Protein AF-0000000068188810 (afdb_homodimer)

Structure (mmCIF, N/CA/C/O backbone):
data_AF-0000000068188810-model_v1
#
loop_
_entity.id
_entity.type
_entity.pdbx_description
1 polymer 'Trigger factor ribosome-binding bacterial domain-containing protein'
#
loop_
_atom_site.group_PDB
_atom_site.id
_atom_site.type_symbol
_atom_site.label_atom_id
_atom_site.label_alt_id
_atom_site.label_comp_id
_atom_site.label_asym_id
_atom_site.label_entity_id
_atom_site.label_seq_id
_atom_site.pdbx_PDB_ins_code
_atom_site.Cartn_x
_atom_site.Cartn_y
_atom_site.Cartn_z
_atom_site.occupancy
_atom_site.B_iso_or_equiv
_atom_site.auth_seq_id
_atom_site.auth_comp_id
_atom_site.auth_asym_id
_atom_site.auth_atom_id
_atom_site.pdbx_PDB_model_num
ATOM 1 N N . MET A 1 1 ? -23.953 18.344 -48.656 1 24.42 1 MET A N 1
ATOM 2 C CA . MET A 1 1 ? -23.219 19.562 -48.969 1 24.42 1 MET A CA 1
ATOM 3 C C . MET A 1 1 ? -21.719 19.359 -48.781 1 24.42 1 MET A C 1
ATOM 5 O O . MET A 1 1 ? -21.25 19.016 -47.719 1 24.42 1 MET A O 1
ATOM 9 N N . LYS A 1 2 ? -21.062 18.922 -49.844 1 29.06 2 LYS A N 1
ATOM 10 C CA . LYS A 1 2 ? -19.906 18.094 -50.156 1 29.06 2 LYS A CA 1
ATOM 11 C C . LYS A 1 2 ? -18.609 18.859 -49.906 1 29.06 2 LYS A C 1
ATOM 13 O O . LYS A 1 2 ? -17.531 18.406 -50.312 1 29.06 2 LYS A O 1
ATOM 18 N N . PRO A 1 3 ? -18.734 20.016 -49.094 1 29.66 3 PRO A N 1
ATOM 19 C CA . PRO A 1 3 ? -17.703 21.016 -49.344 1 29.66 3 PRO A CA 1
ATOM 20 C C . PRO A 1 3 ? -16.328 20.609 -48.812 1 29.66 3 PRO A C 1
ATOM 22 O O . PRO A 1 3 ? -16.078 20.719 -47.625 1 29.66 3 PRO A O 1
ATOM 25 N N . PHE A 1 4 ? -15.82 19.391 -49.156 1 28.56 4 PHE A N 1
ATOM 26 C CA . PHE A 1 4 ? -14.672 18.75 -48.531 1 28.56 4 PHE A CA 1
ATOM 27 C C . PHE A 1 4 ? -13.422 19.609 -48.688 1 28.56 4 PHE A C 1
ATOM 29 O O . PHE A 1 4 ? -13.203 20.219 -49.75 1 28.56 4 PHE A O 1
ATOM 36 N N . PHE A 1 5 ? -12.711 20.078 -47.594 1 28.22 5 PHE A N 1
ATOM 37 C CA . PHE A 1 5 ? -11.68 21.031 -47.188 1 28.22 5 PHE A CA 1
ATOM 38 C C . PHE A 1 5 ? -10.398 20.812 -48 1 28.22 5 PHE A C 1
ATOM 40 O O . PHE A 1 5 ? -9.852 19.719 -48 1 28.22 5 PHE A O 1
ATOM 47 N N . PRO A 1 6 ? -10.258 21.562 -49.156 1 30.44 6 PRO A N 1
ATOM 48 C CA . PRO A 1 6 ? -9.109 21.5 -50.062 1 30.44 6 PRO A CA 1
ATOM 49 C C . PRO A 1 6 ? -7.777 21.734 -49.375 1 30.44 6 PRO A C 1
ATOM 51 O O . PRO A 1 6 ? -7.574 22.781 -48.75 1 30.44 6 PRO A O 1
ATOM 54 N N . PHE A 1 7 ? -7.133 20.672 -48.875 1 24.7 7 PHE A N 1
ATOM 55 C CA . PHE A 1 7 ? -5.98 20.531 -48 1 24.7 7 PHE A CA 1
ATOM 56 C C . PHE A 1 7 ? -4.801 21.344 -48.5 1 24.7 7 PHE A C 1
ATOM 58 O O . PHE A 1 7 ? -4.77 21.734 -49.688 1 24.7 7 PHE A O 1
ATOM 65 N N . PHE A 1 8 ? -3.617 21.359 -47.844 1 27.17 8 PHE A N 1
ATOM 66 C CA . PHE A 1 8 ? -2.396 21.969 -47.312 1 27.17 8 PHE A CA 1
ATOM 67 C C . PHE A 1 8 ? -1.275 21.891 -48.344 1 27.17 8 PHE A C 1
ATOM 69 O O . PHE A 1 8 ? -0.346 21.094 -48.188 1 27.17 8 PHE A O 1
ATOM 76 N N . ALA A 1 9 ? -1.65 21.875 -49.656 1 25.14 9 ALA A N 1
ATOM 77 C CA . ALA A 1 9 ? -0.631 21.344 -50.531 1 25.14 9 ALA A CA 1
ATOM 78 C C . ALA A 1 9 ? 0.599 22.234 -50.594 1 25.14 9 ALA A C 1
ATOM 80 O O . ALA A 1 9 ? 1.694 21.797 -50.938 1 25.14 9 ALA A O 1
ATOM 81 N N . ALA A 1 10 ? 0.347 23.531 -50.562 1 27.73 10 ALA A N 1
ATOM 82 C CA . ALA A 1 10 ? 1.137 24.359 -51.469 1 27.73 10 ALA A CA 1
ATOM 83 C C . ALA A 1 10 ? 2.504 24.688 -50.875 1 27.73 10 ALA A C 1
ATOM 85 O O . ALA A 1 10 ? 3.133 25.672 -51.25 1 27.73 10 ALA A O 1
ATOM 86 N N . LEU A 1 11 ? 2.914 24.016 -49.781 1 26.98 11 LEU A N 1
ATOM 87 C CA . LEU A 1 11 ? 3.943 24.641 -48.969 1 26.98 11 LEU A CA 1
ATOM 88 C C . LEU A 1 11 ? 5.293 24.625 -49.688 1 26.98 11 LEU A C 1
ATOM 90 O O . LEU A 1 11 ? 6.34 24.75 -49.031 1 26.98 11 LEU A O 1
ATOM 94 N N . LEU A 1 12 ? 5.332 24.109 -51.031 1 26.88 12 LEU A N 1
ATOM 95 C CA . LEU A 1 12 ? 6.621 23.531 -51.375 1 26.88 12 LEU A CA 1
ATOM 96 C C . LEU A 1 12 ? 7.723 24.578 -51.375 1 26.88 12 LEU A C 1
ATOM 98 O O . LEU A 1 12 ? 8.82 24.328 -50.875 1 26.88 12 LEU A O 1
ATOM 102 N N . SER A 1 13 ? 7.816 25.625 -52.312 1 28.62 13 SER A N 1
ATOM 103 C CA . SER A 1 13 ? 8.969 25.703 -53.219 1 28.62 13 SER A CA 1
ATOM 104 C C . SER A 1 13 ? 10.031 26.656 -52.656 1 28.62 13 SER A C 1
ATOM 106 O O . SER A 1 13 ? 10.719 27.328 -53.438 1 28.62 13 SER A O 1
ATOM 108 N N . ILE A 1 14 ? 9.977 27.188 -51.469 1 32.16 14 ILE A N 1
ATOM 109 C CA . ILE A 1 14 ? 10.789 28.406 -51.406 1 32.16 14 ILE A CA 1
ATOM 110 C C . ILE A 1 14 ? 12.266 28.031 -51.531 1 32.16 14 ILE A C 1
ATOM 112 O O . ILE A 1 14 ? 12.766 27.172 -50.781 1 32.16 14 ILE A O 1
ATOM 116 N N . HIS A 1 15 ? 12.961 28.25 -52.688 1 34.38 15 HIS A N 1
ATOM 117 C CA . HIS A 1 15 ? 14.281 28 -53.25 1 34.38 15 HIS A CA 1
ATOM 118 C C . HIS A 1 15 ? 15.375 28.688 -52.438 1 34.38 15 HIS A C 1
ATOM 120 O O . HIS A 1 15 ? 15.797 29.797 -52.75 1 34.38 15 HIS A O 1
ATOM 126 N N . THR A 1 16 ? 15.195 29.016 -51.125 1 32.06 16 THR A N 1
ATOM 127 C CA . THR A 1 16 ? 16.172 29.969 -50.594 1 32.06 16 THR A CA 1
ATOM 128 C C . THR A 1 16 ? 17.578 29.391 -50.719 1 32.06 16 THR A C 1
ATOM 130 O O . THR A 1 16 ? 17.828 28.25 -50.312 1 32.06 16 THR A O 1
ATOM 133 N N . SER A 1 17 ? 18.469 29.812 -51.656 1 33.22 17 SER A N 1
ATOM 134 C CA . SER A 1 17 ? 19.844 29.531 -52.062 1 33.22 17 SER A CA 1
ATOM 135 C C . SER A 1 17 ? 20.812 29.656 -50.906 1 33.22 17 SER A C 1
ATOM 137 O O . SER A 1 17 ? 21.828 30.375 -51 1 33.22 17 SER A O 1
ATOM 139 N N . TRP A 1 18 ? 20.469 29.578 -49.625 1 33.34 18 TRP A N 1
ATOM 140 C CA . TRP A 1 18 ? 21.438 29.969 -48.594 1 33.34 18 TRP A CA 1
ATOM 141 C C . TRP A 1 18 ? 22.703 29.109 -48.688 1 33.34 18 TRP A C 1
ATOM 143 O O . TRP A 1 18 ? 22.609 27.891 -48.875 1 33.34 18 TRP A O 1
ATOM 153 N N . SER A 1 19 ? 23.812 29.75 -49.031 1 34.19 19 SER A N 1
ATOM 154 C CA . SER A 1 19 ? 25.188 29.266 -49.125 1 34.19 19 SER A CA 1
ATOM 155 C C . SER A 1 19 ? 25.547 28.375 -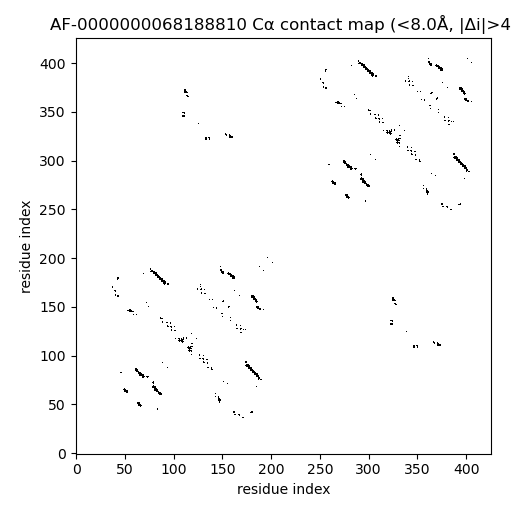47.969 1 34.19 19 SER A C 1
ATOM 157 O O . SER A 1 19 ? 25.438 28.797 -46.812 1 34.19 19 SER A O 1
ATOM 159 N N . PHE A 1 20 ? 25.484 27.047 -48.062 1 33.84 20 PHE A N 1
ATOM 160 C CA . PHE A 1 20 ? 25.5 25.906 -47.156 1 33.84 20 PHE A CA 1
ATOM 161 C C . PHE A 1 20 ? 26.844 25.828 -46.438 1 33.84 20 PHE A C 1
ATOM 163 O O . PHE A 1 20 ? 27.875 25.562 -47.062 1 33.84 20 PHE A O 1
ATOM 170 N N . VAL A 1 21 ? 27.125 26.906 -45.562 1 38.47 21 VAL A N 1
ATOM 171 C CA . VAL A 1 21 ? 28.312 26.75 -44.75 1 38.47 21 VAL A CA 1
ATOM 172 C C . VAL A 1 21 ? 28.422 25.312 -44.25 1 38.47 21 VAL A C 1
ATOM 174 O O . VAL A 1 21 ? 27.438 24.719 -43.812 1 38.47 21 VAL A O 1
ATOM 177 N N . GLN A 1 22 ? 29.469 24.656 -44.75 1 34.78 22 GLN A N 1
ATOM 178 C CA . GLN A 1 22 ? 29.734 23.25 -44.469 1 34.78 22 GLN A CA 1
ATOM 179 C C . GLN A 1 22 ? 29.641 22.984 -42.969 1 34.78 22 GLN A C 1
ATOM 181 O O . GLN A 1 22 ? 30.359 23.594 -42.156 1 34.78 22 GLN A O 1
ATOM 186 N N . GLN A 1 23 ? 28.438 22.844 -42.406 1 34.22 23 GLN A N 1
ATOM 187 C CA . GLN A 1 23 ? 28.344 22.516 -40.969 1 34.22 23 GLN A CA 1
ATOM 188 C C . GLN A 1 23 ? 29.281 21.375 -40.594 1 34.22 23 GLN A C 1
ATOM 190 O O . GLN A 1 23 ? 29.438 20.422 -41.375 1 34.22 23 GLN A O 1
ATOM 195 N N . PRO A 1 24 ? 30.281 21.625 -39.719 1 38.62 24 PRO A N 1
ATOM 196 C CA . PRO A 1 24 ? 31.125 20.469 -39.375 1 38.62 24 PRO A CA 1
ATOM 197 C C . PRO A 1 24 ? 30.312 19.203 -39.188 1 38.62 24 PRO A C 1
ATOM 199 O O . PRO A 1 24 ? 29.125 19.266 -38.844 1 38.62 24 PRO A O 1
ATOM 202 N N . ALA A 1 25 ? 30.703 18.062 -39.75 1 31.06 25 ALA A N 1
ATOM 203 C CA . ALA A 1 25 ? 30.062 16.766 -39.594 1 31.06 25 ALA A CA 1
ATOM 204 C C . ALA A 1 25 ? 29.719 16.5 -38.125 1 31.06 25 ALA A C 1
ATOM 206 O O . ALA A 1 25 ? 30.594 16.5 -37.281 1 31.06 25 ALA A O 1
ATOM 207 N N . PHE A 1 26 ? 28.547 17.047 -37.625 1 34.72 26 PHE A N 1
ATOM 208 C CA . PHE A 1 26 ? 28.094 16.578 -36.344 1 34.72 26 PHE A CA 1
ATOM 209 C C . PHE A 1 26 ? 28.266 15.07 -36.219 1 34.72 26 PHE A C 1
ATOM 211 O O . PHE A 1 26 ? 27.656 14.312 -36.969 1 34.72 26 PHE A O 1
ATOM 218 N N . SER A 1 27 ? 29.422 14.602 -35.844 1 35.06 27 SER A N 1
ATOM 219 C CA . SER A 1 27 ? 29.484 13.211 -35.406 1 35.06 27 SER A CA 1
ATOM 220 C C . SER A 1 27 ? 28.266 12.852 -34.562 1 35.06 27 SER A C 1
ATOM 222 O O . SER A 1 27 ? 27.969 13.531 -33.594 1 35.06 27 SER A O 1
ATOM 224 N N . THR A 1 28 ? 27.234 12.453 -35.25 1 33.59 28 THR A N 1
ATOM 225 C CA . THR A 1 28 ? 26.109 11.828 -34.562 1 33.59 28 THR A CA 1
ATOM 226 C C . THR A 1 28 ? 26.609 10.906 -33.438 1 33.59 28 THR A C 1
ATOM 228 O O . THR A 1 28 ? 27.188 9.844 -33.719 1 33.59 28 THR A O 1
ATOM 231 N N . LEU A 1 29 ? 27.188 11.438 -32.438 1 33.34 29 LEU A N 1
ATOM 232 C CA . LEU A 1 29 ? 27.219 10.586 -31.234 1 33.34 29 LEU A CA 1
ATOM 233 C C . LEU A 1 29 ? 25.859 9.922 -31.016 1 33.34 29 LEU A C 1
ATOM 235 O O . LEU A 1 29 ? 24.891 10.594 -30.609 1 33.34 29 LEU A O 1
ATOM 239 N N . SER A 1 30 ? 25.484 9.086 -31.875 1 32.66 30 SER A N 1
ATOM 240 C CA . SER A 1 30 ? 24.422 8.133 -31.547 1 32.66 30 SER A CA 1
ATOM 241 C C . SER A 1 30 ? 24.562 7.629 -30.109 1 32.66 30 SER A C 1
ATOM 243 O O . SER A 1 30 ? 25.391 6.758 -29.828 1 32.66 30 SER A O 1
ATOM 245 N N . ARG A 1 31 ? 24.484 8.547 -29.141 1 34.28 31 ARG A N 1
ATOM 246 C CA . ARG A 1 31 ? 24.188 7.934 -27.844 1 34.28 31 ARG A CA 1
ATOM 247 C C . ARG A 1 31 ? 23.062 6.914 -27.969 1 34.28 31 ARG A C 1
ATOM 249 O O . ARG A 1 31 ? 21.906 7.281 -28.234 1 34.28 31 ARG A O 1
ATOM 256 N N . ASN A 1 32 ? 23.344 5.715 -28.359 1 32.03 32 ASN A N 1
ATOM 257 C CA . ASN A 1 32 ? 22.469 4.582 -28.109 1 32.03 32 ASN A CA 1
ATOM 258 C C . ASN A 1 32 ? 21.797 4.699 -26.734 1 32.03 32 ASN A C 1
ATOM 260 O O . ASN A 1 32 ? 22.422 4.449 -25.703 1 32.03 32 ASN A O 1
ATOM 264 N N . VAL A 1 33 ? 21.109 5.688 -26.484 1 33 33 VAL A N 1
ATOM 265 C CA . VAL A 1 33 ? 20.188 5.465 -25.375 1 33 33 VAL A CA 1
ATOM 266 C C . VAL A 1 33 ? 19.562 4.078 -25.484 1 33 33 VAL A C 1
ATOM 268 O O . VAL A 1 33 ? 18.734 3.838 -26.359 1 33 33 VAL A O 1
ATOM 271 N N . ALA A 1 34 ? 20.328 3.066 -25.234 1 31.58 34 ALA A N 1
ATOM 272 C CA . ALA A 1 34 ? 19.75 1.744 -25.016 1 31.58 34 ALA A CA 1
ATOM 273 C C . ALA A 1 34 ? 18.391 1.846 -24.328 1 31.58 34 ALA A C 1
ATOM 275 O O . ALA A 1 34 ? 18.281 2.41 -23.234 1 31.58 34 ALA A O 1
ATOM 276 N N . PHE A 1 35 ? 17.344 2.039 -25.031 1 32.69 35 PHE A N 1
ATOM 277 C CA . PHE A 1 35 ? 16.062 1.667 -24.453 1 32.69 35 PHE A CA 1
ATOM 278 C C . PHE A 1 35 ? 16.234 0.537 -23.453 1 32.69 35 PHE A C 1
ATOM 280 O O . PHE A 1 35 ? 16.703 -0.55 -23.797 1 32.69 35 PHE A O 1
ATOM 287 N N . GLN A 1 36 ? 16.688 0.728 -22.344 1 34.31 36 GLN A N 1
ATOM 288 C CA . GLN A 1 36 ? 16.531 -0.317 -21.344 1 34.31 36 GLN A CA 1
ATOM 289 C C . GLN A 1 36 ? 15.219 -1.072 -21.547 1 34.31 36 GLN A C 1
ATOM 291 O O . GLN A 1 36 ? 14.148 -0.543 -21.266 1 34.31 36 GLN A O 1
ATOM 296 N N . THR A 1 37 ? 15.031 -1.664 -22.719 1 35.25 37 THR A N 1
ATOM 297 C CA . THR A 1 37 ? 13.969 -2.67 -22.75 1 35.25 37 THR A CA 1
ATOM 298 C C . THR A 1 37 ? 13.75 -3.262 -21.359 1 35.25 37 THR A C 1
ATOM 300 O O . THR A 1 37 ? 14.703 -3.686 -20.703 1 35.25 37 THR A O 1
ATOM 303 N N . LEU A 1 38 ? 12.953 -2.807 -20.578 1 42.28 38 LEU A N 1
ATOM 304 C CA . LEU A 1 38 ? 12.539 -3.559 -19.391 1 42.28 38 LEU A CA 1
ATOM 305 C C . LEU A 1 38 ? 12.781 -5.051 -19.578 1 42.28 38 LEU A C 1
ATOM 307 O O . LEU A 1 38 ? 12.305 -5.645 -20.547 1 42.28 38 LEU A O 1
ATOM 311 N N . ALA A 1 39 ? 13.969 -5.516 -19.484 1 46.5 39 ALA A N 1
ATOM 312 C CA . ALA A 1 39 ? 14.352 -6.918 -19.625 1 46.5 39 ALA A CA 1
ATOM 313 C C . ALA A 1 39 ? 13.227 -7.844 -19.172 1 46.5 39 ALA A C 1
ATOM 315 O O . ALA A 1 39 ? 12.711 -7.715 -18.062 1 46.5 39 ALA A O 1
ATOM 316 N N . ALA A 1 40 ? 12.336 -8.242 -20.109 1 59.09 40 ALA A N 1
ATOM 317 C CA . ALA A 1 40 ? 11.453 -9.383 -19.859 1 59.09 40 ALA A CA 1
ATOM 318 C C . ALA A 1 40 ? 12.109 -10.391 -18.906 1 59.09 40 ALA A C 1
ATOM 320 O O . ALA A 1 40 ? 13.281 -10.727 -19.078 1 59.09 40 ALA A O 1
ATOM 321 N N . VAL A 1 41 ? 11.711 -10.352 -17.625 1 70.06 41 VAL A N 1
ATOM 322 C CA . VAL A 1 41 ? 12.188 -11.367 -16.703 1 70.06 41 VAL A CA 1
ATOM 323 C C . VAL A 1 41 ? 12.18 -12.734 -17.375 1 70.06 41 VAL A C 1
ATOM 325 O O . VAL A 1 41 ? 11.156 -13.156 -17.922 1 70.06 41 VAL A O 1
ATOM 328 N N . ALA A 1 42 ? 13.383 -13.297 -17.578 1 84.94 42 ALA A N 1
ATOM 329 C CA . ALA A 1 42 ? 13.5 -14.633 -18.172 1 84.94 42 ALA A CA 1
ATOM 330 C C . ALA A 1 42 ? 12.719 -15.656 -17.344 1 84.94 42 ALA A C 1
ATOM 332 O O . ALA A 1 42 ? 12.742 -15.633 -16.125 1 84.94 42 ALA A O 1
ATOM 333 N N . LEU A 1 43 ? 12.016 -16.516 -18.047 1 91 43 LEU A N 1
ATOM 334 C CA . LEU A 1 43 ? 11.219 -17.531 -17.391 1 91 43 LEU A CA 1
ATOM 335 C C . LEU A 1 43 ? 12.109 -18.594 -16.766 1 91 43 LEU A C 1
ATOM 337 O O . LEU A 1 43 ? 13.125 -18.984 -17.344 1 91 43 LEU A O 1
ATOM 341 N N . GLU A 1 44 ? 11.703 -19.031 -15.586 1 93.75 44 GLU A N 1
ATOM 342 C CA . GLU A 1 44 ? 12.375 -20.188 -14.984 1 93.75 44 GLU A CA 1
ATOM 343 C C . GLU A 1 44 ? 12.234 -21.422 -15.867 1 93.75 44 GLU A C 1
ATOM 345 O O . GLU A 1 44 ? 11.164 -21.688 -16.422 1 93.75 44 GLU A O 1
ATOM 350 N N . PRO A 1 45 ? 13.336 -22.172 -15.953 1 94.81 45 PRO A N 1
ATOM 351 C CA . PRO A 1 45 ? 13.297 -23.359 -16.828 1 94.81 45 PRO A CA 1
ATOM 352 C C . PRO A 1 45 ? 12.32 -24.422 -16.328 1 94.81 45 PRO A C 1
ATOM 354 O O . PRO A 1 45 ? 12.117 -24.562 -15.125 1 94.81 45 PRO A O 1
ATOM 357 N N . GLU A 1 46 ? 11.766 -25.172 -17.25 1 94.88 46 GLU A N 1
ATOM 358 C CA . GLU A 1 46 ? 10.891 -26.297 -16.938 1 94.88 46 GLU A CA 1
ATOM 359 C C . GLU A 1 46 ? 11.633 -27.391 -16.188 1 94.88 46 GLU A C 1
ATOM 361 O O . GLU A 1 46 ? 12.773 -27.719 -16.531 1 94.88 46 GLU A O 1
ATOM 366 N N . PRO A 1 47 ? 11.039 -27.906 -15.164 1 96.19 47 PRO A N 1
ATOM 367 C CA . PRO A 1 47 ? 11.695 -29.016 -14.461 1 96.19 47 PRO A CA 1
ATOM 368 C C . PRO A 1 47 ? 11.75 -30.297 -15.289 1 96.19 47 PRO A C 1
ATOM 370 O O . PRO A 1 47 ? 10.906 -30.5 -16.172 1 96.19 47 PRO A O 1
ATOM 373 N N . ASP A 1 48 ? 12.781 -31.062 -14.852 1 95.5 48 ASP A N 1
ATOM 374 C CA . ASP A 1 48 ? 12.891 -32.375 -15.508 1 95.5 48 ASP A CA 1
ATOM 375 C C . ASP A 1 48 ? 11.797 -33.312 -15.016 1 95.5 48 ASP A C 1
ATOM 377 O O . ASP A 1 48 ? 11.367 -33.219 -13.867 1 95.5 48 ASP A O 1
ATOM 381 N N . GLY A 1 49 ? 11.383 -34.125 -15.984 1 95.31 49 GLY A N 1
ATOM 382 C CA . GLY A 1 49 ? 10.398 -35.156 -15.625 1 95.31 49 GLY A CA 1
ATOM 383 C C . GLY A 1 49 ? 8.977 -34.625 -15.672 1 95.31 49 GLY A C 1
ATOM 384 O O . GLY A 1 49 ? 8.695 -33.625 -16.312 1 95.31 49 GLY A O 1
ATOM 385 N N . GLY A 1 50 ? 8.023 -35.469 -15.195 1 95.69 50 GLY A N 1
ATOM 386 C CA . GLY A 1 50 ? 6.613 -35.094 -15.172 1 95.69 50 GLY A CA 1
ATOM 387 C C . GLY A 1 50 ? 5.867 -35.531 -16.422 1 95.69 50 GLY A C 1
ATOM 388 O O . GLY A 1 50 ? 6.48 -35.844 -17.438 1 95.69 50 GLY A O 1
ATOM 389 N N . GLU A 1 51 ? 4.582 -35.594 -16.312 1 97.12 51 GLU A N 1
ATOM 390 C CA . GLU A 1 51 ? 3.693 -35.938 -17.406 1 97.12 51 GLU A CA 1
ATOM 391 C C . GLU A 1 51 ? 2.875 -34.75 -17.875 1 97.12 51 GLU A C 1
ATOM 393 O O . GLU A 1 51 ? 2.182 -34.125 -17.078 1 97.12 51 GLU A O 1
ATOM 398 N N . GLU A 1 52 ? 2.998 -34.438 -19.094 1 96.06 52 GLU A N 1
ATOM 399 C CA . GLU A 1 52 ? 2.229 -33.312 -19.625 1 96.06 52 GLU A CA 1
ATOM 400 C C . GLU A 1 52 ? 0.74 -33.656 -19.688 1 96.06 52 GLU A C 1
ATOM 402 O O . GLU A 1 52 ? 0.356 -34.781 -20.062 1 96.06 52 GLU A O 1
ATOM 407 N N . LEU A 1 53 ? -0.037 -32.656 -19.297 1 95.5 53 LEU A N 1
ATOM 408 C CA . LEU A 1 53 ? -1.483 -32.844 -19.297 1 95.5 53 LEU A CA 1
ATOM 409 C C . LEU A 1 53 ? -2.125 -32.156 -20.5 1 95.5 53 LEU A C 1
ATOM 411 O O . LEU A 1 53 ? -1.63 -31.141 -20.969 1 95.5 53 LEU A O 1
ATOM 415 N N . ASN A 1 54 ? -3.252 -32.781 -21 1 91.44 54 ASN A N 1
ATOM 416 C CA . ASN A 1 54 ? -4.086 -32.156 -22.016 1 91.44 54 ASN A CA 1
ATOM 417 C C . ASN A 1 54 ? -5.27 -31.422 -21.406 1 91.44 54 ASN A C 1
ATOM 419 O O . ASN A 1 54 ? -5.984 -31.969 -20.562 1 91.44 54 ASN A O 1
ATOM 423 N N . PRO A 1 55 ? -5.453 -30.188 -21.828 1 91.25 55 PRO A N 1
ATOM 424 C CA . PRO A 1 55 ? -6.555 -29.422 -21.25 1 91.25 55 PRO A CA 1
ATOM 425 C C . PRO A 1 55 ? -7.926 -29.938 -21.656 1 91.25 55 PRO A C 1
ATOM 427 O O . PRO A 1 55 ? -8.094 -30.391 -22.797 1 91.25 55 PRO A O 1
ATOM 430 N N . GLU A 1 56 ? -8.828 -29.859 -20.766 1 87.62 56 GLU A N 1
ATOM 431 C CA . GLU A 1 56 ? -10.211 -30.188 -21.094 1 87.62 56 GLU A CA 1
ATOM 432 C C . GLU A 1 56 ? -10.867 -29.078 -21.906 1 87.62 56 GLU A C 1
ATOM 434 O O . GLU A 1 56 ? -11.703 -29.344 -22.766 1 87.62 56 GLU A O 1
ATOM 439 N N . LYS A 1 57 ? -10.562 -27.891 -21.469 1 87.06 57 LYS A N 1
ATOM 440 C CA . LYS A 1 57 ? -10.977 -26.688 -22.203 1 87.06 57 LYS A CA 1
ATOM 441 C C . LYS A 1 57 ? -9.766 -25.906 -22.703 1 87.06 57 LYS A C 1
ATOM 443 O O . LYS A 1 57 ? -8.781 -25.75 -21.984 1 87.06 57 LYS A O 1
ATOM 448 N N . SER A 1 58 ? -9.898 -25.5 -23.922 1 87.44 58 SER A N 1
ATOM 449 C CA . SER A 1 58 ? -8.766 -24.844 -24.547 1 87.44 58 SER A CA 1
ATOM 450 C C . SER A 1 58 ? -8.312 -23.625 -23.734 1 87.44 58 SER A C 1
ATOM 452 O O . SER A 1 58 ? -9.133 -22.812 -23.312 1 87.44 58 SER A O 1
ATOM 454 N N . MET A 1 59 ? -6.984 -23.484 -23.453 1 88.62 59 MET A N 1
ATOM 455 C CA . MET A 1 59 ? -6.32 -22.344 -22.844 1 88.62 59 MET A CA 1
ATOM 456 C C . MET A 1 59 ? -4.996 -22.047 -23.547 1 88.62 59 MET A C 1
ATOM 458 O O . MET A 1 59 ? -3.932 -22.422 -23.062 1 88.62 59 MET A O 1
ATOM 462 N N . PRO A 1 60 ? -5.191 -21.266 -24.625 1 88.44 60 PRO A N 1
ATOM 463 C CA . PRO A 1 60 ? -3.971 -21 -25.375 1 88.44 60 PRO A CA 1
ATOM 464 C C . PRO A 1 60 ? -2.896 -20.297 -24.547 1 88.44 60 PRO A C 1
ATOM 466 O O . PRO A 1 60 ? -3.213 -19.438 -23.719 1 88.44 60 PRO A O 1
ATOM 469 N N . GLY A 1 61 ? -1.612 -20.703 -24.719 1 90.25 61 GLY A N 1
ATOM 470 C CA . GLY A 1 61 ? -0.49 -20.078 -24.031 1 90.25 61 GLY A CA 1
ATOM 471 C C . GLY A 1 61 ? -0.191 -20.688 -22.688 1 90.25 61 GLY A C 1
ATOM 472 O O . GLY A 1 61 ? 0.575 -20.141 -21.891 1 90.25 61 GLY A O 1
ATOM 473 N N . SER A 1 62 ? -0.928 -21.875 -22.453 1 95.44 62 SER A N 1
ATOM 474 C CA . SER A 1 62 ? -0.686 -22.531 -21.172 1 95.44 62 SER A CA 1
ATOM 475 C C . SER A 1 62 ? -0.283 -24 -21.375 1 95.44 62 SER A C 1
ATOM 477 O O . SER A 1 62 ? -0.739 -24.641 -22.328 1 95.44 62 SER A O 1
ATOM 479 N N . ARG A 1 63 ? 0.612 -24.484 -20.609 1 96.81 63 ARG A N 1
ATOM 480 C CA . ARG A 1 63 ? 1.005 -25.891 -20.5 1 96.81 63 ARG A CA 1
ATOM 481 C C . ARG A 1 63 ? 1.055 -26.344 -19.047 1 96.81 63 ARG A C 1
ATOM 483 O O . ARG A 1 63 ? 1.349 -25.547 -18.156 1 96.81 63 ARG A O 1
ATOM 490 N N . MET A 1 64 ? 0.793 -27.656 -18.812 1 97.25 64 MET A N 1
ATOM 491 C CA . MET A 1 64 ? 0.759 -28.203 -17.469 1 97.25 64 MET A CA 1
ATOM 492 C C . MET A 1 64 ? 1.39 -29.594 -17.406 1 97.25 64 MET A C 1
ATOM 494 O O . MET A 1 64 ? 1.189 -30.391 -18.312 1 97.25 64 MET A O 1
ATOM 498 N N . LYS A 1 65 ? 2.168 -29.828 -16.344 1 98 65 LYS A N 1
ATOM 499 C CA . LYS A 1 65 ? 2.77 -31.125 -16.109 1 98 65 LYS A CA 1
ATOM 500 C C . LYS A 1 65 ? 2.42 -31.641 -14.711 1 98 65 LYS A C 1
ATOM 502 O O . LYS A 1 65 ? 2.477 -30.906 -13.734 1 98 65 LYS A O 1
ATOM 507 N N . LYS A 1 66 ? 2.021 -32.875 -14.68 1 97.81 66 LYS A N 1
ATOM 508 C CA . LYS A 1 66 ? 1.888 -33.562 -13.406 1 97.81 66 LYS A CA 1
ATOM 509 C C . LYS A 1 66 ? 3.242 -34.062 -12.906 1 97.81 66 LYS A C 1
ATOM 511 O O . LYS A 1 66 ? 3.938 -34.812 -13.609 1 97.81 66 LYS A O 1
ATOM 516 N N . MET A 1 67 ? 3.568 -33.6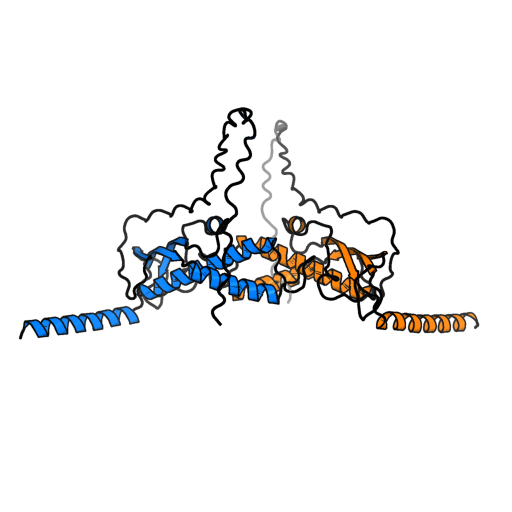88 -11.742 1 97.12 67 MET A N 1
ATOM 517 C CA . MET A 1 67 ? 4.867 -34.031 -11.188 1 97.12 67 MET A CA 1
ATOM 518 C C . MET A 1 67 ? 4.734 -35.219 -10.211 1 97.12 67 MET A C 1
ATOM 520 O O . MET A 1 67 ? 4.211 -36.25 -10.57 1 97.12 67 MET A O 1
ATOM 524 N N . ALA A 1 68 ? 4.961 -35.031 -8.969 1 95.44 68 ALA A N 1
ATOM 525 C CA . ALA A 1 68 ? 4.973 -36.125 -8.008 1 95.44 68 ALA A CA 1
ATOM 526 C C . ALA A 1 68 ? 3.748 -36.062 -7.098 1 95.44 68 ALA A C 1
ATOM 528 O O . ALA A 1 68 ? 3.158 -35 -6.906 1 95.44 68 ALA A O 1
ATOM 529 N N . GLN A 1 69 ? 3.324 -37.312 -6.676 1 95.38 69 GLN A N 1
ATOM 530 C CA . GLN A 1 69 ? 2.297 -37.312 -5.641 1 95.38 69 GLN A CA 1
ATOM 531 C C . GLN A 1 69 ? 2.822 -36.75 -4.324 1 95.38 69 GLN A C 1
ATOM 533 O O . GLN A 1 69 ? 3.965 -37 -3.943 1 95.38 69 GLN A O 1
ATOM 538 N N . VAL A 1 70 ? 2.041 -35.781 -3.725 1 93.88 70 VAL A N 1
ATOM 539 C CA . VAL A 1 70 ? 2.443 -35.156 -2.475 1 93.88 70 VAL A CA 1
ATOM 540 C C . VAL A 1 70 ? 2.014 -36.031 -1.293 1 93.88 70 VAL A C 1
ATOM 542 O O . VAL A 1 70 ? 0.829 -36.312 -1.133 1 93.88 70 VAL A O 1
ATOM 545 N N . GLU A 1 71 ? 3.092 -36.312 -0.481 1 85.81 71 GLU A N 1
ATOM 546 C CA . GLU A 1 71 ? 2.828 -37.125 0.69 1 85.81 71 GLU A CA 1
ATOM 547 C C . GLU A 1 71 ? 2.479 -36.281 1.905 1 85.81 71 GLU A C 1
ATOM 549 O O . GLU A 1 71 ? 2.896 -35.125 1.998 1 85.81 71 GLU A O 1
ATOM 554 N N . ASN A 1 72 ? 1.515 -36.656 2.73 1 81.75 72 ASN A N 1
ATOM 555 C CA . ASN A 1 72 ? 1.229 -36.031 4.027 1 81.75 72 ASN A CA 1
ATOM 556 C C . ASN A 1 72 ? 0.188 -34.938 3.914 1 81.75 72 ASN A C 1
ATOM 558 O O . ASN A 1 72 ? 0.15 -34.031 4.746 1 81.75 72 ASN A O 1
ATOM 562 N N . VAL A 1 73 ? -0.268 -34.844 2.818 1 83.44 73 VAL A N 1
ATOM 563 C CA . VAL A 1 73 ? -1.415 -33.938 2.691 1 83.44 73 VAL A CA 1
ATOM 564 C C . VAL A 1 73 ? -2.688 -34.75 2.494 1 83.44 73 VAL A C 1
ATOM 566 O O . VAL A 1 73 ? -2.76 -35.594 1.596 1 83.44 73 VAL A O 1
ATOM 569 N N . LYS A 1 74 ? -3.551 -34.594 3.439 1 77.88 74 LYS A N 1
ATOM 570 C CA . LYS A 1 74 ? -4.812 -35.344 3.342 1 77.88 74 LYS A CA 1
ATOM 571 C C . LYS A 1 74 ? -5.875 -34.5 2.633 1 77.88 74 LYS A C 1
ATOM 573 O O . LYS A 1 74 ? -6 -33.312 2.891 1 77.88 74 LYS A O 1
ATOM 578 N N . SER A 1 75 ? -6.344 -35.031 1.576 1 83.31 75 SER A N 1
ATOM 579 C CA . SER A 1 75 ? -7.453 -34.375 0.874 1 83.31 75 SER A CA 1
ATOM 580 C C . SER A 1 75 ? -8.648 -35.312 0.761 1 83.31 75 SER A C 1
ATOM 582 O O . SER A 1 75 ? -8.477 -36.531 0.568 1 83.31 75 SER A O 1
ATOM 584 N N . ASP A 1 76 ? -9.828 -34.75 1.091 1 83.38 76 ASP A N 1
ATOM 585 C CA . ASP A 1 76 ? -11.047 -35.531 0.976 1 83.38 76 ASP A CA 1
ATOM 586 C C . ASP A 1 76 ? -11.406 -35.781 -0.488 1 83.38 76 ASP A C 1
ATOM 588 O O . ASP A 1 76 ? -12.266 -36.625 -0.792 1 83.38 76 ASP A O 1
ATOM 592 N N . ASP A 1 77 ? -10.688 -35.125 -1.387 1 83.56 77 ASP A N 1
ATOM 593 C CA . ASP A 1 77 ? -11.055 -35.188 -2.799 1 83.56 77 ASP A CA 1
ATOM 594 C C . ASP A 1 77 ? -10.164 -36.156 -3.566 1 83.56 77 ASP A C 1
ATOM 596 O O . ASP A 1 77 ? -10.312 -36.312 -4.777 1 83.56 77 ASP A O 1
ATOM 600 N N . GLY A 1 78 ? -9.227 -36.812 -2.898 1 86.81 78 GLY A N 1
ATOM 601 C CA . GLY A 1 78 ? -8.359 -37.781 -3.559 1 86.81 78 GLY A CA 1
ATOM 602 C C . GLY A 1 78 ? -6.887 -37.531 -3.324 1 86.81 78 GLY A C 1
ATOM 603 O O . GLY A 1 78 ? -6.52 -36.75 -2.445 1 86.81 78 GLY A O 1
ATOM 604 N N . ALA A 1 79 ? -6.129 -38.281 -4.141 1 92.12 79 ALA A N 1
ATOM 605 C CA . ALA A 1 79 ? -4.68 -38.156 -4.027 1 92.12 79 ALA A CA 1
ATOM 606 C C . ALA A 1 79 ? -4.215 -36.75 -4.48 1 92.12 79 ALA A C 1
ATOM 608 O O . ALA A 1 79 ? -4.727 -36.219 -5.461 1 92.12 79 ALA A O 1
ATOM 609 N N . VAL A 1 80 ? -3.316 -36.219 -3.738 1 95.12 80 VAL A N 1
ATOM 610 C CA . VAL A 1 80 ? -2.783 -34.906 -4.027 1 95.12 80 VAL A CA 1
ATOM 611 C C . VAL A 1 80 ? -1.5 -35.031 -4.848 1 95.12 80 VAL A C 1
ATOM 613 O O . VAL A 1 80 ? -0.621 -35.812 -4.516 1 95.12 80 VAL A O 1
ATOM 616 N N . TYR A 1 81 ? -1.429 -34.25 -5.945 1 96.06 81 TYR A N 1
ATOM 617 C CA . TYR A 1 81 ? -0.24 -34.25 -6.793 1 96.06 81 TYR A CA 1
ATOM 618 C C . TYR A 1 81 ? 0.324 -32.844 -6.914 1 96.06 81 TYR A C 1
ATOM 620 O O . TYR A 1 81 ? -0.399 -31.844 -6.73 1 96.06 81 TYR A O 1
ATOM 628 N N . SER A 1 82 ? 1.61 -32.781 -7.145 1 96.88 82 SER A N 1
ATOM 629 C CA . SER A 1 82 ? 2.254 -31.5 -7.488 1 96.88 82 SER A CA 1
ATOM 630 C C . SER A 1 82 ? 2.234 -31.266 -8.992 1 96.88 82 SER A C 1
ATOM 632 O O . SER A 1 82 ? 2.434 -32.188 -9.781 1 96.88 82 SER A O 1
ATOM 634 N N . PHE A 1 83 ? 2.018 -30.031 -9.344 1 97.94 83 PHE A N 1
ATOM 635 C CA . PHE A 1 83 ? 1.944 -29.672 -10.75 1 97.94 83 PHE A CA 1
ATOM 636 C C . PHE A 1 83 ? 2.887 -28.516 -11.07 1 97.94 83 PHE A C 1
ATOM 638 O O . PHE A 1 83 ? 3.15 -27.672 -10.211 1 97.94 83 PHE A O 1
ATOM 645 N N . TRP A 1 84 ? 3.445 -28.531 -12.273 1 98.19 84 TRP A N 1
ATOM 646 C CA . TRP A 1 84 ? 4.141 -27.406 -12.891 1 98.19 84 TRP A CA 1
ATOM 647 C C . TRP A 1 84 ? 3.35 -26.875 -14.086 1 98.19 84 TRP A C 1
ATOM 649 O O . TRP A 1 84 ? 2.746 -27.641 -14.836 1 98.19 84 TRP A O 1
ATOM 659 N N . MET A 1 85 ? 3.352 -25.516 -14.227 1 98.19 85 MET A N 1
ATOM 660 C CA . MET A 1 85 ? 2.666 -24.953 -15.391 1 98.19 85 MET A CA 1
ATOM 661 C C . MET A 1 85 ? 3.4 -23.734 -15.922 1 98.19 85 MET A C 1
ATOM 663 O O . MET A 1 85 ? 4.176 -23.109 -15.195 1 98.19 85 MET A O 1
ATOM 667 N N . THR A 1 86 ? 3.197 -23.453 -17.156 1 97.75 86 THR A N 1
ATOM 668 C CA . THR A 1 86 ? 3.49 -22.172 -17.781 1 97.75 86 THR A CA 1
ATOM 669 C C . THR A 1 86 ? 2.234 -21.578 -18.406 1 97.75 86 THR A C 1
ATOM 671 O O . THR A 1 86 ? 1.368 -22.297 -18.891 1 97.75 86 THR A O 1
ATOM 674 N N . ALA A 1 87 ? 2.113 -20.25 -18.312 1 97.56 87 ALA A N 1
ATOM 675 C CA . ALA A 1 87 ? 0.951 -19.578 -18.875 1 97.56 87 ALA A CA 1
ATOM 676 C C . ALA A 1 87 ? 1.267 -18.109 -19.203 1 97.56 87 ALA A C 1
ATOM 678 O O . ALA A 1 87 ? 2.322 -17.609 -18.828 1 97.56 87 ALA A O 1
ATOM 679 N N . GLU A 1 88 ? 0.336 -17.594 -19.969 1 96.38 88 GLU A N 1
ATOM 680 C CA . GLU A 1 88 ? 0.385 -16.188 -20.297 1 96.38 88 GLU A CA 1
ATOM 681 C C . GLU A 1 88 ? -0.793 -15.43 -19.703 1 96.38 88 GLU A C 1
ATOM 683 O O . GLU A 1 88 ? -1.951 -15.773 -19.938 1 96.38 88 GLU A O 1
ATOM 688 N N . VAL A 1 89 ? -0.445 -14.391 -18.859 1 96.81 89 VAL A N 1
ATOM 689 C CA . VAL A 1 89 ? -1.488 -13.5 -18.359 1 96.81 89 VAL A CA 1
ATOM 690 C C . VAL A 1 89 ? -1.84 -12.461 -19.422 1 96.81 89 VAL A C 1
ATOM 692 O O . VAL A 1 89 ? -0.963 -11.75 -19.906 1 96.81 89 VAL A O 1
ATOM 695 N N . GLU A 1 90 ? -3.105 -12.391 -19.719 1 97.31 90 GLU A N 1
ATOM 696 C CA . GLU A 1 90 ? -3.539 -11.422 -20.719 1 97.31 90 GLU A CA 1
ATOM 697 C C . GLU A 1 90 ? -3.477 -10 -20.188 1 97.31 90 GLU A C 1
ATOM 699 O O . GLU A 1 90 ? -3.939 -9.727 -19.078 1 97.31 90 GLU A O 1
ATOM 704 N N . GLY A 1 91 ? -2.938 -9.109 -21.047 1 97.38 91 GLY A N 1
ATOM 705 C CA . GLY A 1 91 ? -2.867 -7.703 -20.688 1 97.38 91 GLY A CA 1
ATOM 706 C C . GLY A 1 91 ? -4.227 -7.09 -20.406 1 97.38 91 GLY A C 1
ATOM 707 O O . GLY A 1 91 ? -4.359 -6.238 -19.516 1 97.38 91 GLY A O 1
ATOM 708 N N . ALA A 1 92 ? -5.25 -7.523 -21.125 1 98.25 92 ALA A N 1
ATOM 709 C CA . ALA A 1 92 ? -6.605 -7.012 -20.953 1 98.25 92 ALA A CA 1
ATOM 710 C C . ALA A 1 92 ? -7.141 -7.336 -19.562 1 98.25 92 ALA A C 1
ATOM 712 O O . ALA A 1 92 ? -7.855 -6.531 -18.953 1 98.25 92 ALA A O 1
ATOM 713 N N . LEU A 1 93 ? -6.82 -8.523 -19.047 1 97.88 93 LEU A N 1
ATOM 714 C CA . LEU A 1 93 ? -7.23 -8.914 -17.703 1 97.88 93 LEU A CA 1
ATOM 715 C C . LEU A 1 93 ? -6.566 -8.031 -16.656 1 97.88 93 LEU A C 1
ATOM 717 O O . LEU A 1 93 ? -7.219 -7.59 -15.711 1 97.88 93 LEU A O 1
ATOM 721 N N . ILE A 1 94 ? -5.281 -7.781 -16.828 1 97.88 94 ILE A N 1
ATOM 722 C CA . ILE A 1 94 ? -4.535 -6.945 -15.891 1 97.88 94 ILE A CA 1
ATOM 723 C C . ILE A 1 94 ? -5.133 -5.539 -15.867 1 97.88 94 ILE A C 1
ATOM 725 O O . ILE A 1 94 ? -5.305 -4.949 -14.797 1 97.88 94 ILE A O 1
ATOM 729 N N . LYS A 1 95 ? -5.434 -5.02 -17.031 1 98 95 LYS A N 1
ATOM 730 C CA . LYS A 1 95 ? -6.027 -3.689 -17.141 1 98 95 LYS A CA 1
ATOM 731 C C . LYS A 1 95 ? -7.359 -3.619 -16.391 1 98 95 LYS A C 1
ATOM 733 O O . LYS A 1 95 ? -7.641 -2.635 -15.711 1 98 95 LYS A O 1
ATOM 738 N N . GLU A 1 96 ? -8.18 -4.578 -16.594 1 98.25 96 GLU A N 1
ATOM 739 C CA . GLU A 1 96 ? -9.484 -4.621 -15.938 1 98.25 96 GLU A CA 1
ATOM 740 C C . GLU A 1 96 ? -9.336 -4.645 -14.422 1 98.25 96 GLU A C 1
ATOM 742 O O . GLU A 1 96 ? -10.016 -3.895 -13.719 1 98.25 96 GLU A O 1
ATOM 747 N N . ILE A 1 97 ? -8.477 -5.473 -13.961 1 96.75 97 ILE A N 1
ATOM 748 C CA . ILE A 1 97 ? -8.258 -5.609 -1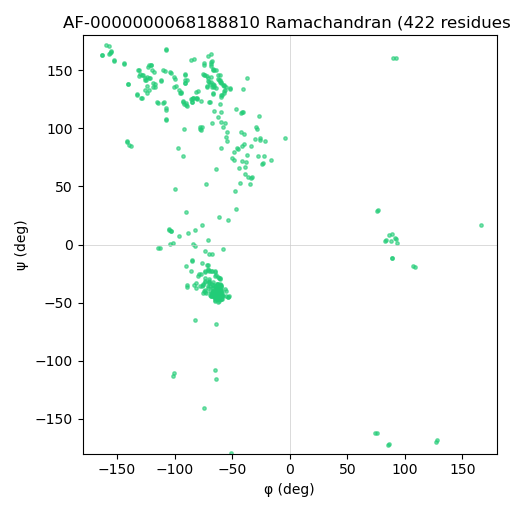2.523 1 96.75 97 ILE A CA 1
ATOM 749 C C . ILE A 1 97 ? -7.703 -4.305 -11.961 1 96.75 97 ILE A C 1
ATOM 751 O O . ILE A 1 97 ? -8.133 -3.842 -10.898 1 96.75 97 ILE A O 1
ATOM 755 N N . ARG A 1 98 ? -6.715 -3.729 -12.633 1 97.06 98 ARG A N 1
ATOM 756 C CA . ARG A 1 98 ? -6.117 -2.467 -12.203 1 97.06 98 ARG A CA 1
ATOM 757 C C . ARG A 1 98 ? -7.172 -1.366 -12.109 1 97.06 98 ARG A C 1
ATOM 759 O O . ARG A 1 98 ? -7.176 -0.579 -11.164 1 97.06 98 ARG A O 1
ATOM 766 N N . SER A 1 99 ? -8.031 -1.307 -13.133 1 97.38 99 SER A N 1
ATOM 767 C CA . SER A 1 99 ? -9.094 -0.309 -13.141 1 97.38 99 SER A CA 1
ATOM 768 C C . SER A 1 99 ? -10.008 -0.463 -11.922 1 97.38 99 SER A C 1
ATOM 770 O O . SER A 1 99 ? -10.406 0.529 -11.32 1 97.38 99 SER A O 1
ATOM 772 N N . GLN A 1 100 ? -10.32 -1.667 -11.609 1 95.88 100 GLN A N 1
ATOM 773 C CA . GLN A 1 100 ? -11.172 -1.927 -10.453 1 95.88 100 GLN A CA 1
ATOM 774 C C . GLN A 1 100 ? -10.477 -1.517 -9.156 1 95.88 100 GLN A C 1
ATOM 776 O O . GLN A 1 100 ? -11.094 -0.896 -8.289 1 95.88 100 GLN A O 1
ATOM 781 N N . ILE A 1 101 ? -9.219 -1.834 -9.023 1 92.31 101 ILE A N 1
ATOM 782 C CA . ILE A 1 101 ? -8.461 -1.501 -7.824 1 92.31 101 ILE A CA 1
ATOM 783 C C . ILE A 1 101 ? -8.344 0.016 -7.691 1 92.31 101 ILE A C 1
ATOM 785 O O . ILE A 1 101 ? -8.461 0.559 -6.59 1 92.31 101 ILE A O 1
ATOM 789 N N . LEU A 1 102 ? -8.055 0.699 -8.781 1 94.62 102 LEU A N 1
ATOM 790 C CA . LEU A 1 102 ? -7.953 2.154 -8.781 1 94.62 102 LEU A CA 1
ATOM 791 C C . LEU A 1 102 ? -9.266 2.791 -8.336 1 94.62 102 LEU A C 1
ATOM 793 O O . LEU A 1 102 ? -9.258 3.762 -7.574 1 94.62 102 LEU A O 1
ATOM 797 N N . LYS A 1 103 ? -10.367 2.264 -8.852 1 94.88 103 LYS A N 1
ATOM 798 C CA . LYS A 1 103 ? -11.688 2.775 -8.477 1 94.88 103 LYS A CA 1
ATOM 799 C C . LYS A 1 103 ? -11.938 2.604 -6.98 1 94.88 103 LYS A C 1
ATOM 801 O O . LYS A 1 103 ? -12.422 3.521 -6.316 1 94.88 103 LYS A O 1
ATOM 806 N N . ASP A 1 104 ? -11.609 1.476 -6.445 1 91.25 104 ASP A N 1
ATOM 807 C CA . ASP A 1 104 ? -11.797 1.198 -5.023 1 91.25 104 ASP A CA 1
ATOM 808 C C . ASP A 1 104 ? -10.883 2.074 -4.168 1 91.25 104 ASP A C 1
ATOM 810 O O . ASP A 1 104 ? -11.297 2.555 -3.109 1 91.25 104 ASP A O 1
ATOM 814 N N . ALA A 1 105 ? -9.664 2.244 -4.613 1 89.31 105 ALA A N 1
ATOM 815 C CA . ALA A 1 105 ? -8.703 3.104 -3.918 1 89.31 105 ALA A CA 1
ATOM 816 C C . ALA A 1 105 ? -9.18 4.555 -3.914 1 89.31 105 ALA A C 1
ATOM 818 O O . ALA A 1 105 ? -9.039 5.258 -2.908 1 89.31 105 ALA A O 1
ATOM 819 N N . ALA A 1 106 ? -9.656 4.992 -5.016 1 92.19 106 ALA A N 1
ATOM 820 C CA . ALA A 1 106 ? -10.102 6.375 -5.148 1 92.19 106 ALA A CA 1
ATOM 821 C C . ALA A 1 106 ? -11.242 6.68 -4.176 1 92.19 106 ALA A C 1
ATOM 823 O O . ALA A 1 106 ? -11.32 7.785 -3.631 1 92.19 106 ALA A O 1
ATOM 824 N N . LYS A 1 107 ? -12.094 5.715 -3.934 1 90.19 107 LYS A N 1
ATOM 825 C CA . LYS A 1 107 ? -13.242 5.898 -3.043 1 90.19 107 LYS A CA 1
ATOM 826 C C . LYS A 1 107 ? -12.781 6.215 -1.622 1 90.19 107 LYS A C 1
ATOM 828 O O . LYS A 1 107 ? -13.453 6.957 -0.9 1 90.19 107 LYS A O 1
ATOM 833 N N . LYS A 1 108 ? -11.633 5.746 -1.268 1 82.88 108 LYS A N 1
ATOM 834 C CA . LYS A 1 108 ? -11.172 5.867 0.113 1 82.88 108 LYS A CA 1
ATOM 835 C C . LYS A 1 108 ? -9.945 6.781 0.207 1 82.88 108 LYS A C 1
ATOM 837 O O . LYS A 1 108 ? -9.492 7.098 1.306 1 82.88 108 LYS A O 1
ATOM 842 N N . ALA A 1 109 ? -9.516 7.215 -0.896 1 85.69 109 ALA A N 1
ATOM 843 C CA . ALA A 1 109 ? -8.242 7.93 -0.941 1 85.69 109 ALA A CA 1
ATOM 844 C C . ALA A 1 109 ? -8.352 9.289 -0.26 1 85.69 109 ALA A C 1
ATOM 846 O O . ALA A 1 109 ? -9.219 10.094 -0.609 1 85.69 109 ALA A O 1
ATOM 847 N N . ASN A 1 110 ? -7.562 9.5 0.687 1 86.44 110 ASN A N 1
ATOM 848 C CA . ASN A 1 110 ? -7.391 10.758 1.412 1 86.44 110 ASN A CA 1
ATOM 849 C C . ASN A 1 110 ? -5.926 11.016 1.75 1 86.44 110 ASN A C 1
ATOM 851 O O . ASN A 1 110 ? -5.457 10.648 2.83 1 86.44 110 ASN A O 1
ATOM 855 N N . PHE A 1 111 ? -5.199 11.695 0.818 1 89.19 111 PHE A N 1
ATOM 856 C CA . PHE A 1 111 ? -3.762 11.914 0.918 1 89.19 111 PHE A CA 1
ATOM 857 C C . PHE A 1 111 ? -3.441 13.398 0.976 1 89.19 111 PHE A C 1
ATOM 859 O O . PHE A 1 111 ? -4.062 14.203 0.276 1 89.19 111 PHE A O 1
ATOM 866 N N . PRO A 1 112 ? -2.527 13.711 1.803 1 89.25 112 PRO A N 1
ATOM 867 C CA . PRO A 1 112 ? -2.129 15.125 1.843 1 89.25 112 PRO A CA 1
ATOM 868 C C . PRO A 1 112 ? -1.637 15.641 0.491 1 89.25 112 PRO A C 1
ATOM 870 O O . PRO A 1 112 ? -0.885 14.945 -0.199 1 89.25 112 PRO A O 1
ATOM 873 N N . GLY A 1 113 ? -2.131 16.859 0.218 1 89.25 113 GLY A N 1
ATOM 874 C CA . GLY A 1 113 ? -1.672 17.5 -1.003 1 89.25 113 GLY A CA 1
ATOM 875 C C . GLY A 1 113 ? -2.432 17.047 -2.236 1 89.25 113 GLY A C 1
ATOM 876 O O . GLY A 1 113 ? -2.084 17.422 -3.357 1 89.25 113 GLY A O 1
ATOM 877 N N . PHE A 1 114 ? -3.389 16.219 -1.97 1 90.75 114 PHE A N 1
ATOM 878 C CA . PHE A 1 114 ? -4.215 15.727 -3.064 1 90.75 114 PHE A CA 1
ATOM 879 C C . PHE A 1 114 ? -5.695 15.867 -2.732 1 90.75 114 PHE A C 1
ATOM 881 O O . PHE A 1 114 ? -6.086 15.781 -1.567 1 90.75 114 PHE A O 1
ATOM 888 N N . ARG A 1 115 ? -6.465 16.156 -3.762 1 87.25 115 ARG A N 1
ATOM 889 C CA . ARG A 1 115 ? -7.914 16.219 -3.592 1 87.25 115 ARG A CA 1
ATOM 890 C C . ARG A 1 115 ? -8.469 14.875 -3.127 1 87.25 115 ARG A C 1
ATOM 892 O O . ARG A 1 115 ? -7.906 13.82 -3.445 1 87.25 115 ARG A O 1
ATOM 899 N N . LYS A 1 116 ? -9.484 14.891 -2.32 1 85.19 116 LYS A N 1
ATOM 900 C CA . LYS A 1 116 ? -10.133 13.664 -1.869 1 85.19 116 LYS A CA 1
ATOM 901 C C . LYS A 1 116 ? -10.5 12.773 -3.049 1 85.19 116 LYS A C 1
ATOM 903 O O . LYS A 1 116 ? -11.031 13.25 -4.055 1 85.19 116 LYS A O 1
ATOM 908 N N . GLY A 1 117 ? -10.195 11.516 -2.887 1 89.94 117 GLY A N 1
ATOM 909 C CA . GLY A 1 117 ? -10.508 10.562 -3.941 1 89.94 117 GLY A CA 1
ATOM 910 C C . GLY A 1 117 ? -9.398 10.43 -4.969 1 89.94 117 GLY A C 1
ATOM 911 O O . GLY A 1 117 ? -9.438 9.547 -5.824 1 89.94 117 GLY A O 1
ATOM 912 N N . GLN A 1 118 ? -8.461 11.305 -4.934 1 92 118 GLN A N 1
ATOM 913 C CA . GLN A 1 118 ? -7.348 11.242 -5.875 1 92 118 GLN A CA 1
ATOM 914 C C . GLN A 1 118 ? -6.25 10.312 -5.367 1 92 118 GLN A C 1
ATOM 916 O O . GLN A 1 118 ? -5.754 10.484 -4.25 1 92 118 GLN A O 1
ATOM 921 N N . VAL A 1 119 ? -5.879 9.336 -6.176 1 91.62 119 VAL A N 1
ATOM 922 C CA . VAL A 1 119 ? -4.77 8.438 -5.863 1 91.62 119 VAL A CA 1
ATOM 923 C C . VAL A 1 119 ? -3.455 9.078 -6.305 1 91.62 119 VAL A C 1
ATOM 925 O O . VAL A 1 119 ? -3.266 9.367 -7.488 1 91.62 119 VAL A O 1
ATOM 928 N N . PRO A 1 120 ? -2.568 9.234 -5.402 1 90.31 120 PRO A N 1
ATOM 929 C CA . PRO A 1 120 ? -1.321 9.914 -5.766 1 90.31 120 PRO A CA 1
ATOM 930 C C . PRO A 1 120 ? -0.462 9.086 -6.723 1 90.31 120 PRO A C 1
ATOM 932 O O . PRO A 1 120 ? -0.507 7.855 -6.691 1 90.31 120 PRO A O 1
ATOM 935 N N . PRO A 1 121 ? 0.419 9.789 -7.457 1 90.06 121 PRO A N 1
ATOM 936 C CA . PRO A 1 121 ? 1.285 9.094 -8.414 1 90.06 121 PRO A CA 1
ATOM 937 C C . PRO A 1 121 ? 2.223 8.094 -7.738 1 90.06 121 PRO A C 1
ATOM 939 O O . PRO A 1 121 ? 2.531 7.043 -8.312 1 90.06 121 PRO A O 1
ATOM 942 N N . TYR A 1 122 ? 2.658 8.344 -6.621 1 86 122 TYR A N 1
ATOM 943 C CA . TYR A 1 122 ? 3.629 7.477 -5.961 1 86 122 TYR A CA 1
ATOM 944 C C . TYR A 1 122 ? 2.984 6.168 -5.52 1 86 122 TYR A C 1
ATOM 946 O O . TYR A 1 122 ? 3.68 5.203 -5.191 1 86 122 TYR A O 1
ATOM 954 N N . ALA A 1 123 ? 1.655 6.09 -5.441 1 88.56 123 ALA A N 1
ATOM 955 C CA . ALA A 1 123 ? 0.925 4.875 -5.086 1 88.56 123 ALA A CA 1
ATOM 956 C C . ALA A 1 123 ? 0.708 3.99 -6.309 1 88.56 123 ALA A C 1
ATOM 958 O O . ALA A 1 123 ? 0.379 2.809 -6.18 1 88.56 123 ALA A O 1
ATOM 959 N N . GLN A 1 124 ? 0.915 4.473 -7.559 1 91.19 124 GLN A N 1
ATOM 960 C CA . GLN A 1 124 ? 0.565 3.807 -8.812 1 91.19 124 GLN A CA 1
ATOM 961 C C . GLN A 1 124 ? 1.362 2.518 -8.992 1 91.19 124 GLN A C 1
ATOM 963 O O . GLN A 1 124 ? 0.816 1.498 -9.414 1 91.19 124 GLN A O 1
ATOM 968 N N . PRO A 1 125 ? 2.67 2.502 -8.633 1 89.88 125 PRO A N 1
ATOM 969 C CA . PRO A 1 125 ? 3.424 1.256 -8.789 1 89.88 125 PRO A CA 1
ATOM 970 C C . PRO A 1 125 ? 2.879 0.124 -7.918 1 89.88 125 PRO A C 1
ATOM 972 O O . PRO A 1 125 ? 2.863 -1.033 -8.344 1 89.88 125 PRO A O 1
ATOM 975 N N . GLN A 1 126 ? 2.445 0.444 -6.777 1 87.12 126 GLN A N 1
ATOM 976 C CA . GLN A 1 126 ? 1.883 -0.566 -5.891 1 87.12 126 GLN A CA 1
ATOM 977 C C . GLN A 1 126 ? 0.57 -1.115 -6.438 1 87.12 126 GLN A C 1
ATOM 979 O O . GLN A 1 126 ? 0.308 -2.316 -6.348 1 87.12 126 GLN A O 1
ATOM 984 N N . ILE A 1 127 ? -0.24 -0.258 -6.934 1 91.12 127 ILE A N 1
ATOM 985 C CA . ILE A 1 127 ? -1.508 -0.667 -7.527 1 91.12 127 ILE A CA 1
ATOM 986 C C . ILE A 1 127 ? -1.246 -1.602 -8.711 1 91.12 127 ILE A C 1
ATOM 988 O O . ILE A 1 127 ? -1.923 -2.621 -8.859 1 91.12 127 ILE A O 1
ATOM 992 N N . THR A 1 128 ? -0.234 -1.267 -9.461 1 93.69 128 THR A N 1
ATOM 993 C CA . THR A 1 128 ? 0.145 -2.109 -10.586 1 93.69 128 THR A CA 1
ATOM 994 C C . THR A 1 128 ? 0.624 -3.477 -10.109 1 93.69 128 THR A C 1
ATOM 996 O O . THR A 1 128 ? 0.229 -4.508 -10.656 1 93.69 128 THR A O 1
ATOM 999 N N . GLY A 1 129 ? 1.499 -3.441 -9.125 1 92.19 129 GLY A N 1
ATOM 1000 C CA . GLY A 1 129 ? 1.987 -4.695 -8.57 1 92.19 129 GLY A CA 1
ATOM 1001 C C . GLY A 1 129 ? 0.875 -5.609 -8.094 1 92.19 129 GLY A C 1
ATOM 1002 O O . GLY A 1 129 ? 0.884 -6.809 -8.383 1 92.19 129 GLY A O 1
ATOM 1003 N N . PHE A 1 130 ? -0.083 -5.059 -7.41 1 90.88 130 PHE A N 1
ATOM 1004 C CA . PHE A 1 130 ? -1.206 -5.836 -6.898 1 90.88 130 PHE A CA 1
ATOM 1005 C C . PHE A 1 130 ? -2.064 -6.363 -8.047 1 90.88 130 PHE A C 1
ATOM 1007 O O . PHE A 1 130 ? -2.582 -7.48 -7.977 1 90.88 130 PHE A O 1
ATOM 1014 N N . SER A 1 131 ? -2.273 -5.555 -9.016 1 94.94 131 SER A N 1
ATOM 1015 C CA . SER A 1 131 ? -3.064 -5.949 -10.172 1 94.94 131 SER A CA 1
ATOM 1016 C C . SER A 1 131 ? -2.439 -7.141 -10.891 1 94.94 131 SER A C 1
ATOM 1018 O O . SER A 1 131 ? -3.143 -8.07 -11.297 1 94.94 131 SER A O 1
ATOM 1020 N N . VAL A 1 132 ? -1.138 -7.102 -11.047 1 95.5 132 VAL A N 1
ATOM 1021 C CA . VAL A 1 132 ? -0.406 -8.172 -11.719 1 95.5 132 VAL A CA 1
ATOM 1022 C C . VAL A 1 132 ? -0.508 -9.461 -10.898 1 95.5 132 VAL A C 1
ATOM 1024 O O . VAL A 1 132 ? -0.764 -10.531 -11.453 1 95.5 132 VAL A O 1
ATOM 1027 N N . GLN A 1 133 ? -0.354 -9.328 -9.68 1 93.5 133 GLN A N 1
ATOM 1028 C CA . GLN A 1 133 ? -0.409 -10.484 -8.797 1 93.5 133 GLN A CA 1
ATOM 1029 C C . GLN A 1 133 ? -1.785 -11.148 -8.836 1 93.5 133 GLN A C 1
ATOM 1031 O O . GLN A 1 133 ? -1.891 -12.367 -8.945 1 93.5 133 GLN A O 1
ATOM 1036 N N . GLU A 1 134 ? -2.777 -10.352 -8.688 1 93.81 134 GLU A N 1
ATOM 1037 C CA . GLU A 1 134 ? -4.137 -10.883 -8.742 1 93.81 134 GLU A CA 1
ATOM 1038 C C . GLU A 1 134 ? -4.426 -11.531 -10.094 1 93.81 134 GLU A C 1
ATOM 1040 O O . GLU A 1 134 ? -5.082 -12.57 -10.164 1 93.81 134 GLU A O 1
ATOM 1045 N N . ALA A 1 135 ? -3.988 -10.883 -11.156 1 96.31 135 ALA A N 1
ATOM 1046 C CA . ALA A 1 135 ? -4.199 -11.422 -12.5 1 96.31 135 ALA A CA 1
ATOM 1047 C C . ALA A 1 135 ? -3.521 -12.781 -12.656 1 96.31 135 ALA A C 1
ATOM 1049 O O . ALA A 1 135 ? -4.059 -13.672 -13.312 1 96.31 135 ALA A O 1
ATOM 1050 N N . ILE A 1 136 ? -2.367 -12.883 -12.07 1 96.56 136 ILE A N 1
ATOM 1051 C CA . ILE A 1 136 ? -1.632 -14.141 -12.133 1 96.56 136 ILE A CA 1
ATOM 1052 C C . ILE A 1 136 ? -2.42 -15.234 -11.414 1 96.56 136 ILE A C 1
ATOM 1054 O O . ILE A 1 136 ? -2.596 -16.328 -11.953 1 96.56 136 ILE A O 1
ATOM 1058 N N . ILE A 1 137 ? -2.904 -14.969 -10.305 1 95.12 137 ILE A N 1
ATOM 1059 C CA . ILE A 1 137 ? -3.65 -15.953 -9.531 1 95.12 137 ILE A CA 1
ATOM 1060 C C . ILE A 1 137 ? -4.91 -16.359 -10.289 1 95.12 137 ILE A C 1
ATOM 1062 O O . ILE A 1 137 ? -5.223 -17.547 -10.391 1 95.12 137 ILE A O 1
ATOM 1066 N N . LYS A 1 138 ? -5.609 -15.422 -10.789 1 95.44 138 LYS A N 1
ATOM 1067 C CA . LYS A 1 138 ? -6.816 -15.711 -11.555 1 95.44 138 LYS A CA 1
ATOM 1068 C C . LYS A 1 138 ? -6.496 -16.578 -12.766 1 95.44 138 LYS A C 1
ATOM 1070 O O . LYS A 1 138 ? -7.293 -17.438 -13.148 1 95.44 138 LYS A O 1
ATOM 1075 N N . THR A 1 139 ? -5.379 -16.297 -13.391 1 97.12 139 THR A N 1
ATOM 1076 C CA . THR A 1 139 ? -4.953 -17.078 -14.539 1 97.12 139 THR A CA 1
ATOM 1077 C C . THR A 1 139 ? -4.652 -18.516 -14.125 1 97.12 139 THR A C 1
ATOM 1079 O O . THR A 1 139 ? -5.023 -19.469 -14.828 1 97.12 139 THR A O 1
ATOM 1082 N N . VAL A 1 140 ? -4.008 -18.703 -13.023 1 97.06 140 VAL A N 1
ATOM 1083 C CA . VAL A 1 140 ? -3.699 -20.031 -12.531 1 97.06 140 VAL A CA 1
ATOM 1084 C C . VAL A 1 140 ? -4.992 -20.766 -12.188 1 97.06 140 VAL A C 1
ATOM 1086 O O . VAL A 1 140 ? -5.141 -21.953 -12.5 1 97.06 140 VAL A O 1
ATOM 1089 N N . GLU A 1 141 ? -5.848 -20.125 -11.547 1 94.56 141 GLU A N 1
ATOM 1090 C CA . GLU A 1 141 ? -7.129 -20.734 -11.203 1 94.56 141 GLU A CA 1
ATOM 1091 C C . GLU A 1 141 ? -7.883 -21.172 -12.453 1 94.56 141 GLU A C 1
ATOM 1093 O O . GLU A 1 141 ? -8.484 -22.25 -12.477 1 94.56 141 GLU A O 1
ATOM 1098 N N . ALA A 1 142 ? -7.902 -20.344 -13.453 1 96.31 142 ALA A N 1
ATOM 1099 C CA . ALA A 1 142 ? -8.523 -20.703 -14.727 1 96.31 142 ALA A CA 1
ATOM 1100 C C . ALA A 1 142 ? -7.859 -21.938 -15.336 1 96.31 142 ALA A C 1
ATOM 1102 O O . ALA A 1 142 ? -8.531 -22.797 -15.898 1 96.31 142 ALA A O 1
ATOM 1103 N N . ALA A 1 143 ? -6.555 -21.984 -15.242 1 96.88 143 ALA A N 1
ATOM 1104 C CA . ALA A 1 143 ? -5.809 -23.125 -15.766 1 96.88 143 ALA A CA 1
ATOM 1105 C C . ALA A 1 143 ? -6.148 -24.406 -14.992 1 96.88 143 ALA A C 1
ATOM 1107 O O . ALA A 1 143 ? -6.348 -25.453 -15.594 1 96.88 143 ALA A O 1
ATOM 1108 N N . VAL A 1 144 ? -6.164 -24.297 -13.719 1 95.81 144 VAL A N 1
ATOM 1109 C CA . VAL A 1 144 ? -6.504 -25.438 -12.875 1 95.81 144 VAL A CA 1
ATOM 1110 C C . VAL A 1 144 ? -7.848 -26.016 -13.305 1 95.81 144 VAL A C 1
ATOM 1112 O O . VAL A 1 144 ? -7.992 -27.234 -13.43 1 95.81 144 VAL A O 1
ATOM 1115 N N . ASN A 1 145 ? -8.742 -25.156 -13.516 1 94.5 145 ASN A N 1
ATOM 1116 C CA . ASN A 1 145 ? -10.07 -25.594 -13.953 1 94.5 145 ASN A CA 1
ATOM 1117 C C . ASN A 1 145 ? -10.031 -26.172 -15.359 1 94.5 145 ASN A C 1
ATOM 1119 O O . ASN A 1 145 ? -10.633 -27.219 -15.617 1 94.5 145 ASN A O 1
ATOM 1123 N N . SER A 1 146 ? -9.367 -25.578 -16.297 1 95.19 146 SER A N 1
ATOM 1124 C CA . SER A 1 146 ? -9.312 -25.984 -17.703 1 95.19 146 SER A CA 1
ATOM 1125 C C . SER A 1 146 ? -8.625 -27.344 -17.859 1 95.19 146 SER A C 1
ATOM 1127 O O . SER A 1 146 ? -8.898 -28.078 -18.797 1 95.19 146 SER A O 1
ATOM 1129 N N . PHE A 1 147 ? -7.797 -27.719 -16.891 1 95.25 147 PHE A N 1
ATOM 1130 C CA . PHE A 1 147 ? -7.051 -28.969 -16.984 1 95.25 147 PHE A CA 1
ATOM 1131 C C . PHE A 1 147 ? -7.676 -30.047 -16.094 1 95.25 147 PHE A C 1
ATOM 1133 O O . PHE A 1 147 ? -7.047 -31.062 -15.82 1 95.25 147 PHE A O 1
ATOM 1140 N N . GLY A 1 148 ? -8.844 -29.781 -15.617 1 93.56 148 GLY A N 1
ATOM 1141 C CA . GLY A 1 148 ? -9.617 -30.781 -14.891 1 93.56 148 GLY A CA 1
ATOM 1142 C C . GLY A 1 148 ? -9.117 -31.016 -13.477 1 93.56 148 GLY A C 1
ATOM 1143 O O . GLY A 1 148 ? -9.219 -32.125 -12.945 1 93.56 148 GLY A O 1
ATOM 1144 N N . LEU A 1 149 ? -8.555 -30.031 -12.898 1 95.69 149 LEU A N 1
ATOM 1145 C CA . LEU A 1 149 ? -8.047 -30.109 -11.531 1 95.69 149 LEU A CA 1
ATOM 1146 C C . LEU A 1 149 ? -8.938 -29.328 -10.57 1 95.69 149 LEU A C 1
ATOM 1148 O O . LEU A 1 149 ? -9.844 -28.609 -11 1 95.69 149 LEU A O 1
ATOM 1152 N N . LYS A 1 150 ? -8.68 -29.578 -9.352 1 94 150 LYS A N 1
ATOM 1153 C CA . LYS A 1 150 ? -9.336 -28.875 -8.25 1 94 150 LYS A CA 1
ATOM 1154 C C . LYS A 1 150 ? -8.312 -28.406 -7.219 1 94 150 LYS A C 1
ATOM 1156 O O . LYS A 1 150 ? -7.457 -29.172 -6.789 1 94 150 LYS A O 1
ATOM 1161 N N . SER A 1 151 ? -8.43 -27.109 -6.906 1 92.25 151 SER A N 1
ATOM 1162 C CA . SER A 1 151 ? -7.508 -26.547 -5.926 1 92.25 151 SER A CA 1
ATOM 1163 C C . SER A 1 151 ? -7.738 -27.141 -4.543 1 92.25 151 SER A C 1
ATOM 1165 O O . SER A 1 151 ? -8.859 -27.547 -4.211 1 92.25 151 SER A O 1
ATOM 1167 N N . ILE A 1 152 ? -6.641 -27.203 -3.775 1 89.94 152 ILE A N 1
ATOM 1168 C CA . ILE A 1 152 ? -6.684 -27.656 -2.389 1 89.94 152 ILE A CA 1
ATOM 1169 C C . ILE A 1 152 ? -6.703 -26.453 -1.454 1 89.94 152 ILE A C 1
ATOM 1171 O O . ILE A 1 152 ? -5.996 -25.469 -1.688 1 89.94 152 ILE A O 1
ATOM 1175 N N . PRO A 1 153 ? -7.551 -26.547 -0.451 1 85.44 153 PRO A N 1
ATOM 1176 C CA . PRO A 1 153 ? -7.609 -25.406 0.472 1 85.44 153 PRO A CA 1
ATOM 1177 C C . PRO A 1 153 ? -6.359 -25.297 1.34 1 85.44 153 PRO A C 1
ATOM 1179 O O . PRO A 1 153 ? -5.57 -26.234 1.428 1 85.44 153 PRO A O 1
ATOM 1182 N N . GLY A 1 154 ? -6.16 -24.078 1.935 1 86 154 GLY A N 1
ATOM 1183 C CA . GLY A 1 154 ? -5.094 -23.859 2.9 1 86 154 GLY A CA 1
ATOM 1184 C C . GLY A 1 154 ? -3.725 -23.734 2.262 1 86 154 GLY A C 1
ATOM 1185 O O . GLY A 1 154 ? -3.613 -23.5 1.056 1 86 154 GLY A O 1
ATOM 1186 N N . SER A 1 155 ? -2.711 -23.906 3.074 1 87.12 155 SER A N 1
ATOM 1187 C CA . SER A 1 155 ? -1.333 -23.703 2.639 1 87.12 155 SER A CA 1
ATOM 1188 C C . SER A 1 155 ? -0.886 -24.812 1.685 1 87.12 155 SER A C 1
ATOM 1190 O O . SER A 1 155 ? 0.014 -24.594 0.868 1 87.12 155 SER A O 1
ATOM 1192 N N . ALA A 1 156 ? -1.561 -25.906 1.739 1 88.94 156 ALA A N 1
ATOM 1193 C CA . ALA A 1 156 ? -1.201 -27.047 0.888 1 88.94 156 ALA A CA 1
ATOM 1194 C C . ALA A 1 156 ? -1.526 -26.75 -0.575 1 88.94 156 ALA A C 1
ATOM 1196 O O . ALA A 1 156 ? -0.946 -27.359 -1.478 1 88.94 156 ALA A O 1
ATOM 1197 N N . GLY A 1 157 ? -2.469 -25.812 -0.801 1 90.56 157 GLY A N 1
ATOM 1198 C CA . GLY A 1 157 ? -2.881 -25.5 -2.156 1 90.56 157 GLY A CA 1
ATOM 1199 C C . GLY A 1 157 ? -2.311 -24.172 -2.654 1 90.56 157 GLY A C 1
ATOM 1200 O O . GLY A 1 157 ? -2.768 -23.641 -3.664 1 90.56 157 GLY A O 1
ATOM 1201 N N . GLU A 1 158 ? -1.339 -23.609 -1.957 1 90.62 158 GLU A N 1
ATOM 1202 C CA . GLU A 1 158 ? -0.763 -22.328 -2.309 1 90.62 158 GLU A CA 1
ATOM 1203 C C . GLU A 1 158 ? -0.105 -22.359 -3.684 1 90.62 158 GLU A C 1
ATOM 1205 O O . GLU A 1 158 ? 0.491 -23.375 -4.062 1 90.62 158 GLU A O 1
ATOM 1210 N N . ILE A 1 159 ? -0.255 -21.281 -4.422 1 94.88 159 ILE A N 1
ATOM 1211 C CA . ILE A 1 159 ? 0.35 -21.156 -5.742 1 94.88 159 ILE A CA 1
ATOM 1212 C C . ILE A 1 159 ? 1.716 -20.484 -5.617 1 94.88 159 ILE A C 1
ATOM 1214 O O . ILE A 1 159 ? 1.822 -19.375 -5.086 1 94.88 159 ILE A O 1
ATOM 1218 N N . ASN A 1 160 ? 2.73 -21.125 -6.086 1 95.56 160 ASN A N 1
ATOM 1219 C CA . ASN A 1 160 ? 4.078 -20.562 -6.086 1 95.56 160 ASN A CA 1
ATOM 1220 C C . ASN A 1 160 ? 4.52 -20.172 -7.492 1 95.56 160 ASN A C 1
ATOM 1222 O O . ASN A 1 160 ? 4.812 -21.031 -8.32 1 95.56 160 ASN A O 1
ATOM 1226 N N . VAL A 1 161 ? 4.543 -18.891 -7.699 1 96.44 161 VAL A N 1
ATOM 1227 C CA . VAL A 1 161 ? 5.059 -18.391 -8.961 1 96.44 161 VAL A CA 1
ATOM 1228 C C . VAL A 1 161 ? 6.586 -18.391 -8.938 1 96.44 161 VAL A C 1
ATOM 1230 O O . VAL A 1 161 ? 7.195 -17.938 -7.965 1 96.44 161 VAL A O 1
ATOM 1233 N N . ASN A 1 162 ? 7.215 -18.906 -9.984 1 96.19 162 ASN A N 1
ATOM 1234 C CA . ASN A 1 162 ? 8.656 -19.109 -9.984 1 96.19 162 ASN A CA 1
ATOM 1235 C C . ASN A 1 162 ? 9.414 -17.812 -10.281 1 96.19 162 ASN A C 1
ATOM 1237 O O . ASN A 1 162 ? 10.555 -17.656 -9.852 1 96.19 162 ASN A O 1
ATOM 1241 N N . GLU A 1 163 ? 8.805 -16.922 -10.992 1 93.88 163 GLU A N 1
ATOM 1242 C CA . GLU A 1 163 ? 9.438 -15.648 -11.312 1 93.88 163 GLU A CA 1
ATOM 1243 C C . GLU A 1 163 ? 9.266 -14.641 -10.18 1 93.88 163 GLU A C 1
ATOM 1245 O O . GLU A 1 163 ? 8.406 -14.82 -9.312 1 93.88 163 GLU A O 1
ATOM 1250 N N . ASP A 1 164 ? 10.125 -13.68 -10.211 1 91.06 164 ASP A N 1
ATOM 1251 C CA . ASP A 1 164 ? 10.016 -12.562 -9.281 1 91.06 164 ASP A CA 1
ATOM 1252 C C . ASP A 1 164 ? 8.93 -11.578 -9.727 1 91.06 164 ASP A C 1
ATOM 1254 O O . ASP A 1 164 ? 9.203 -10.648 -10.484 1 91.06 164 ASP A O 1
ATOM 1258 N N . VAL A 1 165 ? 7.758 -11.719 -9.102 1 90.25 165 VAL A N 1
ATOM 1259 C CA . VAL A 1 165 ? 6.586 -10.961 -9.539 1 90.25 165 VAL A CA 1
ATOM 1260 C C . VAL A 1 165 ? 6.809 -9.477 -9.273 1 90.25 165 VAL A C 1
ATOM 1262 O O . VAL A 1 165 ? 6.352 -8.633 -10.047 1 90.25 165 VAL A O 1
ATOM 1265 N N . GLU A 1 166 ? 7.48 -9.156 -8.227 1 86.5 166 GLU A N 1
ATOM 1266 C CA . GLU A 1 166 ? 7.797 -7.758 -7.953 1 86.5 166 GLU A CA 1
ATOM 1267 C C . GLU A 1 166 ? 8.648 -7.156 -9.062 1 86.5 166 GLU A C 1
ATOM 1269 O O . GLU A 1 166 ? 8.422 -6.02 -9.477 1 86.5 166 GLU A O 1
ATOM 1274 N N . ALA A 1 167 ? 9.609 -7.887 -9.406 1 88.5 167 ALA A N 1
ATOM 1275 C CA . ALA A 1 167 ? 10.484 -7.43 -10.492 1 88.5 167 ALA A CA 1
ATOM 1276 C C . ALA A 1 167 ? 9.703 -7.281 -11.797 1 88.5 167 ALA A C 1
ATOM 1278 O O . ALA A 1 167 ? 9.93 -6.336 -12.555 1 88.5 167 ALA A O 1
ATOM 1279 N N . ILE A 1 168 ? 8.789 -8.227 -12.039 1 89.5 168 ILE A N 1
ATOM 1280 C CA . ILE A 1 168 ? 7.949 -8.172 -13.227 1 89.5 168 ILE A CA 1
ATOM 1281 C C . ILE A 1 168 ? 7.086 -6.918 -13.195 1 89.5 168 ILE A C 1
ATOM 1283 O O . ILE A 1 168 ? 6.871 -6.277 -14.234 1 89.5 168 ILE A O 1
ATOM 1287 N N . SER A 1 169 ? 6.629 -6.582 -12.086 1 90.25 169 SER A N 1
ATOM 1288 C CA . SER A 1 169 ? 5.711 -5.461 -11.938 1 90.25 169 SER A CA 1
ATOM 1289 C C . SER A 1 169 ? 6.434 -4.125 -12.102 1 90.25 169 SER A C 1
ATOM 1291 O O . SER A 1 169 ? 5.832 -3.137 -12.523 1 90.25 169 SER A O 1
ATOM 1293 N N . LYS A 1 170 ? 7.723 -4.223 -11.641 1 87 170 LYS A N 1
ATOM 1294 C CA . LYS A 1 170 ? 8.508 -3 -11.789 1 87 170 LYS A CA 1
ATOM 1295 C C . LYS A 1 170 ? 8.734 -2.664 -13.258 1 87 170 LYS A C 1
ATOM 1297 O O . LYS A 1 170 ? 9.32 -3.457 -14 1 87 170 LYS A O 1
ATOM 1302 N N . GLY A 1 171 ? 8.273 -1.681 -13.75 1 81.75 171 GLY A N 1
ATOM 1303 C CA . GLY A 1 171 ? 8.453 -1.277 -15.141 1 81.75 171 GLY A CA 1
ATOM 1304 C C . GLY A 1 171 ? 7.406 -1.858 -16.078 1 81.75 171 GLY A C 1
ATOM 1305 O O . GLY A 1 171 ? 7.535 -1.761 -17.297 1 81.75 171 GLY A O 1
ATOM 1306 N N . TYR A 1 172 ? 6.531 -2.543 -15.461 1 93.06 172 TYR A N 1
ATOM 1307 C CA . TYR A 1 172 ? 5.457 -3.137 -16.25 1 93.06 172 TYR A CA 1
ATOM 1308 C C . TYR A 1 172 ? 4.668 -2.064 -16.984 1 93.06 172 TYR A C 1
ATOM 1310 O O . TYR A 1 172 ? 4.262 -1.062 -16.391 1 93.06 172 TYR A O 1
ATOM 1318 N N . LYS A 1 173 ? 4.5 -2.262 -18.344 1 93.31 173 LYS A N 1
ATOM 1319 C CA . LYS A 1 173 ? 3.611 -1.428 -19.141 1 93.31 173 LYS A CA 1
ATOM 1320 C C . LYS A 1 173 ? 2.193 -1.991 -19.172 1 93.31 173 LYS A C 1
ATOM 1322 O O . LYS A 1 173 ? 1.948 -3.051 -19.75 1 93.31 173 LYS A O 1
ATOM 1327 N N . VAL A 1 174 ? 1.26 -1.225 -18.688 1 93.31 174 VAL A N 1
ATOM 1328 C CA . VAL A 1 174 ? -0.122 -1.673 -18.562 1 93.31 174 VAL A CA 1
ATOM 1329 C C . VAL A 1 174 ? -0.674 -2.074 -19.922 1 93.31 174 VAL A C 1
ATOM 1331 O O . VAL A 1 174 ? -0.576 -1.312 -20.891 1 93.31 174 VAL A O 1
ATOM 1334 N N . GLY A 1 175 ? -1.224 -3.25 -19.984 1 94.56 175 GLY A N 1
ATOM 1335 C CA . GLY A 1 175 ? -1.782 -3.756 -21.219 1 94.56 175 GLY A CA 1
ATOM 1336 C C . GLY A 1 175 ? -0.938 -4.844 -21.859 1 94.56 175 GLY A C 1
ATOM 1337 O O . GLY A 1 175 ? -1.411 -5.574 -22.734 1 94.56 175 GLY A O 1
ATOM 1338 N N . ASP A 1 176 ? 0.317 -4.965 -21.484 1 95.94 176 ASP A N 1
ATOM 1339 C CA . ASP A 1 176 ? 1.183 -6.02 -22 1 95.94 176 ASP A CA 1
ATOM 1340 C C . ASP A 1 176 ? 0.849 -7.371 -21.375 1 95.94 176 ASP A C 1
ATOM 1342 O O . ASP A 1 176 ? 0.484 -7.441 -20.203 1 95.94 176 ASP A O 1
ATOM 1346 N N . ASN A 1 177 ? 1.001 -8.383 -22.156 1 96.88 177 ASN A N 1
ATOM 1347 C CA . ASN A 1 177 ? 0.887 -9.727 -21.594 1 96.88 177 ASN A CA 1
ATOM 1348 C C . ASN A 1 177 ? 2.111 -10.102 -20.766 1 96.88 177 ASN A C 1
ATOM 1350 O O . ASN A 1 177 ? 3.191 -9.531 -20.953 1 96.88 177 ASN A O 1
ATOM 1354 N N . ILE A 1 178 ? 1.918 -11.031 -19.844 1 96.06 178 ILE A N 1
ATOM 1355 C CA . ILE A 1 178 ? 3.01 -11.508 -19 1 96.06 178 ILE A CA 1
ATOM 1356 C C . ILE A 1 178 ? 3.055 -13.031 -19.031 1 96.06 178 ILE A C 1
ATOM 1358 O O . ILE A 1 178 ? 2.039 -13.695 -18.812 1 96.06 178 ILE A O 1
ATOM 1362 N N . ASN A 1 179 ? 4.23 -13.562 -19.359 1 95.69 179 ASN A N 1
ATOM 1363 C CA . ASN A 1 179 ? 4.453 -14.992 -19.219 1 95.69 179 ASN A CA 1
ATOM 1364 C C . ASN A 1 179 ? 5.023 -15.344 -17.844 1 95.69 179 ASN A C 1
ATOM 1366 O O . ASN A 1 179 ? 5.855 -14.602 -17.312 1 95.69 179 ASN A O 1
ATOM 1370 N N . PHE A 1 180 ? 4.637 -16.516 -17.359 1 96.94 180 PHE A N 1
ATOM 1371 C CA . PHE A 1 180 ? 5.156 -16.953 -16.062 1 96.94 180 PHE A CA 1
ATOM 1372 C C . PHE A 1 180 ? 5.082 -18.469 -15.93 1 96.94 180 PHE A C 1
ATOM 1374 O O . PHE A 1 180 ? 4.461 -19.141 -16.766 1 96.94 180 PHE A O 1
ATOM 1381 N N . THR A 1 181 ? 5.785 -19 -14.984 1 97.88 181 THR A N 1
ATOM 1382 C CA . THR A 1 181 ? 5.684 -20.391 -14.562 1 97.88 181 THR A CA 1
ATOM 1383 C C . THR A 1 181 ? 5.293 -20.484 -13.086 1 97.88 181 THR A C 1
ATOM 1385 O O . THR A 1 181 ? 5.527 -19.547 -12.32 1 97.88 181 THR A O 1
ATOM 1388 N N . ALA A 1 182 ? 4.684 -21.562 -12.727 1 98 182 ALA A N 1
ATOM 1389 C CA . ALA A 1 182 ? 4.234 -21.719 -11.344 1 98 182 ALA A CA 1
ATOM 1390 C C . ALA A 1 182 ? 4.176 -23.188 -10.953 1 98 182 ALA A C 1
ATOM 1392 O O . ALA A 1 182 ? 4.16 -24.078 -11.82 1 98 182 ALA A O 1
ATOM 1393 N N . LYS A 1 183 ? 4.234 -23.438 -9.703 1 97.19 183 LYS A N 1
ATOM 1394 C CA . LYS A 1 183 ? 4.039 -24.75 -9.086 1 97.19 183 LYS A CA 1
ATOM 1395 C C . LYS A 1 183 ? 2.938 -24.703 -8.031 1 97.19 183 LYS A C 1
ATOM 1397 O O . LYS A 1 183 ? 2.812 -23.719 -7.305 1 97.19 183 LYS A O 1
ATOM 1402 N N . PHE A 1 184 ? 2.188 -25.734 -7.93 1 96.88 184 PHE A N 1
ATOM 1403 C CA . PHE A 1 184 ? 1.127 -25.828 -6.934 1 96.88 184 PHE A CA 1
ATOM 1404 C C . PHE A 1 184 ? 0.675 -27.281 -6.762 1 96.88 184 PHE A C 1
ATOM 1406 O O . PHE A 1 184 ? 1.01 -28.141 -7.574 1 96.88 184 PHE A O 1
ATOM 1413 N N . ASN A 1 185 ? -0.005 -27.547 -5.691 1 96.25 185 ASN A N 1
ATOM 1414 C CA . ASN A 1 185 ? -0.635 -28.844 -5.461 1 96.25 185 ASN A CA 1
ATOM 1415 C C . ASN A 1 185 ? -2.127 -28.812 -5.773 1 96.25 185 ASN A C 1
ATOM 1417 O O . ASN A 1 185 ? -2.797 -27.812 -5.508 1 96.25 185 ASN A O 1
ATOM 1421 N N . ALA A 1 186 ? -2.594 -29.844 -6.266 1 96.5 186 ALA A N 1
ATOM 1422 C CA . ALA A 1 186 ? -4.012 -29.953 -6.602 1 96.5 186 ALA A CA 1
ATOM 1423 C C . ALA A 1 186 ? -4.434 -31.406 -6.699 1 96.5 186 ALA A C 1
ATOM 1425 O O . ALA A 1 186 ? -3.605 -32.312 -6.566 1 96.5 186 ALA A O 1
ATOM 1426 N N . VAL A 1 187 ? -5.711 -31.641 -6.836 1 95.56 187 VAL A N 1
ATOM 1427 C CA . VAL A 1 187 ? -6.297 -32.969 -7.043 1 95.56 187 VAL A CA 1
ATOM 1428 C C . VAL A 1 187 ? -7.043 -33 -8.375 1 95.56 187 VAL A C 1
ATOM 1430 O O . VAL A 1 187 ? -7.453 -31.938 -8.883 1 95.56 187 VAL A O 1
ATOM 1433 N N . PHE A 1 188 ? -7.07 -34.188 -8.961 1 94.06 188 PHE A N 1
ATOM 1434 C CA . PHE A 1 188 ? -7.914 -34.312 -10.141 1 94.06 188 PHE A CA 1
ATOM 1435 C C . PHE A 1 188 ? -9.391 -34.188 -9.773 1 94.06 188 PHE A C 1
ATOM 1437 O O . PHE A 1 188 ? -9.812 -34.75 -8.75 1 94.06 188 PHE A O 1
ATOM 144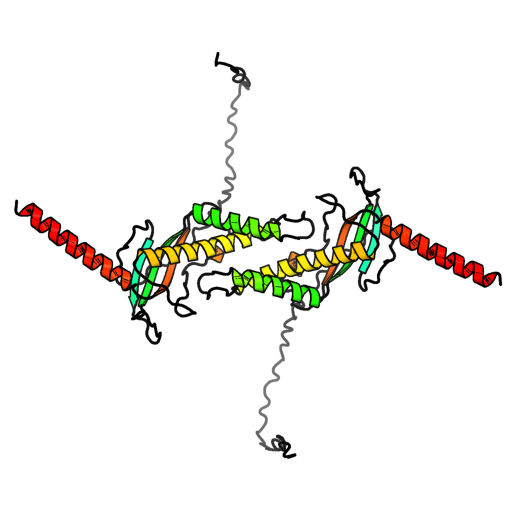4 N N . ASP A 1 189 ? -10.062 -33.438 -10.57 1 91.81 189 ASP A N 1
ATOM 1445 C CA . ASP A 1 189 ? -11.5 -33.281 -10.336 1 91.81 189 ASP A CA 1
ATOM 1446 C C . ASP A 1 189 ? -12.258 -34.531 -10.812 1 91.81 189 ASP A C 1
ATOM 1448 O O . ASP A 1 189 ? -12.508 -34.688 -12.008 1 91.81 189 ASP A O 1
ATOM 1452 N N . ALA A 1 190 ? -12.648 -35.406 -9.961 1 80.12 190 ALA A N 1
ATOM 1453 C CA . ALA A 1 190 ? -13.305 -36.688 -10.258 1 80.12 190 ALA A CA 1
ATOM 1454 C C . ALA A 1 190 ? -14.562 -36.469 -11.094 1 80.12 190 ALA A C 1
ATOM 1456 O O . ALA A 1 190 ? -14.891 -37.281 -11.953 1 80.12 190 ALA A O 1
ATOM 1457 N N . GLU A 1 191 ? -15.273 -35.438 -10.758 1 75.62 191 GLU A N 1
ATOM 1458 C CA . GLU A 1 191 ? -16.5 -35.188 -11.492 1 75.62 191 GLU A CA 1
ATOM 1459 C C . GLU A 1 191 ? -16.219 -34.875 -12.961 1 75.62 191 GLU A C 1
ATOM 1461 O O . GLU A 1 191 ? -17 -35.25 -13.836 1 75.62 191 GLU A O 1
ATOM 1466 N N . LYS A 1 192 ? -15.102 -34.375 -13.281 1 70.81 192 LYS A N 1
ATOM 1467 C CA . LYS A 1 192 ? -14.758 -34 -14.656 1 70.81 192 LYS A CA 1
ATOM 1468 C C . LYS A 1 192 ? -14.125 -35.188 -15.391 1 70.81 192 LYS A C 1
ATOM 1470 O O . LYS A 1 192 ? -14.234 -35.281 -16.609 1 70.81 192 LYS A O 1
ATOM 1475 N N . GLN A 1 193 ? -13.391 -35.969 -14.719 1 65.81 193 GLN A N 1
ATOM 1476 C CA . GLN A 1 193 ? -12.781 -37.156 -15.32 1 65.81 193 GLN A CA 1
ATOM 1477 C C . GLN A 1 193 ? -13.844 -38.156 -15.789 1 65.81 193 GLN A C 1
ATOM 1479 O O . GLN A 1 193 ? -13.703 -38.75 -16.844 1 65.81 193 GLN A O 1
ATOM 1484 N N . ASN A 1 194 ? -14.734 -38.188 -15 1 61.84 194 ASN A N 1
ATOM 1485 C CA . ASN A 1 194 ? -15.797 -39.125 -15.336 1 61.84 194 ASN A CA 1
ATOM 1486 C C . ASN A 1 194 ? -16.609 -38.656 -16.547 1 61.84 194 ASN A C 1
ATOM 1488 O O . ASN A 1 194 ? -17.031 -39.469 -17.359 1 61.84 194 ASN A O 1
ATOM 1492 N N . LEU A 1 195 ? -16.641 -37.469 -16.594 1 54.81 195 LEU A N 1
ATOM 1493 C CA . LEU A 1 195 ? -17.406 -36.969 -17.719 1 54.81 195 LEU A CA 1
ATOM 1494 C C . LEU A 1 195 ? -16.672 -37.219 -19.031 1 54.81 195 LEU A C 1
ATOM 1496 O O . LEU A 1 195 ? -17.312 -37.531 -20.047 1 54.81 195 LEU A O 1
ATOM 1500 N N . ASP A 1 196 ? -15.359 -37.125 -18.984 1 55 196 ASP A N 1
ATOM 1501 C CA . ASP A 1 196 ? -14.57 -37.406 -20.188 1 55 196 ASP A CA 1
ATOM 1502 C C . ASP A 1 196 ? -14.594 -38.875 -20.562 1 55 196 ASP A C 1
ATOM 1504 O O . ASP A 1 196 ? -14.656 -39.219 -21.734 1 55 196 ASP A O 1
ATOM 1508 N N . ASP A 1 197 ? -14.523 -39.656 -19.547 1 55.97 197 ASP A N 1
ATOM 1509 C CA . ASP A 1 197 ? -14.594 -41.094 -19.828 1 55.97 197 ASP A CA 1
ATOM 1510 C C . ASP A 1 197 ? -15.938 -41.469 -20.438 1 55.97 197 ASP A C 1
ATOM 1512 O O . ASP A 1 197 ? -16 -42.312 -21.344 1 55.97 197 ASP A O 1
ATOM 1516 N N . GLU A 1 198 ? -16.859 -40.812 -19.906 1 49.72 198 GLU A N 1
ATOM 1517 C CA . GLU A 1 198 ? -18.188 -41.125 -20.438 1 49.72 198 GLU A CA 1
ATOM 1518 C C . GLU A 1 198 ? -18.344 -40.594 -21.875 1 49.72 198 GLU A C 1
ATOM 1520 O O . GLU A 1 198 ? -18.922 -41.281 -22.719 1 49.72 198 GLU A O 1
ATOM 1525 N N . THR A 1 199 ? -17.672 -39.531 -21.969 1 51.28 199 THR A N 1
ATOM 1526 C CA . THR A 1 199 ? -17.781 -38.969 -23.312 1 51.28 199 THR A CA 1
ATOM 1527 C C . THR A 1 199 ? -16.906 -39.75 -24.297 1 51.28 199 THR A C 1
ATOM 1529 O O . THR A 1 199 ? -17.281 -39.969 -25.453 1 51.28 199 THR A O 1
ATOM 1532 N N . LYS A 1 200 ? -15.742 -40.219 -23.812 1 54.09 200 LYS A N 1
ATOM 1533 C CA . LYS A 1 200 ? -14.875 -41.031 -24.641 1 54.09 200 LYS A CA 1
ATOM 1534 C C . LYS A 1 200 ? -15.508 -42.406 -24.922 1 54.09 200 LYS A C 1
ATOM 1536 O O . LYS A 1 200 ? -15.391 -42.938 -26.031 1 54.09 200 LYS A O 1
ATOM 1541 N N . GLU A 1 201 ? -15.984 -42.875 -23.906 1 49.84 201 GLU A N 1
ATOM 1542 C CA . GLU A 1 201 ? -16.672 -44.156 -24.094 1 49.84 201 GLU A CA 1
ATOM 1543 C C . GLU A 1 201 ? -17.828 -44 -25.078 1 49.84 201 GLU A C 1
ATOM 1545 O O . GLU A 1 201 ? -18.078 -44.906 -25.891 1 49.84 201 GLU A O 1
ATOM 1550 N N . GLU A 1 202 ? -18.297 -42.875 -24.875 1 49.31 202 GLU A N 1
ATOM 1551 C CA . GLU A 1 202 ? -19.422 -42.656 -25.781 1 49.31 202 GLU A CA 1
ATOM 1552 C C . GLU A 1 202 ? -18.938 -42.5 -27.234 1 49.31 202 GLU A C 1
ATOM 1554 O O . GLU A 1 202 ? -19.578 -43 -28.156 1 49.31 202 GLU A O 1
ATOM 1559 N N . LYS A 1 203 ? -17.766 -41.938 -27.375 1 50.88 203 LYS A N 1
ATOM 1560 C CA . LYS A 1 203 ? -17.219 -41.812 -28.719 1 50.88 203 LYS A CA 1
ATOM 1561 C C . LYS A 1 203 ? -16.719 -43.125 -29.266 1 50.88 203 LYS A C 1
ATOM 1563 O O . LYS A 1 203 ? -16.844 -43.406 -30.453 1 50.88 203 LYS A O 1
ATOM 1568 N N . VAL A 1 204 ? -16.094 -43.875 -28.375 1 51.69 204 VAL A N 1
ATOM 1569 C CA . VAL A 1 204 ? -15.617 -45.188 -28.797 1 51.69 204 VAL A CA 1
ATOM 1570 C C . VAL A 1 204 ? -16.797 -46.062 -29.172 1 51.69 204 VAL A C 1
ATOM 1572 O O . VAL A 1 204 ? -16.703 -46.875 -30.109 1 51.69 204 VAL A O 1
ATOM 1575 N N . ILE A 1 205 ? -17.734 -45.812 -28.422 1 51.91 205 ILE A N 1
ATOM 1576 C CA . ILE A 1 205 ? -18.922 -46.625 -28.734 1 51.91 205 ILE A CA 1
ATOM 1577 C C . ILE A 1 205 ? -19.484 -46.25 -30.094 1 51.91 205 ILE A C 1
ATOM 1579 O O . ILE A 1 205 ? -19.859 -47.094 -30.891 1 51.91 205 ILE A O 1
ATOM 1583 N N . ASP A 1 206 ? -19.281 -45 -30.297 1 53.09 206 ASP A N 1
ATOM 1584 C CA . ASP A 1 206 ? -19.859 -44.531 -31.562 1 53.09 206 ASP A CA 1
ATOM 1585 C C . ASP A 1 206 ? -19 -45 -32.75 1 53.09 206 ASP A C 1
ATOM 1587 O O . ASP A 1 206 ? -19.531 -45.375 -33.781 1 53.09 206 ASP A O 1
ATOM 1591 N N . VAL A 1 207 ? -17.672 -45.031 -32.469 1 51.09 207 VAL A N 1
ATOM 1592 C CA . VAL A 1 207 ? -16.781 -45.438 -33.562 1 51.09 207 VAL A CA 1
ATOM 1593 C C . VAL A 1 207 ? -16.891 -46.938 -33.812 1 51.09 207 VAL A C 1
ATOM 1595 O O . VAL A 1 207 ? -16.703 -47.406 -34.938 1 51.09 207 VAL A O 1
ATOM 1598 N N . ARG A 1 208 ? -16.969 -47.75 -32.781 1 50.53 208 ARG A N 1
ATOM 1599 C CA . ARG A 1 208 ? -17.078 -49.188 -32.938 1 50.53 208 ARG A CA 1
ATOM 1600 C C . ARG A 1 208 ? -18.375 -49.562 -33.656 1 50.53 208 ARG A C 1
ATOM 1602 O O . ARG A 1 208 ? -18.391 -50.469 -34.469 1 50.53 208 ARG A O 1
ATOM 1609 N N . VAL A 1 209 ? -19.281 -48.719 -33.312 1 53.31 209 VAL A N 1
ATOM 1610 C CA . VAL A 1 209 ? -20.562 -49.062 -33.938 1 53.31 209 VAL A CA 1
ATOM 1611 C C . VAL A 1 209 ? -20.531 -48.719 -35.438 1 53.31 209 VAL A C 1
ATOM 1613 O O . VAL A 1 209 ? -21.25 -49.344 -36.219 1 53.31 209 VAL A O 1
ATOM 1616 N N . ALA A 1 210 ? -19.641 -47.781 -35.781 1 54.47 210 ALA A N 1
ATOM 1617 C CA . ALA A 1 210 ? -19.703 -47.406 -37.188 1 54.47 210 ALA A CA 1
ATOM 1618 C C . ALA A 1 210 ? -18.953 -48.406 -38.062 1 54.47 210 ALA A C 1
ATOM 1620 O O . ALA A 1 210 ? -19.312 -48.625 -39.219 1 54.47 210 ALA A O 1
ATOM 1621 N N . SER A 1 211 ? -17.875 -48.938 -37.438 1 49.66 211 SER A N 1
ATOM 1622 C CA . SER A 1 211 ? -17.078 -49.781 -38.312 1 49.66 211 SER A CA 1
ATOM 1623 C C . SER A 1 211 ? -17.734 -51.156 -38.531 1 49.66 211 SER A C 1
ATOM 1625 O O . SER A 1 211 ? -17.328 -51.906 -39.406 1 49.66 211 SER A O 1
ATOM 1627 N N . GLU A 1 212 ? -18.547 -51.562 -37.562 1 44.44 212 GLU A N 1
ATOM 1628 C CA . GLU A 1 212 ? -19.094 -52.875 -37.781 1 44.44 212 GLU A CA 1
ATOM 1629 C C . GLU A 1 212 ? -20.312 -52.844 -38.719 1 44.44 212 GLU A C 1
ATOM 1631 O O . GLU A 1 212 ? -20.859 -53.906 -39.062 1 44.44 212 GLU A O 1
ATOM 1636 N N . GLU A 1 213 ? -20.656 -51.625 -39.125 1 37 213 GLU A N 1
ATOM 1637 C CA . GLU A 1 213 ? -21.594 -51.781 -40.25 1 37 213 GLU A CA 1
ATOM 1638 C C . GLU A 1 213 ? -20.875 -51.75 -41.594 1 37 213 GLU A C 1
ATOM 1640 O O . GLU A 1 213 ? -19.891 -51.031 -41.75 1 37 213 GLU A O 1
ATOM 1645 N N . MET B 1 1 ? -8.039 -20.953 50.406 1 19.2 1 MET B N 1
ATOM 1646 C CA . MET B 1 1 ? -7.137 -22.062 50.125 1 19.2 1 MET B CA 1
ATOM 1647 C C . MET B 1 1 ? -6.043 -21.656 49.156 1 19.2 1 MET B C 1
ATOM 1649 O O . MET B 1 1 ? -5.941 -22.219 48.062 1 19.2 1 MET B O 1
ATOM 1653 N N . LYS B 1 2 ? -5.754 -20.641 49.219 1 19.25 2 LYS B N 1
ATOM 1654 C CA . LYS B 1 2 ? -5.535 -19.969 47.938 1 19.25 2 LYS B CA 1
ATOM 1655 C C . LYS B 1 2 ? -4.203 -20.375 47.312 1 19.25 2 LYS B C 1
ATOM 1657 O O . LYS B 1 2 ? -4.035 -20.312 46.094 1 19.25 2 LYS B O 1
ATOM 1662 N N . PRO B 1 3 ? -3.041 -21.047 47.969 1 22.81 3 PRO B N 1
ATOM 1663 C CA . PRO B 1 3 ? -1.611 -20.734 47.875 1 22.81 3 PRO B CA 1
ATOM 1664 C C . PRO B 1 3 ? -0.863 -21.625 46.906 1 22.81 3 PRO B C 1
ATOM 1666 O O . PRO B 1 3 ? 0.37 -21.641 46.875 1 22.81 3 PRO B O 1
ATOM 1669 N N . PHE B 1 4 ? -1.262 -21.812 45.875 1 19.78 4 PHE B N 1
ATOM 1670 C CA . PHE B 1 4 ? -0.634 -22.969 45.219 1 19.78 4 PHE B CA 1
ATOM 1671 C C . PHE B 1 4 ? 0.853 -22.719 45 1 19.78 4 PHE B C 1
ATOM 1673 O O . PHE B 1 4 ? 1.694 -23.5 45.469 1 19.78 4 PHE B O 1
ATOM 1680 N N . PHE B 1 5 ? 1.568 -22.609 43.5 1 20.55 5 PHE B N 1
ATOM 1681 C CA . PHE B 1 5 ? 2.699 -23.391 43 1 20.55 5 PHE B CA 1
ATOM 1682 C C . PHE B 1 5 ? 4.012 -22.656 43.281 1 20.55 5 PHE B C 1
ATOM 1684 O O . PHE B 1 5 ? 4.219 -21.547 42.781 1 20.55 5 PHE B O 1
ATOM 1691 N N . PRO B 1 6 ? 5.023 -22.938 44.469 1 21.14 6 PRO B N 1
ATOM 1692 C CA . PRO B 1 6 ? 6.344 -22.469 44.938 1 21.14 6 PRO B CA 1
ATOM 1693 C C . PRO B 1 6 ? 7.461 -22.875 43.969 1 21.14 6 PRO B C 1
ATOM 1695 O O . PRO B 1 6 ? 8.641 -22.656 44.25 1 21.14 6 PRO B O 1
ATOM 1698 N N . PHE B 1 7 ? 7.328 -23.609 43.031 1 17.7 7 PHE B N 1
ATOM 1699 C CA . PHE B 1 7 ? 8.305 -24.641 42.75 1 17.7 7 PHE B CA 1
ATOM 1700 C C . PHE B 1 7 ? 9.641 -24.031 42.312 1 17.7 7 PHE B C 1
ATOM 1702 O O . PHE B 1 7 ? 10.703 -24.562 42.656 1 17.7 7 PHE B O 1
ATOM 1709 N N . PHE B 1 8 ? 9.898 -22.797 41.531 1 18.27 8 PHE B N 1
ATOM 1710 C CA . PHE B 1 8 ? 11 -22.703 40.562 1 18.27 8 PHE B CA 1
ATOM 1711 C C . PHE B 1 8 ? 12.273 -22.234 41.281 1 18.27 8 PHE B C 1
ATOM 1713 O O . PHE B 1 8 ? 13.273 -21.953 40.625 1 18.27 8 PHE B O 1
ATOM 1720 N N . ALA B 1 9 ? 12.922 -21.969 42.312 1 17.89 9 ALA B N 1
ATOM 1721 C CA . ALA B 1 9 ? 13.914 -20.906 42.219 1 17.89 9 ALA B CA 1
ATOM 1722 C C . ALA B 1 9 ? 15.273 -21.469 41.812 1 17.89 9 ALA B C 1
ATOM 1724 O O . ALA B 1 9 ? 16.281 -20.766 41.875 1 17.89 9 ALA B O 1
ATOM 1725 N N . ALA B 1 10 ? 15.82 -22.438 41.781 1 17.39 10 ALA B N 1
ATOM 1726 C CA . ALA B 1 10 ? 16.953 -23.219 42.281 1 17.39 10 ALA B CA 1
ATOM 1727 C C . ALA B 1 10 ? 18.234 -22.891 41.531 1 17.39 10 ALA B C 1
ATOM 1729 O O . ALA B 1 10 ? 19.328 -22.953 42.094 1 17.39 10 ALA B O 1
ATOM 1730 N N . LEU B 1 11 ? 18.375 -23.172 40.188 1 18.86 11 LEU B N 1
ATOM 1731 C CA . LEU B 1 11 ? 19.453 -23.984 39.625 1 18.86 11 LEU B CA 1
ATOM 1732 C C . LEU B 1 11 ? 20.797 -23.281 39.844 1 18.86 11 LEU B C 1
ATOM 1734 O O . LEU B 1 11 ? 21.734 -23.891 40.375 1 18.86 11 LEU B O 1
ATOM 1738 N N . LEU B 1 12 ? 21.5 -22.703 38.875 1 17.66 12 LEU B N 1
ATOM 1739 C CA . LEU B 1 12 ? 22.844 -23 38.375 1 17.66 12 LEU B CA 1
ATOM 1740 C C . LEU B 1 12 ? 23.875 -22.078 39 1 17.66 12 LEU B C 1
ATOM 1742 O O . LEU B 1 12 ? 23.859 -20.875 38.75 1 17.66 12 LEU B O 1
ATOM 1746 N N . SER B 1 13 ? 24.375 -22.344 40.188 1 17.03 13 SER B N 1
ATOM 1747 C CA . SER B 1 13 ? 25.547 -21.844 40.906 1 17.03 13 SER B CA 1
ATOM 1748 C C . SER B 1 13 ? 26.828 -22.094 40.125 1 17.03 13 SER B C 1
ATOM 1750 O O . SER B 1 13 ? 27.875 -22.375 40.688 1 17.03 13 SER B O 1
ATOM 1752 N N . ILE B 1 14 ? 27.047 -22.719 39 1 23.22 14 ILE B N 1
ATOM 1753 C CA . ILE B 1 14 ? 28.359 -23.328 38.812 1 23.22 14 ILE B CA 1
ATOM 1754 C C . ILE B 1 14 ? 29.453 -22.266 38.938 1 23.22 14 ILE B C 1
ATOM 1756 O O . ILE B 1 14 ? 29.422 -21.25 38.219 1 23.22 14 ILE B O 1
ATOM 1760 N N . HIS B 1 15 ? 30.109 -22.25 40.156 1 20.06 15 HIS B N 1
ATOM 1761 C CA . HIS B 1 15 ? 31.422 -21.703 40.531 1 20.06 15 HIS B CA 1
ATOM 1762 C C . HIS B 1 15 ? 32.5 -22.141 39.531 1 20.06 15 HIS B C 1
ATOM 1764 O O . HIS B 1 15 ? 32.875 -23.328 39.5 1 20.06 15 HIS B O 1
ATOM 1770 N N . THR B 1 16 ? 32.688 -22.234 38.219 1 21.44 16 THR B N 1
ATOM 1771 C CA . THR B 1 16 ? 33.969 -22.344 37.562 1 21.44 16 THR B CA 1
ATOM 1772 C C . THR B 1 16 ? 34.938 -21.297 38.094 1 21.44 16 THR B C 1
ATOM 1774 O O . THR B 1 16 ? 34.656 -20.094 38.031 1 21.44 16 THR B O 1
ATOM 1777 N N . SER B 1 17 ? 35.469 -21.328 39.188 1 23.16 17 SER B N 1
ATOM 1778 C CA . SER B 1 17 ? 36.719 -21.219 39.938 1 23.16 17 SER B CA 1
ATOM 1779 C C . SER B 1 17 ? 37.906 -21.047 39 1 23.16 17 SER B C 1
ATOM 1781 O O . SER B 1 17 ? 38.156 -21.891 38.156 1 23.16 17 SER B O 1
ATOM 1783 N N . TRP B 1 18 ? 38.531 -20.547 38.5 1 27.27 18 TRP B N 1
ATOM 1784 C CA . TRP B 1 18 ? 38.125 -19.266 37.938 1 27.27 18 TRP B CA 1
ATOM 1785 C C . TRP B 1 18 ? 39.344 -18.469 37.469 1 27.27 18 TRP B C 1
ATOM 1787 O O . TRP B 1 18 ? 39.375 -17.234 37.531 1 27.27 18 TRP B O 1
ATOM 1797 N N . SER B 1 19 ? 40.531 -19.234 37.312 1 23.17 19 SER B N 1
ATOM 1798 C CA . SER B 1 19 ? 41.781 -18.453 37.344 1 23.17 19 SER B CA 1
ATOM 1799 C C . SER B 1 19 ? 41.75 -17.328 36.312 1 23.17 19 SER B C 1
ATOM 1801 O O . SER B 1 19 ? 41.438 -17.562 35.156 1 23.17 19 SER B O 1
ATOM 1803 N N . PHE B 1 20 ? 41.438 -16.438 36.844 1 25.61 20 PHE B N 1
ATOM 1804 C CA . PHE B 1 20 ? 41.156 -15.195 36.094 1 25.61 20 PHE B CA 1
ATOM 1805 C C . PHE B 1 20 ? 42.25 -14.906 35.094 1 25.61 20 PHE B C 1
ATOM 1807 O O . PHE B 1 20 ? 43.312 -14.406 35.469 1 25.61 20 PHE B O 1
ATOM 1814 N N . VAL B 1 21 ? 42.969 -15.945 34.5 1 28.27 21 VAL B N 1
ATOM 1815 C CA . VAL B 1 21 ? 44.156 -15.336 33.938 1 28.27 21 VAL B CA 1
ATOM 1816 C C . VAL B 1 21 ? 43.812 -13.953 33.375 1 28.27 21 VAL B C 1
ATOM 1818 O O . VAL B 1 21 ? 42.688 -13.703 33 1 28.27 21 VAL B O 1
ATOM 1821 N N . GLN B 1 22 ? 44.812 -13.133 33.594 1 23.86 22 GLN B N 1
ATOM 1822 C CA . GLN B 1 22 ? 44.844 -11.773 33.031 1 23.86 22 GLN B CA 1
ATOM 1823 C C . GLN B 1 22 ? 44.406 -11.75 31.594 1 23.86 22 GLN B C 1
ATOM 1825 O O . GLN B 1 22 ? 45.062 -12.32 30.719 1 23.86 22 GLN B O 1
ATOM 1830 N N . GLN B 1 23 ? 43.406 -12.281 31.672 1 25.86 23 GLN B N 1
ATOM 1831 C CA . GLN B 1 23 ? 43.062 -12.594 30.281 1 25.86 23 GLN B CA 1
ATOM 1832 C C . GLN B 1 23 ? 43.438 -11.445 29.359 1 25.86 23 GLN B C 1
ATOM 1834 O O . GLN B 1 23 ? 43.25 -10.273 29.703 1 25.86 23 GLN B O 1
ATOM 1839 N N . PRO B 1 24 ? 44.469 -11.438 28.781 1 26.41 24 PRO B N 1
ATOM 1840 C CA . PRO B 1 24 ? 45 -10.32 28 1 26.41 24 PRO B CA 1
ATOM 1841 C C . PRO B 1 24 ? 43.906 -9.406 27.438 1 26.41 24 PRO B C 1
ATOM 1843 O O . PRO B 1 24 ? 42.812 -9.875 27.125 1 26.41 24 PRO B O 1
ATOM 1846 N N . ALA B 1 25 ? 43.688 -8.391 27.734 1 25.58 25 ALA B N 1
ATOM 1847 C CA . ALA B 1 25 ? 42.812 -7.301 27.297 1 25.58 25 ALA B CA 1
ATOM 1848 C C . ALA B 1 25 ? 42.281 -7.539 25.875 1 25.58 25 ALA B C 1
ATOM 1850 O O . ALA B 1 25 ? 43.062 -7.531 24.922 1 25.58 25 ALA B O 1
ATOM 1851 N N . PHE B 1 26 ? 41.844 -8.016 25.969 1 26.16 26 PHE B N 1
ATOM 1852 C CA . PHE B 1 26 ? 41.375 -8.094 24.594 1 26.16 26 PHE B CA 1
ATOM 1853 C C . PHE B 1 26 ? 40.875 -6.73 24.125 1 26.16 26 PHE B C 1
ATOM 1855 O O . PHE B 1 26 ? 39.875 -6.215 24.625 1 26.16 26 PHE B O 1
ATOM 1862 N N . SER B 1 27 ? 41.469 -6.16 23.469 1 26.94 27 SER B N 1
ATOM 1863 C CA . SER B 1 27 ? 41.125 -4.84 22.938 1 26.94 27 SER B CA 1
ATOM 1864 C C . SER B 1 27 ? 39.938 -4.918 21.984 1 26.94 27 SER B C 1
ATOM 1866 O O . SER B 1 27 ? 39.125 -3.99 21.922 1 26.94 27 SER B O 1
ATOM 1868 N N . THR B 1 28 ? 39.781 -5.512 21.328 1 27.02 28 THR B N 1
ATOM 1869 C CA . THR B 1 28 ? 39.344 -5.062 20.016 1 27.02 28 THR B CA 1
ATOM 1870 C C . THR B 1 28 ? 37.875 -4.633 20.047 1 27.02 28 THR B C 1
ATOM 1872 O O . THR B 1 28 ? 37.156 -4.871 21.031 1 27.02 28 THR B O 1
ATOM 1875 N N . LEU B 1 29 ? 37 -5.062 18.703 1 24.41 29 LEU B N 1
ATOM 1876 C CA . LEU B 1 29 ? 36.344 -4.312 17.625 1 24.41 29 LEU B CA 1
ATOM 1877 C C . LEU B 1 29 ? 34.906 -4.035 17.953 1 24.41 29 LEU B C 1
ATOM 1879 O O . LEU B 1 29 ? 34.062 -4.953 17.969 1 24.41 29 LEU B O 1
ATOM 1883 N N . SER B 1 30 ? 34.531 -3.057 18.859 1 27.27 30 SER B N 1
ATOM 1884 C CA . SER B 1 30 ? 33.312 -2.262 19.078 1 27.27 30 SER B CA 1
ATOM 1885 C C . SER B 1 30 ? 32.625 -1.938 17.766 1 27.27 30 SER B C 1
ATOM 1887 O O . SER B 1 30 ? 33 -0.994 17.062 1 27.27 30 SER B O 1
ATOM 1889 N N . ARG B 1 31 ? 32.375 -3.031 16.953 1 29.44 31 ARG B N 1
ATOM 1890 C CA . ARG B 1 31 ? 31.672 -2.697 15.727 1 29.44 31 ARG B CA 1
ATOM 1891 C C . ARG B 1 31 ? 30.328 -2.051 16.031 1 29.44 31 ARG B C 1
ATOM 1893 O O . ARG B 1 31 ? 29.406 -2.715 16.531 1 29.44 31 ARG B O 1
ATOM 1900 N N . ASN B 1 32 ? 30.234 -0.71 16.312 1 27.55 32 ASN B N 1
ATOM 1901 C CA . ASN B 1 32 ? 29.062 0.166 16.391 1 27.55 32 ASN B CA 1
ATOM 1902 C C . ASN B 1 32 ? 28.031 -0.165 15.32 1 27.55 32 ASN B C 1
ATOM 1904 O O . ASN B 1 32 ? 28.25 0.135 14.141 1 27.55 32 ASN B O 1
ATOM 1908 N N . VAL B 1 33 ? 27.391 -1.183 15.398 1 29.02 33 VAL B N 1
ATOM 1909 C CA . VAL B 1 33 ? 26.172 -1.222 14.594 1 29.02 33 VAL B CA 1
ATOM 1910 C C . VAL B 1 33 ? 25.344 0.036 14.852 1 29.02 33 VAL B C 1
ATOM 1912 O O . VAL B 1 33 ? 24.75 0.185 15.914 1 29.02 33 VAL B O 1
ATOM 1915 N N . ALA B 1 34 ? 25.797 1.152 14.312 1 26.67 34 ALA B N 1
ATOM 1916 C CA . ALA B 1 34 ? 25.016 2.387 14.289 1 26.67 34 ALA B CA 1
ATOM 1917 C C . ALA B 1 34 ? 23.531 2.098 14.055 1 26.67 34 ALA B C 1
ATOM 1919 O O . ALA B 1 34 ? 23.156 1.567 13 1 26.67 34 ALA B O 1
ATOM 1920 N N . PHE B 1 35 ? 22.75 1.633 15.07 1 29.88 35 PHE B N 1
ATOM 1921 C CA . PHE B 1 35 ? 21.312 1.781 14.977 1 29.88 35 PHE B CA 1
ATOM 1922 C C . PHE B 1 35 ? 20.938 2.932 14.047 1 29.88 35 PHE B C 1
ATOM 1924 O O . PHE B 1 35 ? 21.234 4.09 14.336 1 29.88 35 PHE B O 1
ATOM 1931 N N . GLN B 1 36 ? 21.109 2.863 12.922 1 32.22 36 GLN B N 1
ATOM 1932 C CA . GLN B 1 36 ? 20.547 3.889 12.055 1 32.22 36 GLN B CA 1
ATOM 1933 C C . GLN B 1 36 ? 19.203 4.402 12.602 1 32.22 36 GLN B C 1
ATOM 1935 O O . GLN B 1 36 ? 18.203 3.705 12.531 1 32.22 36 GLN B O 1
ATOM 1940 N N . THR B 1 37 ? 19.172 4.918 13.844 1 33.72 37 THR B N 1
ATOM 1941 C CA . THR B 1 37 ? 18.016 5.699 14.273 1 33.72 37 THR B CA 1
ATOM 1942 C C . THR B 1 37 ? 17.25 6.25 13.07 1 33.72 37 THR B C 1
ATOM 1944 O O . THR B 1 37 ? 17.844 6.914 12.211 1 33.72 37 THR B O 1
ATOM 1947 N N . LEU B 1 38 ? 16.406 5.621 12.578 1 40.84 38 LEU B N 1
ATOM 1948 C CA . LEU B 1 38 ? 15.492 6.25 11.633 1 40.84 38 LEU B CA 1
ATOM 1949 C C . LEU B 1 38 ? 15.43 7.758 11.852 1 40.84 38 LEU B C 1
ATOM 1951 O O . LEU B 1 38 ? 15.125 8.211 12.953 1 40.84 38 LEU B O 1
ATOM 1955 N N . ALA B 1 39 ? 16.453 8.484 11.539 1 45.25 39 ALA B N 1
ATOM 1956 C CA . ALA B 1 39 ? 16.547 9.938 11.648 1 45.25 39 ALA B CA 1
ATOM 1957 C C . ALA B 1 39 ? 15.164 10.586 11.562 1 45.25 39 ALA B C 1
ATOM 1959 O O . ALA B 1 39 ? 14.414 10.344 10.617 1 45.25 39 ALA B O 1
ATOM 1960 N N . ALA B 1 40 ? 14.531 10.742 12.703 1 58.44 40 ALA B N 1
ATOM 1961 C CA . ALA B 1 40 ? 13.391 11.648 12.773 1 58.44 40 ALA B CA 1
ATOM 1962 C C . ALA B 1 40 ? 13.516 12.766 11.742 1 58.44 40 ALA B C 1
ATOM 1964 O O . ALA B 1 40 ? 14.578 13.367 11.594 1 58.44 40 ALA B O 1
ATOM 1965 N N . VAL B 1 41 ? 12.844 12.602 10.688 1 69.31 41 VAL B N 1
ATOM 1966 C CA . VAL B 1 41 ? 12.812 13.68 9.711 1 69.31 41 VAL B CA 1
ATOM 1967 C C . VAL B 1 41 ? 12.664 15.023 10.422 1 69.31 41 VAL B C 1
ATOM 1969 O O . VAL B 1 41 ? 11.75 15.211 11.227 1 69.31 41 VAL B O 1
ATOM 1972 N N . ALA B 1 42 ? 13.742 15.828 10.312 1 84.5 42 ALA B N 1
ATOM 1973 C CA . ALA B 1 42 ? 13.703 17.172 10.898 1 84.5 42 ALA B CA 1
ATOM 1974 C C . ALA B 1 42 ? 12.516 17.969 10.359 1 84.5 42 ALA B C 1
ATOM 1976 O O . ALA B 1 42 ? 12.219 17.906 9.164 1 84.5 42 ALA B O 1
ATOM 1977 N N . LEU B 1 43 ? 11.859 18.625 11.297 1 90.69 43 LEU B N 1
ATOM 1978 C CA . LEU B 1 43 ? 10.695 19.422 10.906 1 90.69 43 LEU B CA 1
ATOM 1979 C C . LEU B 1 43 ? 11.125 20.656 10.117 1 90.69 43 LEU B C 1
ATOM 1981 O O . LEU B 1 43 ? 12.148 21.266 10.414 1 90.69 43 LEU B O 1
ATOM 1985 N N . GLU B 1 44 ? 10.352 20.953 9.086 1 93.62 44 GLU B N 1
ATOM 1986 C CA . GLU B 1 44 ? 10.555 22.219 8.375 1 93.62 44 GLU B CA 1
ATOM 1987 C C . GLU B 1 44 ? 10.375 23.406 9.312 1 93.62 44 GLU B C 1
ATOM 1989 O O . GLU B 1 44 ? 9.469 23.422 10.148 1 93.62 44 GLU B O 1
ATOM 1994 N N . PRO B 1 45 ? 11.234 24.375 9.164 1 94.62 45 PRO B N 1
ATOM 1995 C CA . PRO B 1 45 ? 11.156 25.547 10.062 1 94.62 45 PRO B CA 1
ATOM 1996 C C . PRO B 1 45 ? 9.867 26.328 9.891 1 94.62 45 PRO B C 1
ATOM 1998 O O . PRO B 1 45 ? 9.32 26.406 8.789 1 94.62 45 PRO B O 1
ATOM 2001 N N . GLU B 1 46 ? 9.461 26.938 10.953 1 94.88 46 GLU B N 1
ATOM 2002 C CA . GLU B 1 46 ? 8.289 27.812 10.938 1 94.88 46 GLU B CA 1
ATOM 2003 C C . GLU B 1 46 ? 8.531 29.047 10.062 1 94.88 46 GLU B C 1
ATOM 2005 O O . GLU B 1 46 ? 9.609 29.641 10.102 1 94.88 46 GLU B O 1
ATOM 2010 N N . PRO B 1 47 ? 7.566 29.406 9.234 1 96.12 47 PRO B N 1
ATOM 2011 C CA . PRO B 1 47 ? 7.734 30.625 8.43 1 96.12 47 PRO B CA 1
ATOM 2012 C C . PRO B 1 47 ? 7.707 31.891 9.266 1 96.12 47 PRO B C 1
ATOM 2014 O O . PRO B 1 47 ? 7.094 31.922 10.336 1 96.12 47 PRO B O 1
ATOM 2017 N N . ASP B 1 48 ? 8.398 32.844 8.633 1 95.5 48 ASP B N 1
ATOM 2018 C CA . ASP B 1 48 ? 8.367 34.156 9.281 1 95.5 48 ASP B CA 1
ATOM 2019 C C . ASP B 1 48 ? 7 34.81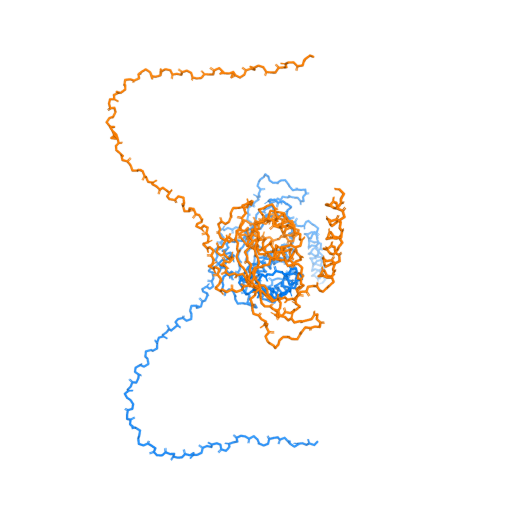2 9.133 1 95.5 48 ASP B C 1
ATOM 2021 O O . ASP B 1 48 ? 6.309 34.594 8.133 1 95.5 48 ASP B O 1
ATOM 2025 N N . GLY B 1 49 ? 6.676 35.531 10.203 1 95.44 49 GLY B N 1
ATOM 2026 C CA . GLY B 1 49 ? 5.426 36.281 10.148 1 95.44 49 GLY B CA 1
ATOM 2027 C C . GLY B 1 49 ? 4.227 35.469 10.562 1 95.44 49 GLY B C 1
ATOM 2028 O O . GLY B 1 49 ? 4.375 34.406 11.195 1 95.44 49 GLY B O 1
ATOM 2029 N N . GLY B 1 50 ? 3.021 36 10.391 1 95.81 50 GLY B N 1
ATOM 2030 C CA . GLY B 1 50 ? 1.779 35.344 10.727 1 95.81 50 GLY B CA 1
ATOM 2031 C C . GLY B 1 50 ? 1.318 35.594 12.148 1 95.81 50 GLY B C 1
ATOM 2032 O O . GLY B 1 50 ? 2.088 36.094 12.969 1 95.81 50 GLY B O 1
ATOM 2033 N N . GLU B 1 51 ? 0.076 35.375 12.367 1 97.19 51 GLU B N 1
ATOM 2034 C CA . GLU B 1 51 ? -0.544 35.531 13.68 1 97.19 51 GLU B CA 1
ATOM 2035 C C . GLU B 1 51 ? -0.914 34.188 14.289 1 97.19 51 GLU B C 1
ATOM 2037 O O . GLU B 1 51 ? -1.627 33.375 13.664 1 97.19 51 GLU B O 1
ATOM 2042 N N . GLU B 1 52 ? -0.413 33.938 15.414 1 96.12 52 GLU B N 1
ATOM 2043 C CA . GLU B 1 52 ? -0.732 32.688 16.094 1 96.12 52 GLU B CA 1
ATOM 2044 C C . GLU B 1 52 ? -2.189 32.656 16.547 1 96.12 52 GLU B C 1
ATOM 2046 O O . GLU B 1 52 ? -2.705 33.656 17.062 1 96.12 52 GLU B O 1
ATOM 2051 N N . LEU B 1 53 ? -2.781 31.484 16.375 1 95.62 53 LEU B N 1
ATOM 2052 C CA . LEU B 1 53 ? -4.18 31.328 16.766 1 95.62 53 LEU B CA 1
ATOM 2053 C C . LEU B 1 53 ? -4.301 30.547 18.078 1 95.62 53 LEU B C 1
ATOM 2055 O O . LEU B 1 53 ? -3.479 29.672 18.359 1 95.62 53 LEU B O 1
ATOM 2059 N N . ASN B 1 54 ? -5.383 30.938 18.828 1 91.56 54 ASN B N 1
ATOM 2060 C CA . ASN B 1 54 ? -5.746 30.156 20 1 91.56 54 ASN B CA 1
ATOM 2061 C C . ASN B 1 54 ? -6.848 29.141 19.688 1 91.56 54 ASN B C 1
ATOM 2063 O O . ASN B 1 54 ? -7.863 29.5 19.078 1 91.56 54 ASN B O 1
ATOM 2067 N N . PRO B 1 55 ? -6.582 27.875 20.172 1 91.25 55 PRO B N 1
ATOM 2068 C CA . PRO B 1 55 ? -7.59 26.859 19.859 1 91.25 55 PRO B CA 1
ATOM 2069 C C . PRO B 1 55 ? -8.883 27.062 20.641 1 91.25 55 PRO B C 1
ATOM 2071 O O . PRO B 1 55 ? -8.844 27.484 21.812 1 91.25 55 PRO B O 1
ATOM 2074 N N . GLU B 1 56 ? -10 26.781 19.969 1 87.38 56 GLU B N 1
ATOM 2075 C CA . GLU B 1 56 ? -11.281 26.797 20.656 1 87.38 56 GLU B CA 1
ATOM 2076 C C . GLU B 1 56 ? -11.43 25.578 21.562 1 87.38 56 GLU B C 1
ATOM 2078 O O . GLU B 1 56 ? -12.047 25.656 22.625 1 87.38 56 GLU B O 1
ATOM 2083 N N . LYS B 1 57 ? -10.969 24.484 21.062 1 86.94 57 LYS B N 1
ATOM 2084 C CA . LYS B 1 57 ? -10.883 23.234 21.828 1 86.94 57 LYS B CA 1
ATOM 2085 C C . LYS B 1 57 ? -9.438 22.766 21.953 1 86.94 57 LYS B C 1
ATOM 2087 O O . LYS B 1 57 ? -8.68 22.812 20.984 1 86.94 57 LYS B O 1
ATOM 2092 N N . SER B 1 58 ? -9.148 22.391 23.125 1 87.38 58 SER B N 1
ATOM 2093 C CA . SER B 1 58 ? -7.762 22.031 23.406 1 87.38 58 SER B CA 1
ATOM 2094 C C . SER B 1 58 ? -7.277 20.938 22.453 1 87.38 58 SER B C 1
ATOM 2096 O O . SER B 1 58 ? -7.977 19.953 22.234 1 87.38 58 SER B O 1
ATOM 2098 N N . MET B 1 59 ? -6.098 21.078 21.859 1 88.5 59 MET B N 1
ATOM 2099 C CA . MET B 1 59 ? -5.367 20.109 21.047 1 88.5 59 MET B CA 1
ATOM 2100 C C . MET B 1 59 ? -3.875 20.156 21.359 1 88.5 59 MET B C 1
ATOM 2102 O O . MET B 1 59 ? -3.094 20.719 20.594 1 88.5 59 MET B O 1
ATOM 2106 N N . PRO B 1 60 ? -3.607 19.406 22.359 1 88.56 60 PRO B N 1
ATOM 2107 C CA . PRO B 1 60 ? -2.199 19.453 22.766 1 88.56 60 PRO B CA 1
ATOM 2108 C C . PRO B 1 60 ? -1.255 19 21.641 1 88.56 60 PRO B C 1
ATOM 2110 O O . PRO B 1 60 ? -1.567 18.062 20.906 1 88.56 60 PRO B O 1
ATOM 2113 N N . GLY B 1 61 ? -0.074 19.672 21.516 1 90.56 61 GLY B N 1
ATOM 2114 C CA . GLY B 1 61 ? 0.94 19.312 20.531 1 90.56 61 GLY B CA 1
ATOM 2115 C C . GLY B 1 61 ? 0.719 19.953 19.188 1 90.56 61 GLY B C 1
ATOM 2116 O O . GLY B 1 61 ? 1.353 19.562 18.188 1 90.56 61 GLY B O 1
ATOM 2117 N N . SER B 1 62 ? -0.301 20.922 19.172 1 95.56 62 SER B N 1
ATOM 2118 C CA . SER B 1 62 ? -0.566 21.594 17.906 1 95.56 62 SER B CA 1
ATOM 2119 C C . SER B 1 62 ? -0.472 23.109 18.047 1 95.56 62 SER B C 1
ATOM 2121 O O . SER B 1 62 ? -0.793 23.656 19.094 1 95.56 62 SER B O 1
ATOM 2123 N N . ARG B 1 63 ? 0.051 23.766 17.094 1 96.81 63 ARG B N 1
ATOM 2124 C CA . ARG B 1 63 ? 0.068 25.219 16.953 1 96.81 63 ARG B CA 1
ATOM 2125 C C . ARG B 1 63 ? -0.376 25.641 15.547 1 96.81 63 ARG B C 1
ATOM 2127 O O . ARG B 1 63 ? -0.159 24.906 14.578 1 96.81 63 ARG B O 1
ATOM 2134 N N . MET B 1 64 ? -0.999 26.844 15.445 1 97.38 64 MET B N 1
ATOM 2135 C CA . MET B 1 64 ? -1.512 27.328 14.172 1 97.38 64 MET B CA 1
ATOM 2136 C C . MET B 1 64 ? -1.255 28.812 14.016 1 97.38 64 MET B C 1
ATOM 2138 O O . MET B 1 64 ? -1.389 29.578 14.977 1 97.38 64 MET B O 1
ATOM 2142 N N . LYS B 1 65 ? -0.84 29.219 12.797 1 98 65 LYS B N 1
ATOM 2143 C CA . LYS B 1 65 ? -0.644 30.625 12.453 1 98 65 LYS B CA 1
ATOM 2144 C C . LYS B 1 65 ? -1.46 31.016 11.227 1 98 65 LYS B C 1
ATOM 2146 O O . LYS B 1 65 ? -1.493 30.266 10.242 1 98 65 LYS B O 1
ATOM 2151 N N . LYS B 1 66 ? -2.145 32.062 11.367 1 97.94 66 LYS B N 1
ATOM 2152 C CA . LYS B 1 66 ? -2.768 32.688 10.203 1 97.94 66 LYS B CA 1
ATOM 2153 C C . LYS B 1 66 ? -1.745 33.469 9.391 1 97.94 66 LYS B C 1
ATOM 2155 O O . LYS B 1 66 ? -1.067 34.375 9.922 1 97.94 66 LYS B O 1
ATOM 2160 N N . MET B 1 67 ? -1.636 33.156 8.172 1 97.12 67 MET B N 1
ATOM 2161 C CA . MET B 1 67 ? -0.646 33.812 7.312 1 97.12 67 MET B CA 1
ATOM 2162 C C . MET B 1 67 ? -1.294 34.875 6.457 1 97.12 67 MET B C 1
ATOM 2164 O O . MET B 1 67 ? -1.924 35.812 6.98 1 97.12 67 MET B O 1
ATOM 2168 N N . ALA B 1 68 ? -1.416 34.719 5.184 1 95.44 68 ALA B N 1
ATOM 2169 C CA . ALA B 1 68 ? -1.912 35.75 4.293 1 95.44 68 ALA B CA 1
ATOM 2170 C C . ALA B 1 68 ? -3.289 35.406 3.74 1 95.44 68 ALA B C 1
ATOM 2172 O O . ALA B 1 68 ? -3.645 34.219 3.656 1 95.44 68 ALA B O 1
ATOM 2173 N N . GLN B 1 69 ? -4.047 36.438 3.475 1 95.25 69 GLN B N 1
ATOM 2174 C CA . GLN B 1 69 ? -5.289 36.219 2.746 1 95.25 69 GLN B CA 1
ATOM 2175 C C . GLN B 1 69 ? -5.012 35.75 1.319 1 95.25 69 GLN B C 1
ATOM 2177 O O . GLN B 1 69 ? -4.098 36.25 0.663 1 95.25 69 GLN B O 1
ATOM 2182 N N . VAL B 1 70 ? -5.699 34.625 0.946 1 93.81 70 VAL B N 1
ATOM 2183 C CA . VAL B 1 70 ? -5.504 34.094 -0.391 1 93.81 70 VAL B CA 1
ATOM 2184 C C . VAL B 1 70 ? -6.41 34.812 -1.385 1 93.81 70 VAL B C 1
ATOM 2186 O O . VAL B 1 70 ? -7.629 34.844 -1.214 1 93.81 70 VAL B O 1
ATOM 2189 N N . GLU B 1 71 ? -5.664 35.312 -2.441 1 86.12 71 GLU B N 1
ATOM 2190 C CA . GLU B 1 71 ? -6.41 36.031 -3.469 1 86.12 71 GLU B CA 1
ATOM 2191 C C . GLU B 1 71 ? -6.871 35.094 -4.578 1 86.12 71 GLU B C 1
ATOM 2193 O O . GLU B 1 71 ? -6.25 34.062 -4.82 1 86.12 71 GLU B O 1
ATOM 2198 N N . ASN B 1 72 ? -8.062 35.219 -5.098 1 81.44 72 ASN B N 1
ATOM 2199 C CA . ASN B 1 72 ? -8.547 34.531 -6.297 1 81.44 72 ASN B CA 1
ATOM 2200 C C . ASN B 1 72 ? -9.234 33.219 -5.953 1 81.44 72 ASN B C 1
ATOM 2202 O O . ASN B 1 72 ? -9.289 32.312 -6.785 1 81.44 72 ASN B O 1
ATOM 2206 N N . VAL B 1 73 ? -9.336 33.062 -4.773 1 83.25 73 VAL B N 1
ATOM 2207 C CA . VAL B 1 73 ? -10.164 31.922 -4.387 1 83.25 73 VAL B CA 1
ATOM 2208 C C . VAL B 1 73 ? -11.492 32.406 -3.822 1 83.25 73 VAL B C 1
ATOM 2210 O O . VAL B 1 73 ? -11.516 33.25 -2.904 1 83.25 73 VAL B O 1
ATOM 2213 N N . LYS B 1 74 ? -12.508 32.062 -4.523 1 77.5 74 LYS B N 1
ATOM 2214 C CA . LYS B 1 74 ? -13.836 32.469 -4.062 1 77.5 74 LYS B CA 1
ATOM 2215 C C . LYS B 1 74 ? -14.445 31.422 -3.141 1 77.5 74 LYS B C 1
ATOM 2217 O O . LYS B 1 74 ? -14.336 30.219 -3.404 1 77.5 74 LYS B O 1
ATOM 2222 N N . SER B 1 75 ? -14.75 31.828 -2.018 1 82.81 75 SER B N 1
ATOM 2223 C CA . SER B 1 75 ? -15.461 30.953 -1.083 1 82.81 75 SER B CA 1
ATOM 2224 C C . SER B 1 75 ? -16.766 31.594 -0.617 1 82.81 75 SER B C 1
ATOM 2226 O O . SER B 1 75 ? -16.828 32.812 -0.426 1 82.81 75 SER B O 1
ATOM 2228 N N . ASP B 1 76 ? -17.812 30.75 -0.603 1 83.06 76 ASP B N 1
ATOM 2229 C CA . ASP B 1 76 ? -19.109 31.234 -0.134 1 83.06 76 ASP B CA 1
ATOM 2230 C C . ASP B 1 76 ? -19.109 31.406 1.384 1 83.06 76 ASP B C 1
ATOM 2232 O O . ASP B 1 76 ? -20.016 32.031 1.94 1 83.06 76 ASP B O 1
ATOM 2236 N N . ASP B 1 77 ? -18.047 31 1.988 1 83.5 77 ASP B N 1
ATOM 2237 C CA . ASP B 1 77 ? -18.031 30.984 3.447 1 83.5 77 ASP B CA 1
ATOM 2238 C C . ASP B 1 77 ? -17.219 32.156 3.994 1 83.5 77 ASP B C 1
ATOM 2240 O O . ASP B 1 77 ? -17.078 32.312 5.211 1 83.5 77 ASP B O 1
ATOM 2244 N N . GLY B 1 78 ? -16.688 32.969 3.156 1 86.81 78 GLY B N 1
ATOM 2245 C CA . GLY B 1 78 ? -15.922 34.125 3.605 1 86.81 78 GLY B CA 1
ATOM 2246 C C . GLY B 1 78 ? -14.539 34.219 2.984 1 86.81 78 GLY B C 1
ATOM 2247 O O . GLY B 1 78 ? -14.25 33.5 2.012 1 86.81 78 GLY B O 1
ATOM 2248 N N . ALA B 1 79 ? -13.789 35.156 3.586 1 91.88 79 ALA B N 1
ATOM 2249 C CA . ALA B 1 79 ? -12.438 35.375 3.088 1 91.88 79 ALA B CA 1
ATOM 2250 C C . ALA B 1 79 ? -11.562 34.125 3.342 1 91.88 79 ALA B C 1
ATOM 2252 O O . ALA B 1 79 ? -11.648 33.5 4.402 1 91.88 79 ALA B O 1
ATOM 2253 N N . VAL B 1 80 ? -10.812 33.812 2.373 1 94.69 80 VAL B N 1
ATOM 2254 C CA . VAL B 1 80 ? -9.93 32.656 2.455 1 94.69 80 VAL B CA 1
ATOM 2255 C C . VAL B 1 80 ? -8.539 33.094 2.906 1 94.69 80 VAL B C 1
ATOM 2257 O O . VAL B 1 80 ? -7.996 34.094 2.398 1 94.69 80 VAL B O 1
ATOM 2260 N N . TYR B 1 81 ? -8.008 32.406 3.896 1 96.06 81 TYR B N 1
ATOM 2261 C CA . TYR B 1 81 ? -6.668 32.688 4.391 1 96.06 81 TYR B CA 1
ATOM 2262 C C . TYR B 1 81 ? -5.785 31.453 4.301 1 96.06 81 TYR B C 1
ATOM 2264 O O . TYR B 1 81 ? -6.285 30.328 4.266 1 96.06 81 TYR B O 1
ATOM 2272 N N . SER B 1 82 ? -4.496 31.703 4.215 1 96.88 82 SER B N 1
ATOM 2273 C CA . SER B 1 82 ? -3.512 30.625 4.324 1 96.88 82 SER B CA 1
ATOM 2274 C C . SER B 1 82 ? -3.074 30.422 5.773 1 96.88 82 SER B C 1
ATOM 2276 O O . SER B 1 82 ? -2.891 31.391 6.512 1 96.88 82 SER B O 1
ATOM 2278 N N . PHE B 1 83 ? -2.914 29.188 6.066 1 97.94 83 PHE B N 1
ATOM 2279 C CA . PHE B 1 83 ? -2.525 28.859 7.43 1 97.94 83 PHE B CA 1
ATOM 2280 C C . PHE B 1 83 ? -1.293 27.953 7.441 1 97.94 83 PHE B C 1
ATOM 2282 O O . PHE B 1 83 ? -1.088 27.172 6.516 1 97.94 83 PHE B O 1
ATOM 2289 N N . TRP B 1 84 ? -0.443 28.141 8.477 1 98.19 84 TRP B N 1
ATOM 2290 C CA . TRP B 1 84 ? 0.632 27.234 8.852 1 98.19 84 TRP B CA 1
ATOM 2291 C C . TRP B 1 84 ? 0.332 26.562 10.18 1 98.19 84 TRP B C 1
ATOM 2293 O O . TRP B 1 84 ? -0.214 27.188 11.094 1 98.19 84 TRP B O 1
ATOM 2303 N N . MET B 1 85 ? 0.675 25.25 10.258 1 98.19 85 MET B N 1
ATOM 2304 C CA . MET B 1 85 ? 0.47 24.578 11.539 1 98.19 85 MET B CA 1
ATOM 2305 C C . MET B 1 85 ? 1.58 23.562 11.812 1 98.19 85 MET B C 1
ATOM 2307 O O . MET B 1 85 ? 2.258 23.125 10.883 1 98.19 85 MET B O 1
ATOM 2311 N N . THR B 1 86 ? 1.788 23.297 13.039 1 97.75 86 THR B N 1
ATOM 2312 C CA . THR B 1 86 ? 2.525 22.125 13.508 1 97.75 86 THR B CA 1
ATOM 2313 C C . THR B 1 86 ? 1.652 21.266 14.422 1 97.75 86 THR B C 1
ATOM 2315 O O . THR B 1 86 ? 0.809 21.797 15.156 1 97.75 86 THR B O 1
ATOM 2318 N N . ALA B 1 87 ? 1.809 19.953 14.312 1 97.56 87 ALA B N 1
ATOM 2319 C CA . ALA B 1 87 ? 1.028 19.031 15.141 1 97.56 87 ALA B CA 1
ATOM 2320 C C . ALA B 1 87 ? 1.747 17.703 15.312 1 97.56 87 ALA B C 1
ATOM 2322 O O . ALA B 1 87 ? 2.74 17.422 14.633 1 97.56 87 ALA B O 1
ATOM 2323 N N . GLU B 1 88 ? 1.203 17.016 16.25 1 96.38 88 GLU B N 1
ATOM 2324 C CA . GLU B 1 88 ? 1.669 15.664 16.516 1 96.38 88 GLU B CA 1
ATOM 2325 C C . GLU B 1 88 ? 0.58 14.641 16.219 1 96.38 88 GLU B C 1
ATOM 2327 O O . GLU B 1 88 ? -0.522 14.719 16.766 1 96.38 88 GLU B O 1
ATOM 2332 N N . VAL B 1 89 ? 0.905 13.672 15.297 1 96.75 89 VAL B N 1
ATOM 2333 C CA . VAL B 1 89 ? 0.002 12.555 15.047 1 96.75 89 VAL B CA 1
ATOM 2334 C C . VAL B 1 89 ? 0.199 11.484 16.125 1 96.75 89 VAL B C 1
ATOM 2336 O O . VAL B 1 89 ? 1.32 11.023 16.344 1 96.75 89 VAL B O 1
ATOM 2339 N N . GLU B 1 90 ? -0.871 11.164 16.719 1 97.31 90 GLU B N 1
ATOM 2340 C CA . GLU B 1 90 ? -0.785 10.148 17.766 1 97.31 90 GLU B CA 1
ATOM 2341 C C . GLU B 1 90 ? -0.542 8.766 17.172 1 97.31 90 GLU B C 1
ATOM 2343 O O . GLU B 1 90 ? -1.204 8.367 16.219 1 97.31 90 GLU B O 1
ATOM 2348 N N . GLY B 1 91 ? 0.405 8.047 17.859 1 97.12 91 GLY B N 1
ATOM 2349 C CA . GLY B 1 91 ? 0.696 6.684 17.438 1 97.12 91 GLY B CA 1
ATOM 2350 C C . GLY B 1 91 ? -0.51 5.766 17.516 1 97.12 91 GLY B C 1
ATOM 2351 O O . GLY B 1 91 ? -0.669 4.875 16.672 1 97.12 91 GLY B O 1
ATOM 2352 N N . ALA B 1 92 ? -1.378 5.973 18.484 1 98.19 92 ALA B N 1
ATOM 2353 C CA . ALA B 1 92 ? -2.576 5.156 18.656 1 98.19 92 ALA B CA 1
ATOM 2354 C C . ALA B 1 92 ? -3.521 5.309 17.469 1 98.19 92 ALA B C 1
ATOM 2356 O O . ALA B 1 92 ? -4.176 4.348 17.062 1 98.19 92 ALA B O 1
ATOM 2357 N N . LEU B 1 93 ? -3.68 6.516 16.938 1 97.94 93 LEU B N 1
ATOM 2358 C CA . LEU B 1 93 ? -4.512 6.762 15.766 1 97.94 93 LEU B CA 1
ATOM 2359 C C . LEU B 1 93 ? -3.965 6.027 14.547 1 97.94 93 LEU B C 1
ATOM 2361 O O . LEU B 1 93 ? -4.727 5.422 13.789 1 97.94 93 LEU B O 1
ATOM 2365 N N . ILE B 1 94 ? -2.588 6.102 14.367 1 97.75 94 ILE B N 1
ATOM 2366 C CA . ILE B 1 94 ? -1.944 5.434 13.242 1 97.75 94 ILE B CA 1
ATOM 2367 C C . ILE B 1 94 ? -2.18 3.926 13.336 1 97.75 94 ILE B C 1
ATOM 2369 O O . ILE B 1 94 ? -2.48 3.277 12.328 1 97.75 94 ILE B O 1
ATOM 2373 N N . LYS B 1 95 ? -2.086 3.379 14.492 1 98 95 LYS B N 1
ATOM 2374 C CA . LYS B 1 95 ? -2.307 1.952 14.711 1 98 95 LYS B CA 1
ATOM 2375 C C . LYS B 1 95 ? -3.734 1.554 14.352 1 98 95 LYS B C 1
ATOM 2377 O O . LYS B 1 95 ? -3.955 0.505 13.742 1 98 95 LYS B O 1
ATOM 2382 N N . GLU B 1 96 ? -4.66 2.299 14.812 1 98.31 96 GLU B N 1
ATOM 2383 C CA . GLU B 1 96 ? -6.066 2.02 14.531 1 98.31 96 GLU B CA 1
ATOM 2384 C C . GLU B 1 96 ? -6.34 2.023 13.031 1 98.31 96 GLU B C 1
ATOM 2386 O O . GLU B 1 96 ? -6.992 1.114 12.516 1 98.31 96 GLU B O 1
ATOM 2391 N N . ILE B 1 97 ? -5.852 3.029 12.359 1 96.75 97 ILE B N 1
ATOM 2392 C CA . ILE B 1 97 ? -6.066 3.164 10.922 1 96.75 97 ILE B CA 1
ATOM 2393 C C . ILE B 1 97 ? -5.391 2.008 10.188 1 96.75 97 ILE B C 1
ATOM 2395 O O . ILE B 1 97 ? -5.969 1.426 9.266 1 96.75 97 ILE B O 1
ATOM 2399 N N . ARG B 1 98 ? -4.156 1.691 10.57 1 96.94 98 ARG B N 1
ATOM 2400 C CA . ARG B 1 98 ? -3.42 0.59 9.953 1 96.94 98 ARG B CA 1
ATOM 2401 C C . ARG B 1 98 ? -4.172 -0.727 10.109 1 96.94 98 ARG B C 1
ATOM 2403 O O . ARG B 1 98 ? -4.242 -1.524 9.18 1 96.94 98 ARG B O 1
ATOM 2410 N N . SER B 1 99 ? -4.68 -0.935 11.305 1 97.38 99 SER B N 1
ATOM 2411 C CA . SER B 1 99 ? -5.441 -2.154 11.562 1 97.38 99 SER B CA 1
ATOM 2412 C C . SER B 1 99 ? -6.652 -2.252 10.641 1 97.38 99 SER B C 1
ATOM 2414 O O . SER B 1 99 ? -6.965 -3.33 10.133 1 97.38 99 SER B O 1
ATOM 2416 N N . GLN B 1 100 ? -7.348 -1.179 10.477 1 95.94 100 GLN B N 1
ATOM 2417 C CA . GLN B 1 100 ? -8.508 -1.157 9.594 1 95.94 100 GLN B CA 1
ATOM 2418 C C . GLN B 1 100 ? -8.117 -1.439 8.148 1 95.94 100 GLN B C 1
ATOM 2420 O O . GLN B 1 100 ? -8.781 -2.211 7.457 1 95.94 100 GLN B O 1
ATOM 2425 N N . ILE B 1 101 ? -7.004 -0.842 7.691 1 92.44 101 ILE B N 1
ATOM 2426 C CA . ILE B 1 101 ? -6.535 -1.027 6.32 1 92.44 101 ILE B CA 1
ATOM 2427 C C . ILE B 1 101 ? -6.109 -2.479 6.113 1 92.44 101 ILE B C 1
ATOM 2429 O O . ILE B 1 101 ? -6.387 -3.072 5.07 1 92.44 101 ILE B O 1
ATOM 2433 N N . LEU B 1 102 ? -5.426 -3.031 7.07 1 94.56 102 LEU B N 1
ATOM 2434 C CA . LEU B 1 102 ? -4.992 -4.422 6.996 1 94.56 102 LEU B CA 1
ATOM 2435 C C . LEU B 1 102 ? -6.188 -5.359 6.898 1 94.56 102 LEU B C 1
ATOM 2437 O O . LEU B 1 102 ? -6.164 -6.324 6.129 1 94.56 102 LEU B O 1
ATOM 2441 N N . LYS B 1 103 ? -7.191 -5.09 7.719 1 94.88 103 LYS B N 1
ATOM 2442 C CA . LYS B 1 103 ? -8.398 -5.906 7.695 1 94.88 103 LYS B CA 1
ATOM 2443 C C . LYS B 1 103 ? -9.078 -5.848 6.324 1 94.88 103 LYS B C 1
ATOM 2445 O O . LYS B 1 103 ? -9.492 -6.875 5.789 1 94.88 103 LYS B O 1
ATOM 2450 N N . ASP B 1 104 ? -9.188 -4.691 5.746 1 91.38 104 ASP B N 1
ATOM 2451 C CA . ASP B 1 104 ? -9.812 -4.516 4.438 1 91.38 104 ASP B CA 1
ATOM 2452 C C . ASP B 1 104 ? -8.984 -5.184 3.342 1 91.38 104 ASP B C 1
ATOM 2454 O O . ASP B 1 104 ? -9.539 -5.773 2.412 1 91.38 104 ASP B O 1
ATOM 2458 N N . ALA B 1 105 ? -7.66 -5.051 3.467 1 89.19 105 ALA B N 1
ATOM 2459 C CA . ALA B 1 105 ? -6.754 -5.688 2.516 1 89.19 105 ALA B CA 1
ATOM 2460 C C . ALA B 1 105 ? -6.855 -7.207 2.6 1 89.19 105 ALA B C 1
ATOM 2462 O O . ALA B 1 105 ? -6.84 -7.895 1.574 1 89.19 105 ALA B O 1
ATOM 2463 N N . ALA B 1 106 ? -6.922 -7.703 3.732 1 91.94 106 ALA B N 1
ATOM 2464 C CA . ALA B 1 106 ? -6.988 -9.148 3.945 1 91.94 106 ALA B CA 1
ATOM 2465 C C . ALA B 1 106 ? -8.242 -9.742 3.312 1 91.94 106 ALA B C 1
ATOM 2467 O O . ALA B 1 106 ? -8.211 -10.852 2.783 1 91.94 106 ALA B O 1
ATOM 2468 N N . LYS B 1 107 ? -9.328 -9 3.371 1 90.06 107 LYS B N 1
ATOM 2469 C CA . LYS B 1 107 ? -10.594 -9.477 2.824 1 90.06 107 LYS B CA 1
ATOM 2470 C C . LYS B 1 107 ? -10.484 -9.734 1.324 1 90.06 107 LYS B C 1
ATOM 2472 O O . LYS B 1 107 ? -11.133 -10.633 0.794 1 90.06 107 LYS B O 1
ATOM 2477 N N . LYS B 1 108 ? -9.617 -9.008 0.662 1 82.62 108 LYS B N 1
ATOM 2478 C CA . LYS B 1 108 ? -9.531 -9.07 -0.794 1 82.62 108 LYS B CA 1
ATOM 2479 C C . LYS B 1 108 ? -8.211 -9.68 -1.248 1 82.62 108 LYS B C 1
ATOM 2481 O O . LYS B 1 108 ? -8.008 -9.922 -2.439 1 82.62 108 LYS B O 1
ATOM 2486 N N . ALA B 1 109 ? -7.414 -9.969 -0.313 1 85.62 109 ALA B N 1
ATOM 2487 C CA . ALA B 1 109 ? -6.043 -10.367 -0.637 1 85.62 109 ALA B CA 1
ATOM 2488 C C . ALA B 1 109 ? -6.012 -11.742 -1.3 1 85.62 109 ALA B C 1
ATOM 2490 O O . ALA B 1 109 ? -6.535 -12.711 -0.751 1 85.62 109 ALA B O 1
ATOM 2491 N N . ASN B 1 110 ? -5.48 -11.789 -2.441 1 86 110 ASN B N 1
ATOM 2492 C CA . ASN B 1 110 ? -5.219 -13 -3.217 1 86 110 ASN B CA 1
ATOM 2493 C C . ASN B 1 110 ? -3.881 -12.914 -3.943 1 86 110 ASN B C 1
ATOM 2495 O O . ASN B 1 110 ? -3.82 -12.492 -5.098 1 86 110 ASN B O 1
ATOM 2499 N N . PHE B 1 111 ? -2.781 -13.352 -3.229 1 88.94 111 PHE B N 1
ATOM 2500 C CA . PHE B 1 111 ? -1.414 -13.234 -3.719 1 88.94 111 PHE B CA 1
ATOM 2501 C C . PHE B 1 111 ? -0.783 -14.609 -3.906 1 88.94 111 PHE B C 1
ATOM 2503 O O . PHE B 1 111 ? -0.987 -15.508 -3.088 1 88.94 111 PHE B O 1
ATOM 2510 N N . PRO B 1 112 ? -0.088 -14.734 -4.988 1 89 112 PRO B N 1
ATOM 2511 C CA . PRO B 1 112 ? 0.595 -16.016 -5.18 1 89 112 PRO B CA 1
ATOM 2512 C C . PRO B 1 112 ? 1.545 -16.359 -4.031 1 89 112 PRO B C 1
ATOM 2514 O O . PRO B 1 112 ? 2.281 -15.484 -3.559 1 89 112 PRO B O 1
ATOM 2517 N N . GLY B 1 113 ? 1.439 -17.641 -3.656 1 89.06 113 GLY B N 1
ATOM 2518 C CA . GLY B 1 113 ? 2.354 -18.125 -2.629 1 89.06 113 GLY B CA 1
ATOM 2519 C C . GLY B 1 113 ? 1.879 -17.812 -1.221 1 89.06 113 GLY B C 1
ATOM 2520 O O . GLY B 1 113 ? 2.602 -18.047 -0.251 1 89.06 113 GLY B O 1
ATOM 2521 N N . PHE B 1 114 ? 0.739 -17.25 -1.179 1 90.81 114 PHE B N 1
ATOM 2522 C CA . PHE B 1 114 ? 0.152 -16.922 0.114 1 90.81 114 PHE B CA 1
ATOM 2523 C C . PHE B 1 114 ? -1.286 -17.422 0.198 1 90.81 114 PHE B C 1
ATOM 2525 O O . PHE B 1 114 ? -1.991 -17.469 -0.812 1 90.81 114 PHE B O 1
ATOM 2532 N N . ARG B 1 115 ? -1.667 -17.812 1.385 1 87.44 115 ARG B N 1
ATOM 2533 C CA . ARG B 1 115 ? -3.051 -18.219 1.613 1 87.44 115 ARG B CA 1
ATOM 2534 C C . ARG B 1 115 ? -4.008 -17.062 1.358 1 87.44 115 ARG B C 1
ATOM 2536 O O . ARG B 1 115 ? -3.648 -15.898 1.545 1 87.44 115 ARG B O 1
ATOM 2543 N N . LYS B 1 116 ? -5.188 -17.375 0.856 1 85.31 116 LYS B N 1
ATOM 2544 C CA . LYS B 1 116 ? -6.203 -16.359 0.634 1 85.31 116 LYS B CA 1
ATOM 2545 C C . LYS B 1 116 ? -6.438 -15.531 1.896 1 85.31 116 LYS B C 1
ATOM 2547 O O . LYS B 1 116 ? -6.547 -16.078 2.994 1 85.31 116 LYS B O 1
ATOM 2552 N N . GLY B 1 117 ? -6.473 -14.219 1.692 1 90 117 GLY B N 1
ATOM 2553 C CA . GLY B 1 117 ? -6.691 -13.32 2.818 1 90 117 GLY B CA 1
ATOM 2554 C C . GLY B 1 117 ? -5.402 -12.906 3.504 1 90 117 GLY B C 1
ATOM 2555 O O . GLY B 1 117 ? -5.414 -12.016 4.363 1 90 117 GLY B O 1
ATOM 2556 N N . GLN B 1 118 ? -4.348 -13.562 3.172 1 92.06 118 GLN B N 1
ATOM 2557 C CA . GLN B 1 118 ? -3.066 -13.211 3.771 1 92.06 118 GLN B CA 1
ATOM 2558 C C . GLN B 1 118 ? -2.398 -12.07 3.01 1 92.06 118 GLN B C 1
ATOM 2560 O O . GLN B 1 118 ? -2.211 -12.156 1.795 1 92.06 118 GLN B O 1
ATOM 2565 N N . VAL B 1 119 ? -2.053 -10.984 3.727 1 91.69 119 VAL B N 1
ATOM 2566 C CA . VAL B 1 119 ? -1.31 -9.875 3.15 1 91.69 119 VAL B CA 1
ATOM 2567 C C . VAL B 1 119 ? 0.188 -10.164 3.201 1 91.69 119 VAL B C 1
ATOM 2569 O O . VAL B 1 119 ? 0.751 -10.367 4.281 1 91.69 119 VAL B O 1
ATOM 2572 N N . PRO B 1 120 ? 0.823 -10.156 2.09 1 90.19 120 PRO B N 1
ATOM 2573 C CA . PRO B 1 120 ? 2.246 -10.508 2.084 1 90.19 120 PRO B CA 1
ATOM 2574 C C . PRO B 1 120 ? 3.111 -9.477 2.799 1 90.19 120 PRO B C 1
ATOM 2576 O O . PRO B 1 120 ? 2.775 -8.289 2.814 1 90.19 120 PRO B O 1
ATOM 2579 N N . PRO B 1 121 ? 4.281 -9.93 3.221 1 90 121 PRO B N 1
ATOM 2580 C CA . PRO B 1 121 ? 5.18 -9.016 3.926 1 90 121 PRO B CA 1
ATOM 2581 C C . PRO B 1 121 ? 5.637 -7.852 3.055 1 90 121 PRO B C 1
ATOM 2583 O O . PRO B 1 121 ? 5.836 -6.742 3.557 1 90 121 PRO B O 1
ATOM 2586 N N . TYR B 1 122 ? 5.809 -8.016 1.879 1 85.94 122 TYR B N 1
ATOM 2587 C CA . TYR B 1 122 ? 6.336 -6.977 1.005 1 85.94 122 TYR B CA 1
ATOM 2588 C C . TYR B 1 122 ? 5.309 -5.867 0.802 1 85.94 122 TYR B C 1
ATOM 2590 O O . TYR B 1 122 ? 5.645 -4.777 0.33 1 85.94 122 TYR B O 1
ATOM 2598 N N . ALA B 1 123 ? 4.027 -6.102 1.087 1 88.44 123 ALA B N 1
ATOM 2599 C CA . ALA B 1 123 ? 2.969 -5.102 0.98 1 88.44 123 ALA B CA 1
ATOM 2600 C C . ALA B 1 123 ? 2.887 -4.25 2.244 1 88.44 123 ALA B C 1
ATOM 2602 O O . ALA B 1 123 ? 2.27 -3.184 2.242 1 88.44 123 ALA B O 1
ATOM 2603 N N . GLN B 1 124 ? 3.521 -4.633 3.369 1 91.12 124 GLN B N 1
ATOM 2604 C CA . GLN B 1 124 ? 3.379 -4.023 4.688 1 91.12 124 GLN B CA 1
ATOM 2605 C C . GLN B 1 124 ? 3.873 -2.58 4.688 1 91.12 124 GLN B C 1
ATOM 2607 O O . GLN B 1 124 ? 3.244 -1.703 5.281 1 91.12 124 GLN B O 1
ATOM 2612 N N . PRO B 1 125 ? 4.996 -2.285 4 1 89.88 125 PRO B N 1
ATOM 2613 C CA . PRO B 1 125 ? 5.453 -0.893 3.986 1 89.88 125 PRO B CA 1
ATOM 2614 C C . PRO B 1 125 ? 4.449 0.052 3.33 1 89.88 125 PRO B C 1
ATOM 2616 O O . PRO B 1 125 ? 4.281 1.188 3.781 1 89.88 125 PRO B O 1
ATOM 2619 N N . GLN B 1 126 ? 3.818 -0.386 2.328 1 87.19 126 GLN B N 1
ATOM 2620 C CA . GLN B 1 126 ? 2.822 0.439 1.653 1 87.19 126 GLN B CA 1
ATOM 2621 C C . GLN B 1 126 ? 1.614 0.689 2.553 1 87.19 126 GLN B C 1
ATOM 2623 O O . GLN B 1 126 ? 1.069 1.795 2.576 1 87.19 126 GLN B O 1
ATOM 2628 N N . ILE B 1 127 ? 1.188 -0.331 3.227 1 91.12 127 ILE B N 1
ATOM 2629 C CA . ILE B 1 127 ? 0.065 -0.211 4.148 1 91.12 127 ILE B CA 1
ATOM 2630 C C . ILE B 1 127 ? 0.406 0.79 5.25 1 91.12 127 ILE B C 1
ATOM 2632 O O . ILE B 1 127 ? -0.424 1.623 5.621 1 91.12 127 ILE B O 1
ATOM 2636 N N . THR B 1 128 ? 1.618 0.724 5.684 1 93.75 128 THR B N 1
ATOM 2637 C CA . THR B 1 128 ? 2.082 1.665 6.695 1 93.75 128 THR B CA 1
ATOM 2638 C C . THR B 1 128 ? 2.084 3.09 6.148 1 93.75 128 THR B C 1
ATOM 2640 O O . THR B 1 128 ? 1.632 4.02 6.824 1 93.75 128 THR B O 1
ATOM 2643 N N . GLY B 1 129 ? 2.664 3.227 4.977 1 92.19 129 GLY B N 1
ATOM 2644 C CA . GLY B 1 129 ? 2.68 4.543 4.355 1 92.19 129 GLY B CA 1
ATOM 2645 C C . GLY B 1 129 ? 1.3 5.16 4.23 1 92.19 129 GLY B C 1
ATOM 2646 O O . GLY B 1 129 ? 1.109 6.336 4.543 1 92.19 129 GLY B O 1
ATOM 2647 N N . PHE B 1 130 ? 0.344 4.383 3.799 1 90.94 130 PHE B N 1
ATOM 2648 C CA . PHE B 1 130 ? -1.021 4.867 3.633 1 90.94 130 PHE B CA 1
ATOM 2649 C C . PHE B 1 130 ? -1.641 5.215 4.984 1 90.94 130 PHE B C 1
ATOM 2651 O O . PHE B 1 130 ? -2.404 6.176 5.094 1 90.94 130 PHE B O 1
ATOM 2658 N N . SER B 1 131 ? -1.393 4.383 5.961 1 95 131 SER B N 1
ATOM 2659 C CA . SER B 1 131 ? -1.918 4.617 7.301 1 95 131 SER B CA 1
ATOM 2660 C C . SER B 1 131 ? -1.416 5.941 7.871 1 95 131 SER B C 1
ATOM 2662 O O . SER B 1 131 ? -2.182 6.691 8.477 1 95 131 SER B O 1
ATOM 2664 N N . VAL B 1 132 ? -0.159 6.215 7.672 1 95.56 132 VAL B N 1
ATOM 2665 C CA . VAL B 1 132 ? 0.458 7.441 8.164 1 95.56 132 VAL B CA 1
ATOM 2666 C C . VAL B 1 132 ? -0.15 8.648 7.449 1 95.56 132 VAL B C 1
ATOM 2668 O O . VAL B 1 132 ? -0.481 9.648 8.086 1 95.56 132 VAL B O 1
ATOM 2671 N N . GLN B 1 133 ? -0.279 8.531 6.223 1 93.69 133 GLN B N 1
ATOM 2672 C CA . GLN B 1 133 ? -0.837 9.625 5.43 1 93.69 133 GLN B CA 1
ATOM 2673 C C . GLN B 1 133 ? -2.266 9.945 5.863 1 93.69 133 GLN B C 1
ATOM 2675 O O . GLN B 1 133 ? -2.621 11.109 6.035 1 93.69 133 GLN B O 1
ATOM 2680 N N . GLU B 1 134 ? -3.061 8.914 5.965 1 93.88 134 GLU B N 1
ATOM 2681 C CA . GLU B 1 134 ? -4.441 9.109 6.398 1 93.88 134 GLU B CA 1
ATOM 2682 C C . GLU B 1 134 ? -4.5 9.719 7.797 1 93.88 134 GLU B C 1
ATOM 2684 O O . GLU B 1 134 ? -5.344 10.57 8.078 1 93.88 134 GLU B O 1
ATOM 2689 N N . ALA B 1 135 ? -3.658 9.242 8.656 1 96.38 135 ALA B N 1
ATOM 2690 C CA . ALA B 1 135 ? -3.619 9.75 10.031 1 96.38 135 ALA B CA 1
ATOM 2691 C C . ALA B 1 135 ? -3.256 11.234 10.055 1 96.38 135 ALA B C 1
ATOM 2693 O O . ALA B 1 135 ? -3.781 11.992 10.867 1 96.38 135 ALA B O 1
ATOM 2694 N N . ILE B 1 136 ? -2.344 11.578 9.195 1 96.56 136 ILE B N 1
ATOM 2695 C CA . ILE B 1 136 ? -1.931 12.969 9.102 1 96.56 136 ILE B CA 1
ATOM 2696 C C . ILE B 1 136 ? -3.113 13.828 8.664 1 96.56 136 ILE B C 1
ATOM 2698 O O . ILE B 1 136 ? -3.387 14.875 9.258 1 96.56 136 ILE B O 1
ATOM 2702 N N . ILE B 1 137 ? -3.826 13.43 7.699 1 95.25 137 ILE B N 1
ATOM 2703 C CA . ILE B 1 137 ? -4.957 14.203 7.191 1 95.25 137 ILE B CA 1
ATOM 2704 C C . ILE B 1 137 ? -6.023 14.328 8.273 1 95.25 137 ILE B C 1
ATOM 2706 O O . ILE B 1 137 ? -6.562 15.414 8.5 1 95.25 137 ILE B O 1
ATOM 2710 N N . LYS B 1 138 ? -6.316 13.242 8.906 1 95.5 138 LYS B N 1
ATOM 2711 C CA . LYS B 1 138 ? -7.309 13.266 9.977 1 95.5 138 LYS B CA 1
ATOM 2712 C C . LYS B 1 138 ? -6.887 14.219 11.094 1 95.5 138 LYS B C 1
ATOM 2714 O O . LYS B 1 138 ? -7.73 14.883 11.703 1 95.5 138 LYS B O 1
ATOM 2719 N N . THR B 1 139 ? -5.598 14.211 11.422 1 97.19 139 THR B N 1
ATOM 2720 C CA . THR B 1 139 ? -5.074 15.109 12.445 1 97.19 139 THR B CA 1
ATOM 2721 C C . THR B 1 139 ? -5.238 16.562 12.016 1 97.19 139 THR B C 1
ATOM 2723 O O . THR B 1 139 ? -5.617 17.406 12.828 1 97.19 139 THR B O 1
ATOM 2726 N N . VAL B 1 140 ? -4.969 16.891 10.75 1 97.12 140 VAL B N 1
ATOM 2727 C CA . VAL B 1 140 ? -5.121 18.25 10.25 1 97.12 140 VAL B CA 1
ATOM 2728 C C . VAL B 1 140 ? -6.594 18.656 10.297 1 97.12 140 VAL B C 1
ATOM 2730 O O . VAL B 1 140 ? -6.926 19.781 10.68 1 97.12 140 VAL B O 1
ATOM 2733 N N . GLU B 1 141 ? -7.43 17.75 9.898 1 94.62 141 GLU B N 1
ATOM 2734 C CA . GLU B 1 141 ? -8.859 18.047 9.93 1 94.62 141 GLU B CA 1
ATOM 2735 C C . GLU B 1 141 ? -9.336 18.328 11.352 1 94.62 141 GLU B C 1
ATOM 2737 O O . GLU B 1 141 ? -10.133 19.234 11.57 1 94.62 141 GLU B O 1
ATOM 2742 N N . ALA B 1 142 ? -8.867 17.578 12.281 1 96.31 142 ALA B N 1
ATOM 2743 C CA . ALA B 1 142 ? -9.188 17.812 13.688 1 96.31 142 ALA B CA 1
ATOM 2744 C C . ALA B 1 142 ? -8.688 19.172 14.141 1 96.31 142 ALA B C 1
ATOM 2746 O O . ALA B 1 142 ? -9.367 19.875 14.906 1 96.31 142 ALA B O 1
ATOM 2747 N N . ALA B 1 143 ? -7.512 19.516 13.727 1 96.81 143 ALA B N 1
ATOM 2748 C CA . ALA B 1 143 ? -6.941 20.812 14.07 1 96.81 143 ALA B CA 1
ATOM 2749 C C . ALA B 1 143 ? -7.762 21.953 13.469 1 96.81 143 ALA B C 1
ATOM 2751 O O 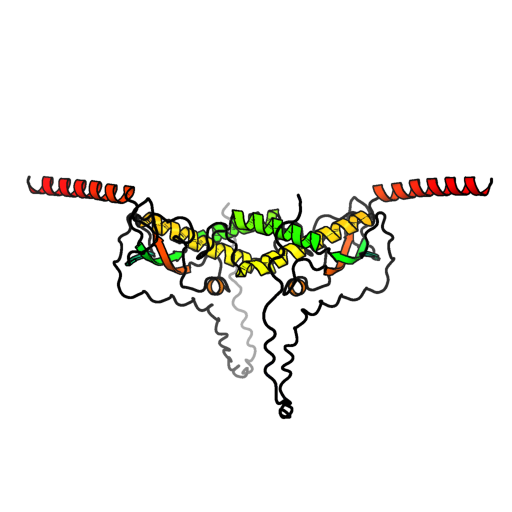. ALA B 1 143 ? -8.023 22.953 14.133 1 96.81 143 ALA B O 1
ATOM 2752 N N . VAL B 1 144 ? -8.086 21.828 12.227 1 95.81 144 VAL B N 1
ATOM 2753 C CA . VAL B 1 144 ? -8.891 22.828 11.547 1 95.81 144 VAL B CA 1
ATOM 2754 C C . VAL B 1 144 ? -10.172 23.094 12.344 1 95.81 144 VAL B C 1
ATOM 2756 O O . VAL B 1 144 ? -10.555 24.25 12.547 1 95.81 144 VAL B O 1
ATOM 2759 N N . ASN B 1 145 ? -10.75 22.047 12.781 1 94.5 145 ASN B N 1
ATOM 2760 C CA . ASN B 1 145 ? -11.969 22.172 13.57 1 94.5 145 ASN B CA 1
ATOM 2761 C C . ASN B 1 145 ? -11.695 22.781 14.938 1 94.5 145 ASN B C 1
ATOM 2763 O O . ASN B 1 145 ? -12.43 23.656 15.391 1 94.5 145 ASN B O 1
ATOM 2767 N N . SER B 1 146 ? -10.688 22.406 15.617 1 95.25 146 SER B N 1
ATOM 2768 C CA . SER B 1 146 ? -10.359 22.844 16.969 1 95.25 146 SER B CA 1
ATOM 2769 C C . SER B 1 146 ? -9.984 24.312 17 1 95.25 146 SER B C 1
ATOM 2771 O O . SER B 1 146 ? -10.148 24.984 18.016 1 95.25 146 SER B O 1
ATOM 2773 N N . PHE B 1 147 ? -9.555 24.844 15.898 1 95.31 147 PHE B N 1
ATOM 2774 C CA . PHE B 1 147 ? -9.117 26.234 15.836 1 95.31 147 PHE B CA 1
ATOM 2775 C C . PHE B 1 147 ? -10.188 27.109 15.188 1 95.31 147 PHE B C 1
ATOM 2777 O O . PHE B 1 147 ? -9.914 28.25 14.797 1 95.31 147 PHE B O 1
ATOM 2784 N N . GLY B 1 148 ? -11.359 26.562 15.016 1 93.56 148 GLY B N 1
ATOM 2785 C CA . GLY B 1 148 ? -12.5 27.328 14.555 1 93.56 148 GLY B CA 1
ATOM 2786 C C . GLY B 1 148 ? -12.461 27.625 13.07 1 93.56 148 GLY B C 1
ATOM 2787 O O . GLY B 1 148 ? -12.969 28.672 12.625 1 93.56 148 GLY B O 1
ATOM 2788 N N . LEU B 1 149 ? -11.867 26.766 12.32 1 95.69 149 LEU B N 1
ATOM 2789 C CA . LEU B 1 149 ? -11.773 26.938 10.875 1 95.69 149 LEU B CA 1
ATOM 2790 C C . LEU B 1 149 ? -12.688 25.953 10.148 1 95.69 149 LEU B C 1
ATOM 2792 O O . LEU B 1 149 ? -13.242 25.047 10.773 1 95.69 149 LEU B O 1
ATOM 2796 N N . LYS B 1 150 ? -12.812 26.25 8.898 1 94.06 150 LYS B N 1
ATOM 2797 C CA . LYS B 1 150 ? -13.547 25.375 7.984 1 94.06 150 LYS B CA 1
ATOM 2798 C C . LYS B 1 150 ? -12.758 25.125 6.703 1 94.06 150 LYS B C 1
ATOM 2800 O O . LYS B 1 150 ? -12.242 26.062 6.094 1 94.06 150 LYS B O 1
ATOM 2805 N N . SER B 1 151 ? -12.664 23.844 6.398 1 92.19 151 SER B N 1
ATOM 2806 C CA . SER B 1 151 ? -11.93 23.484 5.188 1 92.19 151 SER B CA 1
ATOM 2807 C C . SER B 1 151 ? -12.648 23.969 3.939 1 92.19 151 SER B C 1
ATOM 2809 O O . SER B 1 151 ? -13.875 24.109 3.934 1 92.19 151 SER B O 1
ATOM 2811 N N . ILE B 1 152 ? -11.844 24.25 2.857 1 89.81 152 ILE B N 1
ATOM 2812 C CA . ILE B 1 152 ? -12.359 24.656 1.55 1 89.81 152 ILE B CA 1
ATOM 2813 C C . ILE B 1 152 ? -12.344 23.453 0.604 1 89.81 152 ILE B C 1
ATOM 2815 O O . ILE B 1 152 ? -11.391 22.672 0.601 1 89.81 152 ILE B O 1
ATOM 2819 N N . PRO B 1 153 ? -13.398 23.328 -0.078 1 85.31 153 PRO B N 1
ATOM 2820 C CA . PRO B 1 153 ? -13.438 22.188 -0.999 1 85.31 153 PRO B CA 1
ATOM 2821 C C . PRO B 1 153 ? -12.469 22.328 -2.166 1 85.31 153 PRO B C 1
ATOM 2823 O O . PRO B 1 153 ? -11.961 23.438 -2.414 1 85.31 153 PRO B O 1
ATOM 2826 N N . GLY B 1 154 ? -12.18 21.203 -2.871 1 86.12 154 GLY B N 1
ATOM 2827 C CA . GLY B 1 154 ? -11.391 21.203 -4.09 1 86.12 154 GLY B CA 1
ATOM 2828 C C . GLY B 1 154 ? -9.906 21.422 -3.838 1 86.12 154 GLY B C 1
ATOM 2829 O O . GLY B 1 154 ? -9.43 21.25 -2.713 1 86.12 154 GLY B O 1
ATOM 2830 N N . SER B 1 155 ? -9.203 21.797 -4.863 1 87.19 155 SER B N 1
ATOM 2831 C CA . SER B 1 155 ? -7.75 21.922 -4.812 1 87.19 155 SER B CA 1
ATOM 2832 C C . SER B 1 155 ? -7.332 23.125 -3.967 1 87.19 155 SER B C 1
ATOM 2834 O O . SER B 1 155 ? -6.227 23.156 -3.422 1 87.19 155 SER B O 1
ATOM 2836 N N . ALA B 1 156 ? -8.242 24.047 -3.832 1 89 156 ALA B N 1
ATOM 2837 C CA . ALA B 1 156 ? -7.938 25.25 -3.057 1 89 156 ALA B CA 1
ATOM 2838 C C . ALA B 1 156 ? -7.789 24.922 -1.574 1 89 156 ALA B C 1
ATOM 2840 O O . ALA B 1 156 ? -7.148 25.656 -0.828 1 89 156 ALA B O 1
ATOM 2841 N N . GLY B 1 157 ? -8.383 23.797 -1.143 1 90.5 157 GLY B N 1
ATOM 2842 C CA . GLY B 1 157 ? -8.344 23.422 0.259 1 90.5 157 GLY B CA 1
ATOM 2843 C C . GLY B 1 157 ? -7.367 22.281 0.536 1 90.5 157 GLY B C 1
ATOM 2844 O O . GLY B 1 157 ? -7.395 21.688 1.614 1 90.5 157 GLY B O 1
ATOM 2845 N N . GLU B 1 158 ? -6.547 21.969 -0.404 1 90.62 158 GLU B N 1
ATOM 2846 C CA . GLU B 1 158 ? -5.609 20.844 -0.269 1 90.62 158 GLU B CA 1
ATOM 2847 C C . GLU B 1 158 ? -4.641 21.078 0.888 1 90.62 158 GLU B C 1
ATOM 2849 O O . GLU B 1 158 ? -4.219 22.219 1.134 1 90.62 158 GLU B O 1
ATOM 2854 N N . ILE B 1 159 ? -4.332 20.031 1.587 1 94.81 159 ILE B N 1
ATOM 2855 C CA . ILE B 1 159 ? -3.385 20.062 2.695 1 94.81 159 ILE B CA 1
ATOM 2856 C C . ILE B 1 159 ? -1.985 19.719 2.191 1 94.81 159 ILE B C 1
ATOM 2858 O O . ILE B 1 159 ? -1.772 18.656 1.608 1 94.81 159 ILE B O 1
ATOM 2862 N N . ASN B 1 160 ? -1.062 20.609 2.404 1 95.5 160 ASN B N 1
ATOM 2863 C CA . ASN B 1 160 ? 0.327 20.375 2.025 1 95.5 160 ASN B CA 1
ATOM 2864 C C . ASN B 1 160 ? 1.209 20.125 3.246 1 95.5 160 ASN B C 1
ATOM 2866 O O . ASN B 1 160 ? 1.504 21.062 4 1 95.5 160 ASN B O 1
ATOM 2870 N N . VAL B 1 161 ? 1.577 18.891 3.34 1 96.38 161 VAL B N 1
ATOM 2871 C CA . VAL B 1 161 ? 2.518 18.547 4.402 1 96.38 161 VAL B CA 1
ATOM 2872 C C . VAL B 1 161 ? 3.939 18.891 3.967 1 96.38 161 VAL B C 1
ATOM 2874 O O . VAL B 1 161 ? 4.348 18.578 2.846 1 96.38 161 VAL B O 1
ATOM 2877 N N . ASN B 1 162 ? 4.691 19.625 4.902 1 96 162 ASN B N 1
ATOM 2878 C CA . ASN B 1 162 ? 5.992 20.172 4.52 1 96 162 ASN B CA 1
ATOM 2879 C C . ASN B 1 162 ? 7.074 19.094 4.559 1 96 162 ASN B C 1
ATOM 2881 O O . ASN B 1 162 ? 8.07 19.172 3.834 1 96 162 ASN B O 1
ATOM 2885 N N . GLU B 1 163 ? 6.891 18.094 5.332 1 93.75 163 GLU B N 1
ATOM 2886 C CA . GLU B 1 163 ? 7.863 17 5.43 1 93.75 163 GLU B CA 1
ATOM 2887 C C . GLU B 1 163 ? 7.629 15.953 4.348 1 93.75 163 GLU B C 1
ATOM 2889 O O . GLU B 1 163 ? 6.551 15.898 3.752 1 93.75 163 GLU B O 1
ATOM 2894 N N . ASP B 1 164 ? 8.672 15.203 4.078 1 90.94 164 ASP B N 1
ATOM 2895 C CA . ASP B 1 164 ? 8.57 14.07 3.168 1 90.94 164 ASP B CA 1
ATOM 2896 C C . ASP B 1 164 ? 7.906 12.875 3.852 1 90.94 164 ASP B C 1
ATOM 2898 O O . ASP B 1 164 ? 8.578 12.055 4.48 1 90.94 164 ASP B O 1
ATOM 2902 N N . VAL B 1 165 ? 6.605 12.719 3.6 1 90.12 165 VAL B N 1
ATOM 2903 C CA . VAL B 1 165 ? 5.801 11.727 4.297 1 90.12 165 VAL B CA 1
ATOM 2904 C C . VAL B 1 165 ? 6.289 10.32 3.934 1 90.12 165 VAL B C 1
ATOM 2906 O O . VAL B 1 165 ? 6.258 9.414 4.766 1 90.12 165 VAL B O 1
ATOM 2909 N N . GLU B 1 166 ? 6.715 10.125 2.719 1 86.19 166 GLU B N 1
ATOM 2910 C CA . GLU B 1 166 ? 7.258 8.828 2.32 1 86.19 166 GLU B CA 1
ATOM 2911 C C . GLU B 1 166 ? 8.492 8.469 3.143 1 86.19 166 GLU B C 1
ATOM 2913 O O . GLU B 1 166 ? 8.648 7.324 3.568 1 86.19 166 GLU B O 1
ATOM 2918 N N . ALA B 1 167 ? 9.305 9.477 3.25 1 88.31 167 ALA B N 1
ATOM 2919 C CA . ALA B 1 167 ? 10.508 9.25 4.043 1 88.31 167 ALA B CA 1
ATOM 2920 C C . ALA B 1 167 ? 10.164 8.961 5.5 1 88.31 167 ALA B C 1
ATOM 2922 O O . ALA B 1 167 ? 10.797 8.117 6.137 1 88.31 167 ALA B O 1
ATOM 2923 N N . ILE B 1 168 ? 9.172 9.633 6.008 1 89.25 168 ILE B N 1
ATOM 2924 C CA . ILE B 1 168 ? 8.727 9.422 7.379 1 89.25 168 ILE B CA 1
ATOM 2925 C C . ILE B 1 168 ? 8.195 7.996 7.535 1 89.25 168 ILE B C 1
ATOM 2927 O O . ILE B 1 168 ? 8.406 7.359 8.57 1 89.25 168 ILE B O 1
ATOM 2931 N N . SER B 1 169 ? 7.504 7.566 6.602 1 89.94 169 SER B N 1
ATOM 2932 C CA . SER B 1 169 ? 6.863 6.254 6.656 1 89.94 169 SER B CA 1
ATOM 2933 C C . SER B 1 169 ? 7.895 5.133 6.582 1 89.94 169 SER B C 1
ATOM 2935 O O . SER B 1 169 ? 7.668 4.039 7.105 1 89.94 169 SER B O 1
ATOM 2937 N N . LYS B 1 170 ? 8.992 5.449 5.734 1 87 170 LYS B N 1
ATOM 2938 C CA . LYS B 1 170 ? 10.055 4.449 5.621 1 87 170 LYS B CA 1
ATOM 2939 C C . LYS B 1 170 ? 10.727 4.215 6.969 1 87 170 LYS B C 1
ATOM 2941 O O . LYS B 1 170 ? 11.289 5.141 7.562 1 87 170 LYS B O 1
ATOM 2946 N N . GLY B 1 171 ? 10.578 3.199 7.566 1 81.75 171 GLY B N 1
ATOM 2947 C CA . GLY B 1 171 ? 11.211 2.883 8.836 1 81.75 171 GLY B CA 1
ATOM 2948 C C . GLY B 1 171 ? 10.352 3.234 10.039 1 81.75 171 GLY B C 1
ATOM 2949 O O . GLY B 1 171 ? 10.812 3.191 11.18 1 81.75 171 GLY B O 1
ATOM 2950 N N . TYR B 1 172 ? 9.273 3.693 9.695 1 93.06 172 TYR B N 1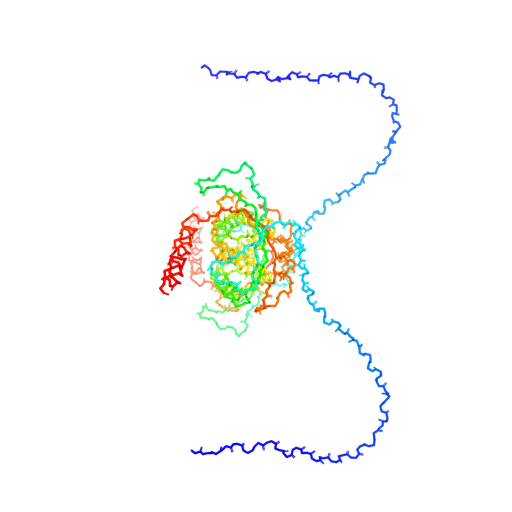
ATOM 2951 C CA . TYR B 1 172 ? 8.344 4.047 10.758 1 93.06 172 TYR B CA 1
ATOM 2952 C C . TYR B 1 172 ? 8.047 2.846 11.648 1 93.06 172 TYR B C 1
ATOM 2954 O O . TYR B 1 172 ? 7.746 1.758 11.148 1 93.06 172 TYR B O 1
ATOM 2962 N N . LYS B 1 173 ? 8.172 3.045 13.023 1 93.31 173 LYS B N 1
ATOM 2963 C CA . LYS B 1 173 ? 7.746 2.053 14.008 1 93.31 173 LYS B CA 1
ATOM 2964 C C . LYS B 1 173 ? 6.293 2.275 14.414 1 93.31 173 LYS B C 1
ATOM 2966 O O . LYS B 1 173 ? 5.973 3.266 15.078 1 93.31 173 LYS B O 1
ATOM 2971 N N . VAL B 1 174 ? 5.465 1.29 14.188 1 93.38 174 VAL B N 1
ATOM 2972 C CA . VAL B 1 174 ? 4.031 1.398 14.438 1 93.38 174 VAL B CA 1
ATOM 2973 C C . VAL B 1 174 ? 3.783 1.698 15.914 1 93.38 174 VAL B C 1
ATOM 2975 O O . VAL B 1 174 ? 4.312 1.013 16.797 1 93.38 174 VAL B O 1
ATOM 2978 N N . GLY B 1 175 ? 3.041 2.725 16.156 1 94.62 175 GLY B N 1
ATOM 2979 C CA . GLY B 1 175 ? 2.738 3.123 17.516 1 94.62 175 GLY B CA 1
ATOM 2980 C C . GLY B 1 175 ? 3.445 4.398 17.938 1 94.62 175 GLY B C 1
ATOM 2981 O O . GLY B 1 175 ? 3.068 5.023 18.938 1 94.62 175 GLY B O 1
ATOM 2982 N N . ASP B 1 176 ? 4.465 4.77 17.266 1 95.88 176 ASP B N 1
ATOM 2983 C CA . ASP B 1 176 ? 5.176 6.008 17.578 1 95.88 176 ASP B CA 1
ATOM 2984 C C . ASP B 1 176 ? 4.387 7.227 17.109 1 95.88 176 ASP B C 1
ATOM 2986 O O . ASP B 1 176 ? 3.725 7.176 16.062 1 95.88 176 ASP B O 1
ATOM 2990 N N . ASN B 1 177 ? 4.52 8.289 17.859 1 96.75 177 ASN B N 1
ATOM 2991 C CA . ASN B 1 177 ? 3.957 9.555 17.406 1 96.75 177 ASN B CA 1
ATOM 2992 C C . ASN B 1 177 ? 4.801 10.18 16.281 1 96.75 177 ASN B C 1
ATOM 2994 O O . ASN B 1 177 ? 5.992 9.883 16.172 1 96.75 177 ASN B O 1
ATOM 2998 N N . ILE B 1 178 ? 4.172 10.984 15.477 1 96.06 178 ILE B N 1
ATOM 2999 C CA . ILE B 1 178 ? 4.863 11.68 14.398 1 96.06 178 ILE B CA 1
ATOM 3000 C C . ILE B 1 178 ? 4.559 13.18 14.477 1 96.06 178 ILE B C 1
ATOM 3002 O O . ILE B 1 178 ? 3.396 13.578 14.555 1 96.06 178 ILE B O 1
ATOM 3006 N N . ASN B 1 179 ? 5.609 13.992 14.508 1 95.62 179 ASN B N 1
ATOM 3007 C CA . ASN B 1 179 ? 5.449 15.438 14.367 1 95.62 179 ASN B CA 1
ATOM 3008 C C . ASN B 1 179 ? 5.543 15.875 12.906 1 95.62 179 ASN B C 1
ATOM 3010 O O . ASN B 1 179 ? 6.344 15.328 12.141 1 95.62 179 ASN B O 1
ATOM 3014 N N . PHE B 1 180 ? 4.793 16.875 12.57 1 96.88 180 PHE B N 1
ATOM 3015 C CA . PHE B 1 180 ? 4.836 17.375 11.203 1 96.88 180 PHE B CA 1
ATOM 3016 C C . PHE B 1 180 ? 4.379 18.828 11.148 1 96.88 180 PHE B C 1
ATOM 3018 O O . PHE B 1 180 ? 3.863 19.359 12.141 1 96.88 180 PHE B O 1
ATOM 3025 N N . THR B 1 181 ? 4.633 19.516 10.078 1 97.81 181 THR B N 1
ATOM 3026 C CA . THR B 1 181 ? 4.105 20.828 9.758 1 97.81 181 THR B CA 1
ATOM 3027 C C . THR B 1 181 ? 3.326 20.797 8.445 1 97.81 181 THR B C 1
ATOM 3029 O O . THR B 1 181 ? 3.553 19.922 7.605 1 97.81 181 THR B O 1
ATOM 3032 N N . ALA B 1 182 ? 2.453 21.656 8.289 1 98 182 ALA B N 1
ATOM 3033 C CA . ALA B 1 182 ? 1.629 21.672 7.082 1 98 182 ALA B CA 1
ATOM 3034 C C . ALA B 1 182 ? 1.134 23.078 6.773 1 98 182 ALA B C 1
ATOM 3036 O O . ALA B 1 182 ? 1.134 23.953 7.648 1 98 182 ALA B O 1
ATOM 3037 N N . LYS B 1 183 ? 0.77 23.312 5.586 1 97.12 183 LYS B N 1
ATOM 3038 C CA . LYS B 1 183 ? 0.121 24.531 5.094 1 97.12 183 LYS B CA 1
ATOM 3039 C C . LYS B 1 183 ? -1.179 24.203 4.363 1 97.12 183 LYS B C 1
ATOM 3041 O O . LYS B 1 183 ? -1.266 23.188 3.666 1 97.12 183 LYS B O 1
ATOM 3046 N N . PHE B 1 184 ? -2.137 25.016 4.512 1 96.88 184 PHE B N 1
ATOM 3047 C CA . PHE B 1 184 ? -3.416 24.828 3.832 1 96.88 184 PHE B CA 1
ATOM 3048 C C . PHE B 1 184 ? -4.219 26.125 3.842 1 96.88 184 PHE B C 1
ATOM 3050 O O . PHE B 1 184 ? -3.883 27.062 4.566 1 96.88 184 PHE B O 1
ATOM 3057 N N . ASN B 1 185 ? -5.207 26.203 2.99 1 96.25 185 ASN B N 1
ATOM 3058 C CA . ASN B 1 185 ? -6.16 27.312 2.986 1 96.25 185 ASN B CA 1
ATOM 3059 C C . ASN B 1 185 ? -7.465 26.938 3.684 1 96.25 185 ASN B C 1
ATOM 3061 O O . ASN B 1 185 ? -7.926 25.797 3.568 1 96.25 185 ASN B O 1
ATOM 3065 N N . ALA B 1 186 ? -7.98 27.844 4.355 1 96.56 186 ALA B N 1
ATOM 3066 C CA . ALA B 1 186 ? -9.242 27.625 5.055 1 96.56 186 ALA B CA 1
ATOM 3067 C C . ALA B 1 186 ? -9.953 28.953 5.32 1 96.56 186 ALA B C 1
ATOM 3069 O O . ALA B 1 186 ? -9.414 30.016 5.023 1 96.56 186 ALA B O 1
ATOM 3070 N N . VAL B 1 187 ? -11.18 28.875 5.773 1 95.44 187 VAL B N 1
ATOM 3071 C CA . VAL B 1 187 ? -11.977 30.031 6.184 1 95.44 187 VAL B CA 1
ATOM 3072 C C . VAL B 1 187 ? -12.328 29.906 7.668 1 95.44 187 VAL B C 1
ATOM 3074 O O . VAL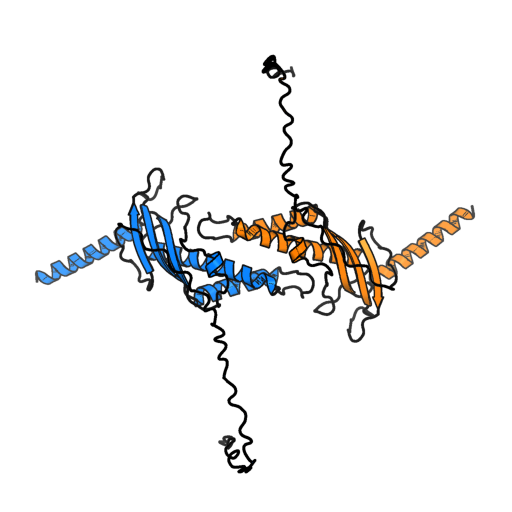 B 1 187 ? -12.336 28.812 8.227 1 95.44 187 VAL B O 1
ATOM 3077 N N . PHE B 1 188 ? -12.445 31.062 8.312 1 94.06 188 PHE B N 1
ATOM 3078 C CA . PHE B 1 188 ? -12.953 31.016 9.68 1 94.06 188 PHE B CA 1
ATOM 3079 C C . PHE B 1 188 ? -14.406 30.562 9.703 1 94.06 188 PHE B C 1
ATOM 3081 O O . PHE B 1 188 ? -15.203 30.953 8.844 1 94.06 188 PHE B O 1
ATOM 3088 N N . ASP B 1 189 ? -14.648 29.703 10.641 1 91.75 189 ASP B N 1
ATOM 3089 C CA . ASP B 1 189 ? -16.016 29.219 10.789 1 91.75 189 ASP B CA 1
ATOM 3090 C C . ASP B 1 189 ? -16.891 30.25 11.492 1 91.75 189 ASP B C 1
ATOM 3092 O O . ASP B 1 189 ? -16.844 30.391 12.719 1 91.75 189 ASP B O 1
ATOM 3096 N N . ALA B 1 190 ? -17.672 30.984 10.836 1 79.12 190 ALA B N 1
ATOM 3097 C CA . ALA B 1 190 ? -18.5 32.062 11.352 1 79.12 190 ALA B CA 1
ATOM 3098 C C . ALA B 1 190 ? -19.422 31.594 12.469 1 79.12 190 ALA B C 1
ATOM 3100 O O . ALA B 1 190 ? -19.688 32.312 13.422 1 79.12 190 ALA B O 1
ATOM 3101 N N . GLU B 1 191 ? -19.922 30.438 12.32 1 74.94 191 GLU B N 1
ATOM 3102 C CA . GLU B 1 191 ? -20.828 29.922 13.344 1 74.94 191 GLU B CA 1
ATOM 3103 C C . GLU B 1 191 ? -20.109 29.719 14.672 1 74.94 191 GLU B C 1
ATOM 3105 O O . GLU B 1 191 ? -20.688 29.922 15.734 1 74.94 191 GLU B O 1
ATOM 3110 N N . LYS B 1 192 ? -18.891 29.5 14.664 1 70.69 192 LYS B N 1
ATOM 3111 C CA . LYS B 1 192 ? -18.125 29.25 15.883 1 70.69 192 LYS B CA 1
ATOM 3112 C C . LYS B 1 192 ? -17.594 30.547 16.484 1 70.69 192 LYS B C 1
ATOM 3114 O O . LYS B 1 192 ? -17.406 30.641 17.703 1 70.69 192 LYS B O 1
ATOM 3119 N N . GLN B 1 193 ? -17.234 31.422 15.758 1 65.19 193 GLN B N 1
ATOM 3120 C CA . GLN B 1 193 ? -16.781 32.719 16.234 1 65.19 193 GLN B CA 1
ATOM 3121 C C . GLN B 1 193 ? -17.891 33.438 17.016 1 65.19 193 GLN B C 1
ATOM 3123 O O . GLN B 1 193 ? -17.609 34.062 18.031 1 65.19 193 GLN B O 1
ATOM 3128 N N . ASN B 1 194 ? -18.922 33.281 16.516 1 60.69 194 ASN B N 1
ATOM 3129 C CA . ASN B 1 194 ? -20.047 33.969 17.172 1 60.69 194 ASN B CA 1
ATOM 3130 C C . ASN B 1 194 ? -20.359 33.312 18.516 1 60.69 194 ASN B C 1
ATOM 3132 O O . ASN B 1 194 ? -20.734 34 19.469 1 60.69 194 ASN B O 1
ATOM 3136 N N . LEU B 1 195 ? -20.094 32.125 18.562 1 53.94 195 LEU B N 1
ATOM 3137 C CA . LEU B 1 195 ? -20.391 31.469 19.828 1 53.94 195 LEU B CA 1
ATOM 3138 C C . LEU B 1 195 ? -19.422 31.906 20.922 1 53.94 195 LEU B C 1
ATOM 3140 O O . LEU B 1 195 ? -19.812 32.062 22.078 1 53.94 195 LEU B O 1
ATOM 3144 N N . ASP B 1 196 ? -18.172 32.094 20.594 1 54.19 196 ASP B N 1
ATOM 3145 C CA . ASP B 1 196 ? -17.188 32.531 21.578 1 54.19 196 ASP B CA 1
ATOM 3146 C C . ASP B 1 196 ? -17.438 33.969 22.031 1 54.19 196 ASP B C 1
ATOM 3148 O O . ASP B 1 196 ? -17.266 34.281 23.203 1 54.19 196 ASP B O 1
ATOM 3152 N N . ASP B 1 197 ? -17.75 34.781 21.156 1 54.88 197 ASP B N 1
ATOM 3153 C CA . ASP B 1 197 ? -18.062 36.156 21.531 1 54.88 197 ASP B CA 1
ATOM 3154 C C . ASP B 1 197 ? -19.25 36.188 22.516 1 54.88 197 ASP B C 1
ATOM 3156 O O . ASP B 1 197 ? -19.234 36.969 23.453 1 54.88 197 ASP B O 1
ATOM 3160 N N . GLU B 1 198 ? -20.109 35.312 22.266 1 48.25 198 GLU B N 1
ATOM 3161 C CA . GLU B 1 198 ? -21.266 35.312 23.156 1 48.25 198 GLU B CA 1
ATOM 3162 C C . GLU B 1 198 ? -20.906 34.75 24.531 1 48.25 198 GLU B C 1
ATOM 3164 O O . GLU B 1 198 ? -21.359 35.281 25.562 1 48.25 198 GLU B O 1
ATOM 3169 N N . THR B 1 199 ? -19.969 33.844 24.438 1 50.03 199 THR B N 1
ATOM 3170 C CA . THR B 1 199 ? -19.578 33.25 25.719 1 50.03 199 THR B CA 1
ATOM 3171 C C . THR B 1 199 ? -18.656 34.188 26.484 1 50.03 199 THR B C 1
ATOM 3173 O O . THR B 1 199 ? -18.734 34.281 27.719 1 50.03 199 THR B O 1
ATOM 3176 N N . LYS B 1 200 ? -17.797 34.906 25.828 1 52.88 200 LYS B N 1
ATOM 3177 C CA . LYS B 1 200 ? -16.938 35.906 26.484 1 52.88 200 LYS B CA 1
ATOM 3178 C C . LYS B 1 200 ? -17.75 37.031 27.062 1 52.88 200 LYS B C 1
ATOM 3180 O O . LYS B 1 200 ? -17.438 37.562 28.141 1 52.88 200 LYS B O 1
ATOM 3185 N N . GLU B 1 201 ? -18.578 37.438 26.344 1 48.69 201 GLU B N 1
ATOM 3186 C CA . GLU B 1 201 ? -19.438 38.5 26.859 1 48.69 201 GLU B CA 1
ATOM 3187 C C . GLU B 1 201 ? -20.203 38.031 28.094 1 48.69 201 GLU B C 1
ATOM 3189 O O . GLU B 1 201 ? -20.391 38.812 29.031 1 48.69 201 GLU B O 1
ATOM 3194 N N . GLU B 1 202 ? -20.406 36.781 28.016 1 48.88 202 GLU B N 1
ATOM 3195 C CA . GLU B 1 202 ? -21.125 36.281 29.172 1 48.88 202 GLU B CA 1
ATOM 3196 C C . GLU B 1 202 ? -20.219 36.188 30.391 1 48.88 202 GLU B C 1
ATOM 3198 O O . GLU B 1 202 ? -20.641 36.469 31.516 1 48.88 202 GLU B O 1
ATOM 3203 N N . LYS B 1 203 ? -18.891 35.875 30.25 1 50.88 203 LYS B N 1
ATOM 3204 C CA . LYS B 1 203 ? -17.969 35.781 31.359 1 50.88 203 LYS B CA 1
ATOM 3205 C C . LYS B 1 203 ? -17.625 37.156 31.922 1 50.88 203 LYS B C 1
ATOM 3207 O O . LYS B 1 203 ? -17.406 37.312 33.125 1 50.88 203 LYS B O 1
ATOM 3212 N N . VAL B 1 204 ? -17.422 38.062 31.094 1 50.78 204 VAL B N 1
ATOM 3213 C CA . VAL B 1 204 ? -17.125 39.406 31.547 1 50.78 204 VAL B CA 1
ATOM 3214 C C . VAL B 1 204 ? -18.297 39.938 32.375 1 50.78 204 VAL B C 1
ATOM 3216 O O . VAL B 1 204 ? -18.094 40.75 33.312 1 50.78 204 VAL B O 1
ATOM 3219 N N . ILE B 1 205 ? -19.328 39.469 32.062 1 51.59 205 ILE B N 1
ATOM 3220 C CA . ILE B 1 205 ? -20.5 39.938 32.812 1 51.59 205 ILE B CA 1
ATOM 3221 C C . ILE B 1 205 ? -20.484 39.312 34.219 1 51.59 205 ILE B C 1
ATOM 3223 O O . ILE B 1 205 ? -20.75 40 35.188 1 51.59 205 ILE B O 1
ATOM 3227 N N . ASP B 1 206 ? -19.875 38.094 34.281 1 52.25 206 ASP B N 1
ATOM 3228 C CA . ASP B 1 206 ? -19.922 37.438 35.562 1 52.25 206 ASP B CA 1
ATOM 3229 C C . ASP B 1 206 ? -18.844 37.969 36.5 1 52.25 206 ASP B C 1
ATOM 3231 O O . ASP B 1 206 ? -19.078 38.125 37.688 1 52.25 206 ASP B O 1
ATOM 3235 N N . VAL B 1 207 ? -17.656 38.281 36 1 51.31 207 VAL B N 1
ATOM 3236 C CA . VAL B 1 207 ? -16.547 38.781 36.812 1 51.31 207 VAL B CA 1
ATOM 3237 C C . VAL B 1 207 ? -16.875 40.156 37.344 1 51.31 207 VAL B C 1
ATOM 3239 O O . VAL B 1 207 ? -16.359 40.594 38.375 1 51.31 207 VAL B O 1
ATOM 3242 N N . ARG B 1 208 ? -17.484 40.969 36.656 1 49.75 208 ARG B N 1
ATOM 3243 C CA . ARG B 1 208 ? -17.828 42.312 37.125 1 49.75 208 ARG B CA 1
ATOM 3244 C C . ARG B 1 208 ? -18.797 42.25 38.281 1 49.75 208 ARG B C 1
ATOM 3246 O O . ARG B 1 208 ? -18.719 43.062 39.188 1 49.75 208 ARG B O 1
ATOM 3253 N N . VAL B 1 209 ? -19.438 41.125 38.281 1 53.03 209 VAL B N 1
ATOM 3254 C CA . VAL B 1 209 ? -20.453 41.094 39.312 1 53.03 209 VAL B CA 1
ATOM 3255 C C . VAL B 1 209 ? -19.812 40.625 40.625 1 53.03 209 VAL B C 1
ATOM 3257 O O . VAL B 1 209 ? -20.281 40.969 41.719 1 53.03 209 VAL B O 1
ATOM 3260 N N . ALA B 1 210 ? -18.625 39.875 40.562 1 53.66 210 ALA B N 1
ATOM 3261 C CA . ALA B 1 210 ? -18.109 39.344 41.812 1 53.66 210 ALA B CA 1
ATOM 3262 C C . ALA B 1 210 ? -17.281 40.375 42.562 1 53.66 210 ALA B C 1
ATOM 3264 O O . ALA B 1 210 ? -17.234 40.375 43.812 1 53.66 210 ALA B O 1
ATOM 3265 N N . SER B 1 211 ? -16.578 41.188 41.844 1 48.78 211 SER B N 1
ATOM 3266 C CA . SER B 1 211 ? -15.695 42.094 42.531 1 48.78 211 SER B CA 1
ATOM 3267 C C . SER B 1 211 ? -16.484 43.219 43.219 1 48.78 211 SER B C 1
ATOM 3269 O O . SER B 1 211 ? -15.945 43.969 44.031 1 48.78 211 SER B O 1
ATOM 3271 N N . GLU B 1 212 ? -17.641 43.469 42.75 1 42.81 212 GLU B N 1
ATOM 3272 C CA . GLU B 1 212 ? -18.312 44.562 43.406 1 42.81 212 GLU B CA 1
ATOM 3273 C C . GLU B 1 212 ? -19.031 44.125 44.688 1 42.81 212 GLU B C 1
ATOM 3275 O O . GLU B 1 212 ? -19.609 44.938 45.406 1 42.81 212 GLU B O 1
ATOM 3280 N N . GLU B 1 213 ? -18.906 42.75 45 1 36.75 213 GLU B N 1
ATOM 3281 C CA . GLU B 1 213 ? -19.391 42.562 46.375 1 36.75 213 GLU B CA 1
ATOM 3282 C C . GLU B 1 213 ? -18.25 42.562 47.375 1 36.75 213 GLU B C 1
ATOM 3284 O O . GLU B 1 213 ? -17.141 42.094 47.062 1 36.75 213 GLU B O 1
#

Secondary structure (DSSP, 8-state):
-------S---------------------------------PPPPPPS--EEEPPSS--TT-EEEEEEEPTT---TTS--EEEEEEEEE-HHHHHHHHHHHHHHHHHH---TTS-TTPPPGGGHHHHHHHHHHHHHHHHHHHHHHHTTEEEPSSGGG--EESS-HHHHHTTPPTT--EEEEEEEEEEE-HHHHHHHHHHHHHHHHHHHHHHT-/------TT---------------------------------PPPPPPS--EEE--SS--TT-EEEEEEEPTT---TTS--EEEEEEEEE-HHHHHHHHHHHHHHHHHH---TTS-TTPPPGGGHHHHHHHHHHHHHHHHHHHHHHHTTEEEPPSGGG--EESS-HHHHHTTPPTT--EEEEEEEEEEE-HHHHHHHHHHHHHHHHHHHHHHT-

Solvent-accessible surface area (backbone atoms only — not comparable to full-atom values): 24648 Å² total; per-residue (Å²): 134,81,82,71,80,85,74,89,69,78,78,70,76,83,76,76,79,71,81,74,70,80,65,74,81,70,72,74,72,72,70,71,69,66,70,72,61,69,71,73,74,76,71,69,78,81,72,86,74,62,45,77,59,74,60,77,40,92,54,88,66,50,50,39,27,41,56,50,75,47,81,92,56,89,50,97,73,45,72,35,31,30,34,40,36,38,34,54,37,54,12,68,55,29,45,53,45,34,52,51,50,51,54,58,48,18,75,67,25,51,38,66,59,37,42,77,36,44,71,56,77,85,52,47,63,57,49,48,36,51,19,50,36,37,37,48,42,54,47,50,53,52,47,39,51,27,49,41,33,37,83,39,75,61,74,71,25,27,39,36,58,69,52,62,62,68,62,53,38,57,79,55,60,90,55,54,65,44,77,48,34,35,37,35,31,32,24,61,30,63,76,53,53,49,49,47,50,52,49,44,49,48,46,49,49,51,51,55,58,54,67,75,96,130,83,78,73,95,80,80,76,86,75,78,88,69,83,77,77,80,54,80,65,59,78,60,72,74,69,69,80,86,82,73,73,73,68,71,73,62,67,68,73,73,74,71,69,77,80,70,86,75,60,45,77,58,74,62,78,40,93,54,87,66,51,50,41,26,44,56,50,74,46,81,92,55,88,51,97,72,44,72,35,30,30,33,40,36,38,34,55,37,54,11,68,56,30,45,54,45,34,51,53,51,50,54,58,46,18,76,68,25,51,39,66,58,36,42,78,36,44,72,55,76,86,52,49,61,56,48,48,37,52,19,48,36,38,37,47,43,53,47,49,53,50,47,38,51,26,51,39,33,35,83,39,75,62,73,71,25,27,39,37,59,69,51,62,61,68,62,53,37,57,76,56,60,90,54,54,65,44,74,48,36,36,36,34,32,32,22,61,30,65,77,53,54,52,49,50,55,55,50,49,56,50,48,58,54,52,56,59,58,57,71,74,101

Radius of gyration: 34.65 Å; Cα contacts (8 Å, |Δi|>4): 582; chains: 2; bounding box: 68×97×103 Å

Organism: Phaeodactylum tricornutum (strain CCAP 1055/1) (NCBI:txid556484)

Sequence (426 aa):
MKPFFPFFAALLSIHTSWSFVQQPAFSTLSRNVAFQTLAAVALEPEPDGGEELNPEKSMPGSRMKKMAQVENVKSDDGAVYSFWMTAEVEGALIKEIRSQILKDAAKKANFPGFRKGQVPPYAQPQITGFSVQEAIIKTVEAAVNSFGLKSIPGSAGEINVNEDVEAISKGYKVGDNINFTAKFNAVFDAEKQNLDDETKEEKVIDVRVASEEMKPFFPFFAALLSIHTSWSFVQQPAFSTLSRNVAFQTLAAVALEPEPDGGEELNPEKSMPGSRMKKMAQVENVKSDDGAVYSFWMTAEVEGALIKEIRSQILKDAAKKANFPGFRKGQVPPYAQPQITGFSVQEAIIKTVEAAVNSFGLKSIPGSAGEINVNEDVEAISKGYKVGDNINFTAKFNAVFDAEKQNLDDETKEEKVIDVRVASEE

pLDDT: mean 76.42, std 26.28, range [17.03, 98.31]

Nearest PDB structures (foldseek):
  1p9y-assembly2_B  TM=6.427E-01  e=6.215E-06  Escherichia coli
  1t11-assembly1_B  TM=5.338E-01  e=2.773E-04  Vibrio cholerae
  3gu0-assembly1_A  TM=4.150E-01  e=1.071E-03  Thermotoga maritima
  4yzg-assembly1_A  TM=3.322E-01  e=9.234E-01  Arabidopsis thaliana
  1p9y-assembly2_B  TM=6.429E-01  e=6.061E-06  Escherichia coli

Foldseek 3Di:
DPPPDPDDPPPDDDPPVPPPPPPPPPPPPPPCPVPVPLPQQDEDDDDPDFAKFDFQADAPFKTKGWDAFDPPDDDPQDTKTKMKMKGKQFLVQLLVQLVVLLQVCLQCDDDPPDDRSDDDPVCSLVSQLVSQVVSVVVSVVVRCVRRQWAADDDPQFDKAWPTDSSSCSVVDDRRDMHMTMIMGMIGGNVVVVVVVVVVVVVVVVVVVVVVVD/DPDDDPPDDDDDPPPPPDPPPVPPPPDDDPPPPPPPPLPQFDEDDDDPDFAKFDFQADAPFKTKGWDAFDPPDDDPQDTKTKMKMKGKQFLVQLQVQLVVLLQVCLQCDDDPPDDRSDDDPVCSLVSQLVSQVVSVVVSVVVRCVRRQWAADDDPQFDKAWPTDSSSCSVVDDRRDMHMTMIMGMIGGNPVVVVVVVVVVVVVVVVVVVVVVD

InterPro domains:
  IPR008881 Trigger factor, ribosome-binding, bacterial [PF05697] (85-197)
  IPR036611 Trigger factor ribosome-binding domain superfamily [G3DSA:3.30.70.1050] (70-202)
  IPR036611 Trigger factor ribosome-binding domain superfamily [SSF102735] (84-197)